Protein AF-A0A813GHP2-F1 (afdb_monomer)

Mean predicted aligned error: 18.44 Å

Organism: Polarella glacialis (NCBI:txid89957)

Structure (mmCIF, N/CA/C/O backbone):
data_AF-A0A813GHP2-F1
#
_entry.id   AF-A0A813GHP2-F1
#
loop_
_atom_site.group_PDB
_atom_site.id
_atom_site.type_symbol
_atom_site.label_atom_id
_atom_site.label_alt_id
_atom_site.label_comp_id
_atom_site.label_asym_id
_atom_site.label_entity_id
_atom_site.label_seq_id
_atom_site.pdbx_PDB_ins_code
_atom_site.Cartn_x
_atom_site.Cartn_y
_atom_site.Cartn_z
_atom_site.occupancy
_atom_site.B_iso_or_equiv
_atom_site.auth_seq_id
_atom_site.auth_comp_id
_atom_site.auth_asym_id
_atom_site.auth_atom_id
_atom_site.pdbx_PDB_model_num
ATOM 1 N N . MET A 1 1 ? 56.888 12.659 -32.900 1.00 42.44 1 MET A N 1
ATOM 2 C CA . MET A 1 1 ? 55.796 12.550 -33.892 1.00 42.44 1 MET A CA 1
ATOM 3 C C . MET A 1 1 ? 54.471 12.658 -33.158 1.00 42.44 1 MET A C 1
ATOM 5 O O . MET A 1 1 ? 54.234 11.846 -32.275 1.00 42.44 1 MET A O 1
ATOM 9 N N . ARG A 1 2 ? 53.637 13.661 -33.457 1.00 50.50 2 ARG A N 1
ATOM 10 C CA . ARG A 1 2 ? 52.223 13.625 -33.052 1.00 50.50 2 ARG A CA 1
ATOM 11 C C . ARG A 1 2 ? 51.509 12.743 -34.071 1.00 50.50 2 ARG A C 1
ATOM 13 O O . ARG A 1 2 ? 51.441 13.121 -35.234 1.00 50.50 2 ARG A O 1
ATOM 20 N N . VAL A 1 3 ? 51.076 11.557 -33.655 1.00 70.31 3 VAL A N 1
ATOM 21 C CA . VAL A 1 3 ? 50.259 10.674 -34.494 1.00 70.31 3 VAL A CA 1
ATOM 22 C C . VAL A 1 3 ? 48.835 11.222 -34.445 1.00 70.31 3 VAL A C 1
ATOM 24 O O . VAL A 1 3 ? 48.269 11.351 -33.361 1.00 70.31 3 VAL A O 1
ATOM 27 N N . SER A 1 4 ? 48.295 11.635 -35.590 1.00 77.12 4 SER A N 1
ATOM 28 C CA . SER A 1 4 ? 46.902 12.069 -35.692 1.00 77.12 4 SER A CA 1
ATOM 29 C C . SER A 1 4 ? 45.986 10.844 -35.623 1.00 77.12 4 SER A C 1
ATOM 31 O O . SER A 1 4 ? 46.264 9.877 -36.336 1.00 77.12 4 SER A O 1
ATOM 33 N N . PRO A 1 5 ? 44.927 10.858 -34.797 1.00 81.19 5 PRO A N 1
ATOM 34 C CA . PRO A 1 5 ? 43.980 9.752 -34.735 1.00 81.19 5 PRO A CA 1
ATOM 35 C C . PRO A 1 5 ? 43.307 9.549 -36.096 1.00 81.19 5 PRO A C 1
ATOM 37 O O . PRO A 1 5 ? 42.897 10.511 -36.743 1.00 81.19 5 PRO A O 1
ATOM 40 N N . ASP A 1 6 ? 43.219 8.293 -36.516 1.00 87.31 6 ASP A N 1
ATOM 41 C CA . ASP A 1 6 ? 42.596 7.862 -37.764 1.00 87.31 6 ASP A CA 1
ATOM 42 C C . ASP A 1 6 ? 41.187 7.287 -37.521 1.00 87.31 6 ASP A C 1
ATOM 44 O O . ASP A 1 6 ? 40.690 7.216 -36.392 1.00 87.31 6 ASP A O 1
ATOM 48 N N . GLU A 1 7 ? 40.521 6.866 -38.595 1.00 88.56 7 GLU A N 1
ATOM 49 C CA . GLU A 1 7 ? 39.174 6.287 -38.554 1.00 88.56 7 GLU A CA 1
ATOM 50 C C . GLU A 1 7 ? 39.085 5.054 -37.636 1.00 88.56 7 GLU A C 1
ATOM 52 O O . GLU A 1 7 ? 38.109 4.882 -36.903 1.00 88.56 7 GLU A O 1
ATOM 57 N N . ILE A 1 8 ? 40.129 4.218 -37.621 1.00 89.25 8 ILE A N 1
ATOM 58 C CA . ILE A 1 8 ? 40.209 3.026 -36.768 1.00 89.25 8 ILE A CA 1
ATOM 59 C C . ILE A 1 8 ? 40.250 3.437 -35.293 1.00 89.25 8 ILE A C 1
ATOM 61 O O . ILE A 1 8 ? 39.529 2.863 -34.473 1.00 89.25 8 ILE A O 1
ATOM 65 N N . THR A 1 9 ? 41.036 4.462 -34.960 1.00 90.56 9 THR A N 1
ATOM 66 C CA . THR A 1 9 ? 41.145 5.001 -33.599 1.00 90.56 9 THR A CA 1
ATOM 67 C C . THR A 1 9 ? 39.801 5.537 -33.100 1.00 90.56 9 THR A C 1
ATOM 69 O O . THR A 1 9 ? 39.385 5.212 -31.984 1.00 90.56 9 THR A O 1
ATOM 72 N N . TYR A 1 10 ? 39.075 6.295 -33.931 1.00 92.69 10 TYR A N 1
ATOM 73 C CA . TYR A 1 10 ? 37.731 6.784 -33.595 1.00 92.69 10 TYR A CA 1
ATOM 74 C C . TYR A 1 10 ? 36.723 5.641 -33.429 1.00 92.69 10 TYR A C 1
ATOM 76 O O . TYR A 1 10 ? 35.998 5.601 -32.433 1.00 92.69 10 TYR A O 1
ATOM 84 N N . ASN A 1 11 ? 36.711 4.672 -34.347 1.00 92.12 11 ASN A N 1
ATOM 85 C CA . ASN A 1 11 ? 35.821 3.512 -34.268 1.00 92.12 11 ASN A CA 1
ATOM 86 C C . ASN A 1 11 ? 36.065 2.690 -32.998 1.00 92.12 11 ASN A C 1
ATOM 88 O O . ASN A 1 11 ? 35.110 2.288 -32.328 1.00 92.12 11 ASN A O 1
ATOM 92 N N . ALA A 1 12 ? 37.329 2.484 -32.621 1.00 92.38 12 ALA A N 1
ATOM 93 C CA . ALA A 1 12 ? 37.693 1.799 -31.387 1.00 92.38 12 ALA A CA 1
ATOM 94 C C . ALA A 1 12 ? 37.242 2.581 -30.141 1.00 92.38 12 ALA A C 1
ATOM 96 O O . ALA A 1 12 ? 36.683 1.992 -29.213 1.00 92.38 12 ALA A O 1
ATOM 97 N N . ALA A 1 13 ? 37.421 3.905 -30.129 1.00 93.44 13 ALA A N 1
ATOM 98 C CA . ALA A 1 13 ? 36.994 4.759 -29.023 1.00 93.44 13 ALA A CA 1
ATOM 99 C C . ALA A 1 13 ? 35.464 4.764 -28.851 1.00 93.44 13 ALA A C 1
ATOM 101 O O . ALA A 1 13 ? 34.968 4.599 -27.735 1.00 93.44 13 ALA A O 1
ATOM 102 N N . ILE A 1 14 ? 34.706 4.874 -29.946 1.00 93.06 14 ILE A N 1
ATOM 103 C CA . ILE A 1 14 ? 33.236 4.836 -29.926 1.00 93.06 14 ILE A CA 1
ATOM 104 C C . ILE A 1 14 ? 32.738 3.444 -29.512 1.00 93.06 14 ILE A C 1
ATOM 106 O O . ILE A 1 14 ? 31.850 3.344 -28.668 1.00 93.06 14 ILE A O 1
ATOM 110 N N . SER A 1 15 ? 33.361 2.367 -30.000 1.00 91.44 15 SER A N 1
ATOM 111 C CA . SER A 1 15 ? 33.041 0.990 -29.579 1.00 91.44 15 SER A CA 1
ATOM 112 C C . SER A 1 15 ? 33.359 0.743 -28.096 1.00 91.44 15 SER A C 1
ATOM 114 O O . SER A 1 15 ? 32.663 0.000 -27.406 1.00 91.44 15 SER A O 1
ATOM 116 N N . SER A 1 16 ? 34.399 1.386 -27.558 1.00 92.81 16 SER A N 1
ATOM 117 C CA . SER A 1 16 ? 34.683 1.366 -26.118 1.00 92.81 16 SER A CA 1
ATOM 118 C C . SER A 1 16 ? 33.598 2.104 -25.323 1.00 92.81 16 SER A C 1
ATOM 120 O O . SER A 1 16 ? 33.114 1.599 -24.308 1.00 92.81 16 SER A O 1
ATOM 122 N N . CYS A 1 17 ? 33.134 3.256 -25.823 1.00 90.00 17 CYS A N 1
ATOM 123 C CA . CYS A 1 17 ? 32.013 3.990 -25.231 1.00 90.00 17 CYS A CA 1
ATOM 124 C C . CYS A 1 17 ? 30.716 3.170 -25.247 1.00 90.00 17 CYS A C 1
ATOM 126 O O . CYS A 1 17 ? 29.985 3.173 -24.259 1.00 90.00 17 CYS A O 1
ATOM 128 N N . GLU A 1 18 ? 30.457 2.430 -26.326 1.00 89.44 18 GLU A N 1
ATOM 129 C CA . GLU A 1 18 ? 29.343 1.488 -26.449 1.00 89.44 18 GLU A CA 1
ATOM 130 C C . GLU A 1 18 ? 29.409 0.385 -25.383 1.00 89.44 18 GLU A C 1
ATOM 132 O O . GLU A 1 18 ? 28.414 0.098 -24.718 1.00 89.44 18 GLU A O 1
ATOM 137 N N . LYS A 1 19 ? 30.576 -0.223 -25.154 1.00 87.50 19 LYS A N 1
ATOM 138 C CA . LYS A 1 19 ? 30.752 -1.216 -24.078 1.00 87.50 19 LYS A CA 1
ATOM 139 C C . LYS A 1 19 ? 30.579 -0.607 -22.685 1.00 87.50 19 LYS A C 1
ATOM 141 O O . LYS A 1 19 ? 30.042 -1.270 -21.805 1.00 87.50 19 LYS A O 1
ATOM 146 N N . GLY A 1 20 ? 30.983 0.649 -22.505 1.00 85.50 20 GLY A N 1
ATOM 147 C CA . GLY A 1 20 ? 30.844 1.390 -21.250 1.00 85.50 20 GLY A CA 1
ATOM 148 C C . GLY A 1 20 ? 29.506 2.112 -21.047 1.00 85.50 20 GLY A C 1
ATOM 149 O O . GLY A 1 20 ? 29.375 2.826 -20.057 1.00 85.50 20 GLY A O 1
ATOM 150 N N . GLY A 1 21 ? 28.547 2.010 -21.976 1.00 84.12 21 GLY A N 1
ATOM 151 C CA . GLY A 1 21 ? 27.262 2.726 -21.905 1.00 84.12 21 GLY A CA 1
ATOM 152 C C . GLY A 1 21 ? 27.365 4.262 -21.966 1.00 84.12 21 GLY A C 1
ATOM 153 O O . GLY A 1 21 ? 26.403 4.958 -21.646 1.00 84.12 21 GLY A O 1
ATOM 154 N N . LYS A 1 22 ? 28.516 4.815 -22.377 1.00 91.94 22 LYS A N 1
ATOM 155 C CA . LYS A 1 22 ? 28.799 6.263 -22.412 1.00 91.94 22 LYS A CA 1
ATOM 156 C C . LYS A 1 22 ? 28.313 6.897 -23.716 1.00 91.94 22 LYS A C 1
ATOM 158 O O . LYS A 1 22 ? 29.112 7.337 -24.545 1.00 91.94 22 LYS A O 1
ATOM 163 N N . TRP A 1 23 ? 26.999 6.933 -23.909 1.00 94.31 23 TRP A N 1
ATOM 164 C CA . TRP A 1 23 ? 26.379 7.402 -25.151 1.00 94.31 23 TRP A CA 1
ATOM 165 C C . TRP A 1 23 ? 26.704 8.868 -25.482 1.00 94.31 23 TRP A C 1
ATOM 167 O O . TRP A 1 23 ? 26.929 9.180 -26.648 1.00 94.31 23 TRP A O 1
ATOM 177 N N . GLN A 1 24 ? 26.823 9.755 -24.486 1.00 96.38 24 GLN A N 1
ATOM 178 C CA . GLN A 1 24 ? 27.172 11.165 -24.719 1.00 96.38 24 GLN A CA 1
ATOM 179 C C . GLN A 1 24 ? 28.553 11.295 -25.369 1.00 96.38 24 GLN A C 1
ATOM 181 O O . GLN A 1 24 ? 28.733 12.044 -26.327 1.00 96.38 24 GLN A O 1
ATOM 186 N N . LEU A 1 25 ? 29.526 10.534 -24.858 1.00 94.69 25 LEU A N 1
ATOM 187 C CA . LEU A 1 25 ? 30.892 10.547 -25.369 1.00 94.69 25 LEU A CA 1
ATOM 188 C C . LEU A 1 25 ? 30.966 9.912 -26.762 1.00 94.69 25 LEU A C 1
ATOM 190 O O . LEU A 1 25 ? 31.646 10.448 -27.632 1.00 94.69 25 LEU A O 1
ATOM 194 N N . ALA A 1 26 ? 30.222 8.826 -26.999 1.00 95.19 26 ALA A N 1
ATOM 195 C CA . ALA A 1 26 ? 30.110 8.208 -28.320 1.00 95.19 26 ALA A CA 1
ATOM 196 C C . ALA A 1 26 ? 29.591 9.202 -29.376 1.00 95.19 26 ALA A C 1
ATOM 198 O O . ALA A 1 26 ? 30.161 9.303 -30.461 1.00 95.19 26 ALA A O 1
ATOM 199 N N . LEU A 1 27 ? 28.551 9.975 -29.044 1.00 95.19 27 LEU A N 1
ATOM 200 C CA . LEU A 1 27 ? 27.995 11.003 -29.929 1.00 95.19 27 LEU A CA 1
ATOM 201 C C . LEU A 1 27 ? 28.952 12.176 -30.141 1.00 95.19 27 LEU A C 1
ATOM 203 O O . LEU A 1 27 ? 29.083 12.655 -31.265 1.00 95.19 27 LEU A O 1
ATOM 207 N N . HIS A 1 28 ? 29.648 12.613 -29.089 1.00 94.88 28 HIS A N 1
ATOM 208 C CA . HIS A 1 28 ? 30.648 13.673 -29.199 1.00 94.88 28 HIS A CA 1
ATOM 209 C C . HIS A 1 28 ? 31.805 13.268 -30.127 1.00 94.88 28 HIS A C 1
ATOM 211 O O . HIS A 1 28 ? 32.187 14.024 -31.024 1.00 94.88 28 HIS A O 1
ATOM 217 N N . LEU A 1 29 ? 32.316 12.043 -29.974 1.00 94.19 29 LEU A N 1
ATOM 218 C CA . LEU A 1 29 ? 33.349 11.488 -30.849 1.00 94.19 29 LEU A CA 1
ATOM 219 C C . LEU A 1 29 ? 32.862 11.370 -32.298 1.00 94.19 29 LEU A C 1
ATOM 221 O O . LEU A 1 29 ? 33.574 11.794 -33.200 1.00 94.19 29 LEU A O 1
ATOM 225 N N . LEU A 1 30 ? 31.636 10.891 -32.525 1.00 93.75 30 LEU A N 1
ATOM 226 C CA . LEU A 1 30 ? 31.037 10.854 -33.864 1.00 93.75 30 LEU A CA 1
ATOM 227 C C . LEU A 1 30 ? 30.934 12.262 -34.480 1.00 93.75 30 LEU A C 1
ATOM 229 O O . LEU A 1 30 ? 31.266 12.452 -35.648 1.00 93.75 30 LEU A O 1
ATOM 233 N N . SER A 1 31 ? 30.505 13.257 -33.697 1.00 92.62 31 SER A N 1
ATOM 234 C CA . SER A 1 31 ? 30.324 14.636 -34.172 1.00 92.62 31 SER A CA 1
ATOM 235 C C . SER A 1 31 ? 31.629 15.381 -34.459 1.00 92.62 31 SER A C 1
ATOM 237 O O . SER A 1 31 ? 31.610 16.314 -35.252 1.00 92.62 31 SER A O 1
ATOM 239 N N . SER A 1 32 ? 32.746 14.962 -33.854 1.00 93.31 32 SER A N 1
ATOM 240 C CA . SER A 1 32 ? 34.067 15.591 -34.021 1.00 93.31 32 SER A CA 1
ATOM 241 C C . SER A 1 32 ? 34.911 14.967 -35.140 1.00 93.31 32 SER A C 1
ATOM 243 O O . SER A 1 32 ? 35.966 15.498 -35.482 1.00 93.31 32 SER A O 1
ATOM 245 N N . MET A 1 33 ? 34.466 13.863 -35.755 1.00 92.56 33 MET A N 1
ATOM 246 C CA . MET A 1 33 ? 35.170 13.257 -36.896 1.00 92.56 33 MET A CA 1
ATOM 247 C C . MET A 1 33 ? 35.316 14.200 -38.105 1.00 92.56 33 MET A C 1
ATOM 249 O O . MET A 1 33 ? 36.414 14.245 -38.667 1.00 92.56 33 MET A O 1
ATOM 253 N N . PRO A 1 34 ? 34.298 14.998 -38.493 1.00 89.25 34 PRO A N 1
ATOM 254 C CA . PRO A 1 34 ? 34.443 15.968 -39.579 1.00 89.25 34 PRO A CA 1
ATOM 255 C C . PRO A 1 34 ? 35.499 17.043 -39.293 1.00 89.25 34 PRO A C 1
ATOM 257 O O . PRO A 1 34 ? 36.251 17.405 -40.198 1.00 89.25 34 PRO A O 1
ATOM 260 N N . ASP A 1 35 ? 35.623 17.495 -38.038 1.00 89.31 35 ASP A N 1
ATOM 261 C CA . ASP A 1 35 ? 36.655 18.459 -37.620 1.00 89.31 35 ASP A CA 1
ATOM 262 C C . ASP A 1 35 ? 38.067 17.868 -37.774 1.00 89.31 35 ASP A C 1
ATOM 264 O O . ASP A 1 35 ? 39.022 18.571 -38.110 1.00 89.31 35 ASP A O 1
ATOM 268 N N . ALA A 1 36 ? 38.188 16.547 -37.605 1.00 87.75 36 ALA A N 1
ATOM 269 C CA . ALA A 1 36 ? 39.399 15.776 -37.871 1.00 87.75 36 ALA A CA 1
ATOM 270 C C . ALA A 1 36 ? 39.583 15.393 -39.358 1.00 87.75 36 ALA A C 1
ATOM 272 O O . ALA A 1 36 ? 40.536 14.689 -39.689 1.00 87.75 36 ALA A O 1
ATOM 273 N N . ARG A 1 37 ? 38.709 15.864 -40.264 1.00 88.88 37 ARG A N 1
ATOM 274 C CA . ARG A 1 37 ? 38.668 15.517 -41.701 1.00 88.88 37 ARG A CA 1
ATOM 275 C C . ARG A 1 37 ? 38.471 14.019 -41.975 1.00 88.88 37 ARG A C 1
ATOM 277 O O . ARG A 1 37 ? 38.918 13.514 -43.004 1.00 88.88 37 ARG A O 1
ATOM 284 N N . LEU A 1 38 ? 37.800 13.316 -41.065 1.00 91.44 38 LEU A N 1
ATOM 285 C CA . LEU A 1 38 ? 37.436 11.907 -41.194 1.00 91.44 38 LEU A CA 1
ATOM 286 C C . LEU A 1 38 ? 35.950 11.775 -41.545 1.00 91.44 38 LEU A C 1
ATOM 288 O O . LEU A 1 38 ? 35.122 12.571 -41.101 1.00 91.44 38 LEU A O 1
ATOM 292 N N . VAL A 1 39 ? 35.607 10.745 -42.320 1.00 89.44 39 VAL A N 1
ATOM 293 C CA . VAL A 1 39 ? 34.221 10.452 -42.707 1.00 89.44 39 VAL A CA 1
ATOM 294 C C . VAL A 1 39 ? 33.703 9.300 -41.842 1.00 89.44 39 VAL A C 1
ATOM 296 O O . VAL A 1 39 ? 34.291 8.220 -41.878 1.00 89.44 39 VAL A O 1
ATOM 299 N N . PRO A 1 40 ? 32.630 9.497 -41.054 1.00 91.31 40 PRO A N 1
ATOM 300 C CA . PRO A 1 40 ? 32.002 8.406 -40.320 1.00 91.31 40 PRO A CA 1
ATOM 301 C C . PRO A 1 40 ? 31.508 7.310 -41.264 1.00 91.31 40 PRO A C 1
ATOM 303 O O . PRO A 1 40 ? 30.832 7.592 -42.253 1.00 91.31 40 PRO A O 1
ATOM 306 N N . ASN A 1 41 ? 31.801 6.056 -40.935 1.00 91.69 41 ASN A N 1
ATOM 307 C CA . ASN A 1 41 ? 31.405 4.907 -41.740 1.00 91.69 41 ASN A CA 1
ATOM 308 C C . ASN A 1 41 ? 30.306 4.082 -41.042 1.00 91.69 41 ASN A C 1
ATOM 310 O O . ASN A 1 41 ? 29.808 4.420 -39.964 1.00 91.69 41 ASN A O 1
ATOM 314 N N . MET A 1 42 ? 29.935 2.952 -41.648 1.00 93.88 42 MET A N 1
ATOM 315 C CA . MET A 1 42 ? 28.935 2.029 -41.097 1.00 93.88 42 MET A CA 1
ATOM 316 C C . MET A 1 42 ? 29.277 1.543 -39.678 1.00 93.88 42 MET A C 1
ATOM 318 O O . MET A 1 42 ? 28.374 1.413 -38.850 1.00 93.88 42 MET A O 1
ATOM 322 N N . ILE A 1 43 ? 30.554 1.288 -39.379 1.00 92.25 43 ILE A N 1
ATOM 323 C CA . ILE A 1 43 ? 31.021 0.842 -38.057 1.00 92.25 43 ILE A CA 1
ATOM 324 C C . ILE A 1 43 ? 30.841 1.972 -37.039 1.00 92.25 43 ILE A C 1
ATOM 326 O O . ILE A 1 43 ? 30.287 1.738 -35.965 1.00 92.25 43 ILE A O 1
ATOM 330 N N . THR A 1 44 ? 31.226 3.200 -37.399 1.00 93.25 44 THR A N 1
ATOM 331 C CA . THR A 1 44 ? 31.091 4.384 -36.542 1.00 93.25 44 THR A CA 1
ATOM 332 C C . THR A 1 44 ? 29.636 4.616 -36.131 1.00 93.25 44 THR A C 1
ATOM 334 O O . THR A 1 44 ? 29.329 4.735 -34.943 1.00 93.25 44 THR A O 1
ATOM 337 N N . TYR A 1 45 ? 28.722 4.624 -37.109 1.00 95.44 45 TYR A N 1
ATOM 338 C CA . TYR A 1 45 ? 27.291 4.796 -36.856 1.00 95.44 45 TYR A CA 1
ATOM 339 C C . TYR A 1 45 ? 26.705 3.630 -36.056 1.00 95.44 45 TYR A C 1
ATOM 341 O O . TYR A 1 45 ? 25.950 3.866 -35.114 1.00 95.44 45 TYR A O 1
ATOM 349 N N . SER A 1 46 ? 27.077 2.383 -36.368 1.00 94.50 46 SER A N 1
ATOM 350 C CA . SER A 1 46 ? 26.585 1.203 -35.640 1.00 94.50 46 SER A CA 1
ATOM 351 C C . SER A 1 46 ? 26.968 1.229 -34.163 1.00 94.50 46 SER A C 1
ATOM 353 O O . SER A 1 46 ? 26.119 0.970 -33.309 1.00 94.50 46 SER A O 1
ATOM 355 N N . ALA A 1 47 ? 28.214 1.593 -33.851 1.00 94.00 47 ALA A N 1
ATOM 356 C CA . ALA A 1 47 ? 28.688 1.702 -32.476 1.00 94.00 47 ALA A CA 1
ATOM 357 C C . ALA A 1 47 ? 28.007 2.864 -31.727 1.00 94.00 47 ALA A C 1
ATOM 359 O O . ALA A 1 47 ? 27.591 2.699 -30.581 1.00 94.00 47 ALA A O 1
ATOM 360 N N . ALA A 1 48 ? 27.812 4.020 -32.374 1.00 95.75 48 ALA A N 1
ATOM 361 C CA . ALA A 1 48 ? 27.118 5.160 -31.769 1.00 95.75 48 ALA A CA 1
ATOM 362 C C . ALA A 1 48 ? 25.626 4.877 -31.499 1.00 95.75 48 ALA A C 1
ATOM 364 O O . ALA A 1 48 ? 25.120 5.200 -30.422 1.00 95.75 48 ALA A O 1
ATOM 365 N N . ILE A 1 49 ? 24.932 4.226 -32.439 1.00 96.38 49 ILE A N 1
ATOM 366 C CA . ILE A 1 49 ? 23.537 3.779 -32.285 1.00 96.38 49 ILE A CA 1
ATOM 367 C C . ILE A 1 49 ? 23.430 2.757 -31.145 1.00 96.38 49 ILE A C 1
ATOM 369 O O . ILE A 1 49 ? 22.583 2.903 -30.267 1.00 96.38 49 ILE A O 1
ATOM 373 N N . SER A 1 50 ? 24.330 1.773 -31.094 1.00 94.56 50 SER A N 1
ATOM 374 C CA . SER A 1 50 ? 24.358 0.757 -30.030 1.00 94.56 50 SER A CA 1
ATOM 375 C C . SER A 1 50 ? 24.687 1.363 -28.654 1.00 94.56 50 SER A C 1
ATOM 377 O O . SER A 1 50 ? 24.143 0.947 -27.629 1.00 94.56 50 SER A O 1
ATOM 379 N N . ALA A 1 51 ? 25.518 2.410 -28.603 1.00 95.19 51 ALA A N 1
ATOM 380 C CA . ALA A 1 51 ? 25.735 3.182 -27.382 1.00 95.19 51 ALA A CA 1
ATOM 381 C C . ALA A 1 51 ? 24.448 3.902 -26.936 1.00 95.19 51 ALA A C 1
ATOM 383 O O . ALA A 1 51 ? 24.101 3.846 -25.755 1.00 95.19 51 ALA A O 1
ATOM 384 N N . CYS A 1 52 ? 23.706 4.521 -27.866 1.00 94.94 52 CYS A N 1
ATOM 385 C CA . CYS A 1 52 ? 22.404 5.139 -27.581 1.00 94.94 52 CYS A CA 1
ATOM 386 C C . CYS A 1 52 ? 21.380 4.112 -27.081 1.00 94.94 52 CYS A C 1
ATOM 388 O O . CYS A 1 52 ? 20.668 4.383 -26.116 1.00 94.94 52 CYS A O 1
ATOM 390 N N . GLU A 1 53 ? 21.341 2.919 -27.679 1.00 94.62 53 GLU A N 1
ATOM 391 C CA . GLU A 1 53 ? 20.493 1.804 -27.248 1.00 94.62 53 GLU A CA 1
ATOM 392 C C . GLU A 1 53 ? 20.784 1.385 -25.800 1.00 94.62 53 GLU A C 1
ATOM 394 O O . GLU A 1 53 ? 19.864 1.188 -25.002 1.00 94.62 53 GLU A O 1
ATOM 399 N N . LYS A 1 54 ? 22.058 1.252 -25.421 1.00 90.94 54 LYS A N 1
ATOM 400 C CA . LYS A 1 54 ? 22.449 0.942 -24.035 1.00 90.94 54 LYS A CA 1
ATOM 401 C C . LYS A 1 54 ? 22.151 2.093 -23.073 1.00 90.94 54 LYS A C 1
ATOM 403 O O . LYS A 1 54 ? 21.820 1.840 -21.921 1.00 90.94 54 LYS A O 1
ATOM 408 N N . GLY A 1 55 ? 22.210 3.332 -23.558 1.00 90.00 55 GLY A N 1
ATOM 409 C CA . GLY A 1 55 ? 21.832 4.539 -22.822 1.00 90.00 55 GLY A CA 1
ATOM 410 C C . GLY A 1 55 ? 20.328 4.839 -22.770 1.00 90.00 55 GLY A C 1
ATOM 411 O O . GLY A 1 55 ? 19.950 5.870 -22.212 1.00 90.00 55 GLY A O 1
ATOM 412 N N . GLY A 1 56 ? 19.474 4.005 -23.380 1.00 90.19 56 GLY A N 1
ATOM 413 C CA . GLY A 1 56 ? 18.022 4.223 -23.454 1.00 90.19 56 GLY A CA 1
ATOM 414 C C . GLY A 1 56 ? 17.588 5.428 -24.305 1.00 90.19 56 GLY A C 1
ATOM 415 O O . GLY A 1 56 ? 16.443 5.863 -24.210 1.00 90.19 56 GLY A O 1
ATOM 416 N N . GLN A 1 57 ? 18.479 5.980 -25.136 1.00 95.12 57 GLN A N 1
ATOM 417 C CA . GLN A 1 57 ? 18.253 7.203 -25.917 1.00 95.12 57 GLN A CA 1
ATOM 418 C C . GLN A 1 57 ? 17.630 6.896 -27.286 1.00 95.12 57 GLN A C 1
ATOM 420 O O . GLN A 1 57 ? 18.280 6.993 -28.332 1.00 95.12 57 GLN A O 1
ATOM 425 N N . TRP A 1 58 ? 16.359 6.501 -27.292 1.00 95.94 58 TRP A N 1
ATOM 426 C CA . TRP A 1 58 ? 15.668 6.050 -28.503 1.00 95.94 58 TRP A CA 1
ATOM 427 C C . TRP A 1 58 ? 15.524 7.145 -29.574 1.00 95.94 58 TRP A C 1
ATOM 429 O O . TRP A 1 58 ? 15.681 6.850 -30.758 1.00 95.94 58 TRP A O 1
ATOM 439 N N . GLN A 1 59 ? 15.313 8.410 -29.186 1.00 97.69 59 GLN A N 1
ATOM 440 C CA . GLN A 1 59 ? 15.218 9.529 -30.135 1.00 97.69 59 GLN A CA 1
ATOM 441 C C . GLN A 1 59 ? 16.536 9.749 -30.884 1.00 97.69 59 GLN A C 1
ATOM 443 O O . GLN A 1 59 ? 16.541 9.954 -32.097 1.00 97.69 59 GLN A O 1
ATOM 448 N N . LEU A 1 60 ? 17.660 9.687 -30.162 1.00 96.75 60 LEU A N 1
ATOM 449 C CA . LEU A 1 60 ? 18.992 9.864 -30.742 1.00 96.75 60 LEU A CA 1
ATOM 450 C C . LEU A 1 60 ? 19.344 8.688 -31.653 1.00 96.75 60 LEU A C 1
ATOM 452 O O . LEU A 1 60 ? 19.854 8.899 -32.750 1.00 96.75 60 LEU A O 1
ATOM 456 N N . SER A 1 61 ? 18.994 7.464 -31.248 1.00 96.69 61 SER A N 1
ATOM 457 C CA . SER A 1 61 ? 19.147 6.269 -32.082 1.00 96.69 61 SER A CA 1
ATOM 458 C C . SER A 1 61 ? 18.388 6.392 -33.410 1.00 96.69 61 SER A C 1
ATOM 460 O O . SER A 1 61 ? 18.958 6.124 -34.466 1.00 96.69 61 SER A O 1
ATOM 462 N N . LEU A 1 62 ? 17.126 6.839 -33.372 1.00 96.75 62 LEU A N 1
ATOM 463 C CA . LEU A 1 62 ? 16.313 7.077 -34.570 1.00 96.75 62 LEU A CA 1
ATOM 464 C C . LEU A 1 62 ? 16.904 8.170 -35.464 1.00 96.75 62 LEU A C 1
ATOM 466 O O . LEU A 1 62 ? 16.986 7.980 -36.676 1.00 96.75 62 LEU A O 1
ATOM 470 N N . ASN A 1 63 ? 17.335 9.289 -34.872 1.00 96.56 63 ASN A N 1
ATOM 471 C CA . ASN A 1 63 ? 17.940 10.396 -35.612 1.00 96.56 63 ASN A CA 1
ATOM 472 C C . ASN A 1 63 ? 19.236 9.972 -36.315 1.00 96.56 63 ASN A C 1
ATOM 474 O O . ASN A 1 63 ? 19.462 10.321 -37.472 1.00 96.56 63 ASN A O 1
ATOM 478 N N . LEU A 1 64 ? 20.083 9.188 -35.644 1.00 96.19 64 LEU A N 1
ATOM 479 C CA . LEU A 1 64 ? 21.295 8.658 -36.259 1.00 96.19 64 LEU A CA 1
ATOM 480 C C . LEU A 1 64 ? 20.973 7.714 -37.417 1.00 96.19 64 LEU A C 1
ATOM 482 O O . LEU A 1 64 ? 21.563 7.863 -38.484 1.00 96.19 64 LEU A O 1
ATOM 486 N N . LEU A 1 65 ? 20.019 6.794 -37.238 1.00 96.44 65 LEU A N 1
ATOM 487 C CA . LEU A 1 65 ? 19.600 5.872 -38.294 1.00 96.44 65 LEU A CA 1
ATOM 488 C C . LEU A 1 65 ? 19.071 6.625 -39.527 1.00 96.44 65 LEU A C 1
ATOM 490 O O . LEU A 1 65 ? 19.415 6.265 -40.651 1.00 96.44 65 LEU A O 1
ATOM 494 N N . SER A 1 66 ? 18.281 7.690 -39.333 1.00 94.44 66 SER A N 1
ATOM 495 C CA . SER A 1 66 ? 17.752 8.500 -40.440 1.00 94.44 66 SER A CA 1
ATOM 496 C C . SER A 1 66 ? 18.814 9.339 -41.151 1.00 94.44 66 SER A C 1
ATOM 498 O O . SER A 1 66 ? 18.646 9.637 -42.327 1.00 94.44 66 SER A O 1
ATOM 500 N N . ARG A 1 67 ? 19.907 9.701 -40.467 1.00 93.38 67 ARG A N 1
ATOM 501 C CA . ARG A 1 67 ? 21.014 10.488 -41.039 1.00 93.38 67 ARG A CA 1
ATOM 502 C C . ARG A 1 67 ? 22.032 9.654 -41.812 1.00 93.38 67 ARG A C 1
ATOM 504 O O . ARG A 1 67 ? 22.801 10.219 -42.582 1.00 93.38 67 ARG A O 1
ATOM 511 N N . MET A 1 68 ? 22.064 8.333 -41.626 1.00 94.44 68 MET A N 1
ATOM 512 C CA . MET A 1 68 ? 23.017 7.468 -42.334 1.00 94.44 68 MET A CA 1
ATOM 513 C C . MET A 1 68 ? 22.922 7.616 -43.869 1.00 94.44 68 MET A C 1
ATOM 515 O O . MET A 1 68 ? 23.963 7.858 -44.480 1.00 94.44 68 MET A O 1
ATOM 519 N N . PRO A 1 69 ? 21.729 7.582 -44.506 1.00 91.62 69 PRO A N 1
ATOM 520 C CA . PRO A 1 69 ? 21.618 7.780 -45.953 1.00 91.62 69 PRO A CA 1
ATOM 521 C C . PRO A 1 69 ? 22.070 9.170 -46.421 1.00 91.62 69 PRO A C 1
ATOM 523 O O . PRO A 1 69 ? 22.704 9.276 -47.466 1.00 91.62 69 PRO A O 1
ATOM 526 N N . GLU A 1 70 ? 21.795 10.223 -45.641 1.00 89.69 70 GLU A N 1
ATOM 527 C CA . GLU A 1 70 ? 22.256 11.594 -45.929 1.00 89.69 70 GLU A CA 1
ATOM 528 C C . GLU A 1 70 ? 23.788 11.694 -45.896 1.00 89.69 70 GLU A C 1
ATOM 530 O O . GLU A 1 70 ? 24.385 12.446 -46.663 1.00 89.69 70 GLU A O 1
ATOM 535 N N . ALA A 1 71 ? 24.429 10.896 -45.040 1.00 88.00 71 ALA A N 1
ATOM 536 C CA . ALA A 1 71 ? 25.879 10.763 -44.954 1.00 88.00 71 ALA A CA 1
ATOM 537 C C . ALA A 1 71 ? 26.471 9.781 -45.989 1.00 88.00 71 ALA A C 1
ATOM 539 O O . ALA A 1 71 ? 27.665 9.492 -45.939 1.00 88.00 71 ALA A O 1
ATOM 540 N N . GLY A 1 72 ? 25.662 9.234 -46.906 1.00 90.75 72 GLY A N 1
ATOM 541 C CA . GLY A 1 72 ? 26.104 8.238 -47.889 1.00 90.75 72 GLY A CA 1
ATOM 542 C C . GLY A 1 72 ? 26.421 6.860 -47.293 1.00 90.75 72 GLY A C 1
ATOM 543 O O . GLY A 1 72 ? 27.058 6.038 -47.950 1.00 90.75 72 GLY A O 1
ATOM 544 N N . VAL A 1 73 ? 25.987 6.587 -46.058 1.00 94.12 73 VAL A N 1
ATOM 545 C CA . VAL A 1 73 ? 26.209 5.322 -45.349 1.00 94.12 73 VAL A CA 1
ATOM 546 C C . VAL A 1 73 ? 24.930 4.488 -45.383 1.00 94.12 73 VAL A C 1
ATOM 548 O O . VAL A 1 73 ? 23.862 4.939 -44.979 1.00 94.12 73 VAL A O 1
ATOM 551 N N . VAL A 1 74 ? 25.025 3.239 -45.835 1.00 93.19 74 VAL A N 1
ATOM 552 C CA . VAL A 1 74 ? 23.867 2.336 -45.910 1.00 93.19 74 VAL A CA 1
ATOM 553 C C . VAL A 1 74 ? 23.600 1.715 -44.529 1.00 93.19 74 VAL A C 1
ATOM 555 O O . VAL A 1 74 ? 24.499 1.076 -43.974 1.00 93.19 74 VAL A O 1
ATOM 558 N N . PRO A 1 75 ? 22.392 1.877 -43.950 1.00 93.94 75 PRO A N 1
ATOM 559 C CA . PRO A 1 75 ? 21.999 1.162 -42.738 1.00 93.94 75 PRO A CA 1
ATOM 560 C C . PRO A 1 75 ? 22.043 -0.356 -42.929 1.00 93.94 75 PRO A C 1
ATOM 562 O O . PRO A 1 75 ? 21.727 -0.865 -44.001 1.00 93.94 75 PRO A O 1
ATOM 565 N N . ASN A 1 76 ? 22.388 -1.093 -41.877 1.00 93.56 76 ASN A N 1
ATOM 566 C CA . ASN A 1 76 ? 22.492 -2.549 -41.919 1.00 93.56 76 ASN A CA 1
ATOM 567 C C . ASN A 1 76 ? 21.628 -3.202 -40.826 1.00 93.56 76 ASN A C 1
ATOM 569 O O . ASN A 1 76 ? 20.926 -2.541 -40.061 1.00 93.56 76 ASN A O 1
ATOM 573 N N . GLN A 1 77 ? 21.691 -4.529 -40.732 1.00 95.00 77 GLN A N 1
ATOM 574 C CA . GLN A 1 77 ? 20.929 -5.291 -39.743 1.00 95.00 77 GLN A CA 1
ATOM 575 C C . GLN A 1 77 ? 21.234 -4.879 -38.291 1.00 95.00 77 GLN A C 1
ATOM 577 O O . GLN A 1 77 ? 20.327 -4.890 -37.456 1.00 95.00 77 GLN A O 1
ATOM 582 N N . ILE A 1 78 ? 22.477 -4.487 -37.989 1.00 93.94 78 ILE A N 1
ATOM 583 C CA . ILE A 1 78 ? 22.905 -4.070 -36.646 1.00 93.94 78 ILE A CA 1
ATOM 584 C C . ILE A 1 78 ? 22.263 -2.728 -36.287 1.00 93.94 78 ILE A C 1
ATOM 586 O O . ILE A 1 78 ? 21.662 -2.615 -35.221 1.00 93.94 78 ILE A O 1
ATOM 590 N N . THR A 1 79 ? 22.317 -1.732 -37.177 1.00 95.38 79 THR A N 1
ATOM 591 C CA . THR A 1 79 ? 21.760 -0.397 -36.900 1.00 95.38 79 THR A CA 1
ATOM 592 C C . THR A 1 79 ? 20.243 -0.421 -36.739 1.00 95.38 79 THR A C 1
ATOM 594 O O . THR A 1 79 ? 19.714 0.226 -35.832 1.00 95.38 79 THR A O 1
ATOM 597 N N . TYR A 1 80 ? 19.540 -1.216 -37.551 1.00 97.19 80 TYR A N 1
ATOM 598 C CA . TYR A 1 80 ? 18.103 -1.437 -37.386 1.00 97.19 80 TYR A CA 1
ATOM 599 C C . TYR A 1 80 ? 17.776 -2.157 -36.074 1.00 97.19 80 TYR A C 1
ATOM 601 O O . TYR A 1 80 ? 16.929 -1.679 -35.323 1.00 97.19 80 TYR A O 1
ATOM 609 N N . SER A 1 81 ? 18.462 -3.263 -35.764 1.00 96.25 81 SER A N 1
ATOM 610 C CA . SER A 1 81 ? 18.190 -4.041 -34.544 1.00 96.25 81 SER A CA 1
ATOM 611 C C . SER A 1 81 ? 18.457 -3.228 -33.276 1.00 96.25 81 SER A C 1
ATOM 613 O O . SER A 1 81 ? 17.617 -3.210 -32.380 1.00 96.25 81 SER A O 1
ATOM 615 N N . ALA A 1 82 ? 19.570 -2.489 -33.228 1.00 95.81 82 ALA A N 1
ATOM 616 C CA . ALA A 1 82 ? 19.891 -1.600 -32.113 1.00 95.81 82 ALA A CA 1
ATOM 617 C C . ALA A 1 82 ? 18.862 -0.465 -31.978 1.00 95.81 82 ALA A C 1
ATOM 619 O O . ALA A 1 82 ? 18.417 -0.161 -30.877 1.00 95.81 82 ALA A O 1
ATOM 620 N N . THR A 1 83 ? 18.389 0.119 -33.083 1.00 97.62 83 THR A N 1
ATOM 621 C CA . THR A 1 83 ? 17.361 1.174 -33.013 1.00 97.62 83 THR A CA 1
ATOM 622 C C . THR A 1 83 ? 16.001 0.637 -32.559 1.00 97.62 83 THR A C 1
ATOM 624 O O . THR A 1 83 ? 15.314 1.289 -31.771 1.00 97.62 83 THR A O 1
ATOM 627 N N . ILE A 1 84 ? 15.620 -0.570 -32.988 1.00 97.75 84 ILE A N 1
ATOM 628 C CA . ILE A 1 84 ? 14.401 -1.252 -32.527 1.00 97.75 84 ILE A CA 1
ATOM 629 C C . ILE A 1 84 ? 14.507 -1.595 -31.032 1.00 97.75 84 ILE A C 1
ATOM 631 O O . ILE A 1 84 ? 13.568 -1.322 -30.287 1.00 97.75 84 ILE A O 1
ATOM 635 N N . SER A 1 85 ? 15.655 -2.100 -30.568 1.00 96.19 85 SER A N 1
ATOM 636 C CA . SER A 1 85 ? 15.938 -2.328 -29.139 1.00 96.19 85 SER A CA 1
ATOM 637 C C . SER A 1 85 ? 15.919 -1.021 -28.326 1.00 96.19 85 SER A C 1
ATOM 639 O O . SER A 1 85 ? 15.385 -0.965 -27.217 1.00 96.19 85 SER A O 1
ATOM 641 N N . ALA A 1 86 ? 16.415 0.087 -28.883 1.00 96.50 86 ALA A N 1
ATOM 642 C CA . ALA A 1 86 ? 16.319 1.392 -28.236 1.00 96.50 86 ALA A CA 1
ATOM 643 C C . ALA A 1 86 ? 14.849 1.826 -28.089 1.00 96.50 86 ALA A C 1
ATOM 645 O O . ALA A 1 86 ? 14.443 2.250 -27.007 1.00 96.50 86 ALA A O 1
ATOM 646 N N . CYS A 1 87 ? 14.031 1.654 -29.136 1.00 97.06 87 CYS A N 1
ATOM 647 C CA . CYS A 1 87 ? 12.587 1.915 -29.091 1.00 97.06 87 CYS A CA 1
ATOM 648 C C . CYS A 1 87 ? 11.874 1.028 -28.059 1.00 97.06 87 CYS A C 1
ATOM 650 O O . CYS A 1 87 ? 11.026 1.520 -27.317 1.00 97.06 87 CYS A O 1
ATOM 652 N N . GLU A 1 88 ? 12.247 -0.250 -27.959 1.00 95.56 88 GLU A N 1
ATOM 653 C CA . GLU A 1 88 ? 11.757 -1.182 -26.938 1.00 95.56 88 GLU A CA 1
ATOM 654 C C . GLU A 1 88 ? 12.030 -0.669 -25.513 1.00 95.56 88 GLU A C 1
ATOM 656 O O . GLU A 1 88 ? 11.137 -0.672 -24.661 1.00 95.56 88 GLU A O 1
ATOM 661 N N . LYS A 1 89 ? 13.254 -0.203 -25.240 1.00 92.75 89 LYS A N 1
ATOM 662 C CA . LYS A 1 89 ? 13.633 0.384 -23.942 1.00 92.75 89 LYS A CA 1
ATOM 663 C C . LYS A 1 89 ? 12.933 1.720 -23.682 1.00 92.75 89 LYS A C 1
ATOM 665 O O . LYS A 1 89 ? 12.609 2.013 -22.538 1.00 92.75 89 LYS A O 1
ATOM 670 N N . GLY A 1 90 ? 12.659 2.489 -24.735 1.00 92.94 90 GLY A N 1
ATOM 671 C CA . GLY A 1 90 ? 11.912 3.748 -24.691 1.00 92.94 90 GLY A CA 1
ATOM 672 C C . GLY A 1 90 ? 10.384 3.609 -24.666 1.00 92.94 90 GLY A C 1
ATOM 673 O O . GLY A 1 90 ? 9.692 4.627 -24.709 1.00 92.94 90 GLY A O 1
ATOM 674 N N . GLY A 1 91 ? 9.844 2.383 -24.655 1.00 93.44 91 GLY A N 1
ATOM 675 C CA . GLY A 1 91 ? 8.398 2.125 -24.677 1.00 93.44 91 GLY A CA 1
ATOM 676 C C . GLY A 1 91 ? 7.694 2.481 -25.997 1.00 93.44 91 GLY A C 1
ATOM 677 O O . GLY A 1 91 ? 6.468 2.541 -26.037 1.00 93.44 91 GLY A O 1
ATOM 678 N N . GLN A 1 92 ? 8.440 2.708 -27.081 1.00 96.88 92 GLN A N 1
ATOM 679 C CA . GLN A 1 92 ? 7.929 3.167 -28.378 1.00 96.88 92 GLN A CA 1
ATOM 680 C C . GLN A 1 92 ? 7.603 1.993 -29.311 1.00 96.88 92 GLN A C 1
ATOM 682 O O . GLN A 1 92 ? 8.261 1.776 -30.334 1.00 96.88 92 GLN A O 1
ATOM 687 N N . TRP A 1 93 ? 6.590 1.201 -28.960 1.00 96.88 93 TRP A N 1
ATOM 688 C CA . TRP A 1 93 ? 6.259 -0.025 -29.693 1.00 96.88 93 TRP A CA 1
ATOM 689 C C . TRP A 1 93 ? 5.819 0.233 -31.143 1.00 96.88 93 TRP A C 1
ATOM 691 O O . TRP A 1 93 ? 6.194 -0.532 -32.030 1.00 96.88 93 TRP A O 1
ATOM 701 N N . GLN A 1 94 ? 5.104 1.329 -31.425 1.00 98.00 94 GLN A N 1
ATOM 702 C CA . GLN A 1 94 ? 4.692 1.676 -32.791 1.00 98.00 94 GLN A CA 1
ATOM 703 C C . GLN A 1 94 ? 5.902 1.934 -33.695 1.00 98.00 94 GLN A C 1
ATOM 705 O O . GLN A 1 94 ? 5.937 1.479 -34.838 1.00 98.00 94 GLN A O 1
ATOM 710 N N . LEU A 1 95 ? 6.911 2.642 -33.174 1.00 97.44 95 LEU A N 1
ATOM 711 C CA . LEU A 1 95 ? 8.139 2.942 -33.911 1.00 97.44 95 LEU A CA 1
ATOM 712 C C . LEU A 1 95 ? 8.967 1.676 -34.137 1.00 97.44 95 LEU A C 1
ATOM 714 O O . LEU A 1 95 ? 9.460 1.467 -35.243 1.00 97.44 95 LEU A O 1
ATOM 718 N N . ALA A 1 96 ? 9.055 0.796 -33.135 1.00 97.62 96 ALA A N 1
ATOM 719 C CA . ALA A 1 96 ? 9.711 -0.503 -33.272 1.00 97.62 96 ALA A CA 1
ATOM 720 C C . ALA A 1 96 ? 9.092 -1.342 -34.409 1.00 97.62 96 ALA A C 1
ATOM 722 O O . ALA A 1 96 ? 9.818 -1.878 -35.248 1.00 97.62 96 ALA A O 1
ATOM 723 N N . LEU A 1 97 ? 7.756 -1.402 -34.486 1.00 97.50 97 LEU A N 1
ATOM 724 C CA . LEU A 1 97 ? 7.046 -2.109 -35.557 1.00 97.50 97 LEU A CA 1
ATOM 725 C C . LEU A 1 97 ? 7.224 -1.447 -36.925 1.00 97.50 97 LEU A C 1
ATOM 727 O O . LEU A 1 97 ? 7.453 -2.146 -37.911 1.00 97.50 97 LEU A O 1
ATOM 731 N N . ASN A 1 98 ? 7.161 -0.113 -36.987 1.00 97.12 98 ASN A N 1
ATOM 732 C CA . ASN A 1 98 ? 7.379 0.627 -38.229 1.00 97.12 98 ASN A CA 1
ATOM 733 C C . ASN A 1 98 ? 8.787 0.379 -38.794 1.00 97.12 98 ASN A C 1
ATOM 735 O O . ASN A 1 98 ? 8.941 0.127 -39.989 1.00 97.12 98 ASN A O 1
ATOM 739 N N . LEU A 1 99 ? 9.810 0.391 -37.937 1.00 97.06 99 LEU A N 1
ATOM 740 C CA . LEU A 1 99 ? 11.181 0.085 -38.340 1.00 97.06 99 LEU A CA 1
ATOM 741 C C . LEU A 1 99 ? 11.311 -1.347 -38.857 1.00 97.06 99 LEU A C 1
ATOM 743 O O . LEU A 1 99 ? 11.886 -1.537 -39.926 1.00 97.06 99 LEU A O 1
ATOM 747 N N . LEU A 1 100 ? 10.737 -2.329 -38.153 1.00 96.69 100 LEU A N 1
ATOM 748 C CA . LEU A 1 100 ? 10.743 -3.726 -38.592 1.00 96.69 100 LEU A CA 1
ATOM 749 C C . LEU A 1 100 ? 10.090 -3.882 -39.977 1.00 96.69 100 LEU A C 1
ATOM 751 O O . LEU A 1 100 ? 10.650 -4.552 -40.841 1.00 96.69 100 LEU A O 1
ATOM 755 N N . SER A 1 101 ? 8.951 -3.219 -40.224 1.00 94.69 101 SER A N 1
ATOM 756 C CA . SER A 1 101 ? 8.273 -3.270 -41.529 1.00 94.69 101 SER A CA 1
ATOM 757 C C . SER A 1 101 ? 9.050 -2.602 -42.665 1.00 94.69 101 SER A C 1
ATOM 759 O O . SER A 1 101 ? 8.864 -2.975 -43.818 1.00 94.69 101 SER A O 1
ATOM 761 N N . ARG A 1 102 ? 9.939 -1.649 -42.355 1.00 93.88 102 ARG A N 1
ATOM 762 C CA . ARG A 1 102 ? 10.756 -0.927 -43.345 1.00 93.88 102 ARG A CA 1
ATOM 763 C C . ARG A 1 102 ? 12.059 -1.639 -43.705 1.00 93.88 102 ARG A C 1
ATOM 765 O O . ARG A 1 102 ? 12.687 -1.281 -44.697 1.00 93.88 102 ARG A O 1
ATOM 772 N N . MET A 1 103 ? 12.488 -2.637 -42.930 1.00 94.62 103 MET A N 1
ATOM 773 C CA . MET A 1 103 ? 13.733 -3.364 -43.210 1.00 94.62 103 MET A CA 1
ATOM 774 C C . MET A 1 103 ? 13.749 -4.025 -44.604 1.00 94.62 103 MET A C 1
ATOM 776 O O . MET A 1 103 ? 14.741 -3.838 -45.312 1.00 94.62 103 MET A O 1
ATOM 780 N N . PRO A 1 104 ? 12.674 -4.695 -45.074 1.00 90.75 104 PRO A N 1
ATOM 781 C CA . PRO A 1 104 ? 12.628 -5.243 -46.431 1.00 90.75 104 PRO A CA 1
ATOM 782 C C . PRO A 1 104 ? 12.742 -4.178 -47.531 1.00 90.75 104 PRO A C 1
ATOM 784 O O . PRO A 1 104 ? 13.448 -4.395 -48.514 1.00 90.75 104 PRO A O 1
ATOM 787 N N . GLU A 1 105 ? 12.111 -3.010 -47.353 1.00 89.81 105 GLU A N 1
ATOM 788 C CA . GLU A 1 105 ? 12.219 -1.874 -48.287 1.00 89.81 105 GLU A CA 1
ATOM 789 C C . GLU A 1 105 ? 13.662 -1.356 -48.368 1.00 89.81 105 GLU A C 1
ATOM 791 O O . GLU A 1 105 ? 14.159 -1.029 -49.445 1.00 89.81 105 GLU A O 1
ATOM 796 N N . ALA A 1 106 ? 14.366 -1.363 -47.233 1.00 88.94 106 ALA A N 1
ATOM 797 C CA . ALA A 1 106 ? 15.785 -1.041 -47.138 1.00 88.94 106 ALA A CA 1
ATOM 798 C C . ALA A 1 106 ? 16.715 -2.191 -47.581 1.00 88.94 106 ALA A C 1
ATOM 800 O O . ALA A 1 106 ? 17.934 -2.059 -47.477 1.00 88.94 106 ALA A O 1
ATOM 801 N N . ARG A 1 107 ? 16.170 -3.315 -48.075 1.00 91.69 107 ARG A N 1
ATOM 802 C CA . ARG A 1 107 ? 16.908 -4.543 -48.437 1.00 91.69 107 ARG A CA 1
ATOM 803 C C . ARG A 1 107 ? 17.740 -5.124 -47.285 1.00 91.69 107 ARG A C 1
ATOM 805 O O . ARG A 1 107 ? 18.759 -5.774 -47.513 1.00 91.69 107 ARG A O 1
ATOM 812 N N . VAL A 1 108 ? 17.295 -4.915 -46.048 1.00 94.00 108 VAL A N 1
ATOM 813 C CA . VAL A 1 108 ? 17.894 -5.480 -44.837 1.00 94.00 108 VAL A CA 1
ATOM 814 C C . VAL A 1 108 ? 17.000 -6.608 -44.334 1.00 94.00 108 VAL A C 1
ATOM 816 O O . VAL A 1 108 ? 15.806 -6.422 -44.123 1.00 94.00 108 VAL A O 1
ATOM 819 N N . VAL A 1 109 ? 17.568 -7.793 -44.122 1.00 92.88 109 VAL A N 1
ATOM 820 C CA . VAL A 1 109 ? 16.817 -8.947 -43.609 1.00 92.88 109 VAL A CA 1
ATOM 821 C C . VAL A 1 109 ? 16.764 -8.872 -42.076 1.00 92.88 109 VAL A C 1
ATOM 823 O O . VAL A 1 109 ? 17.825 -8.781 -41.451 1.00 92.88 109 VAL A O 1
ATOM 826 N N . PRO A 1 110 ? 15.580 -8.890 -41.437 1.00 93.56 110 PRO A N 1
ATOM 827 C CA . PRO A 1 110 ? 15.470 -9.003 -39.983 1.00 93.56 110 PRO A CA 1
ATOM 828 C C . PRO A 1 110 ? 16.078 -10.313 -39.471 1.00 93.56 110 PRO A C 1
ATOM 830 O O . PRO A 1 110 ? 15.974 -11.343 -40.131 1.00 93.56 110 PRO A O 1
ATOM 833 N N . ASN A 1 111 ? 16.688 -10.298 -38.286 1.00 93.31 111 ASN A N 1
ATOM 834 C CA . ASN A 1 111 ? 17.101 -11.524 -37.597 1.00 93.31 111 ASN A CA 1
ATOM 835 C C . ASN A 1 111 ? 16.296 -11.737 -36.311 1.00 93.31 111 ASN A C 1
ATOM 837 O O . ASN A 1 111 ? 15.406 -10.964 -35.954 1.00 93.31 111 ASN A O 1
ATOM 841 N N . GLN A 1 112 ? 16.654 -12.797 -35.595 1.00 94.69 112 GLN A N 1
ATOM 842 C CA . GLN A 1 112 ? 16.092 -13.162 -34.301 1.00 94.69 112 GLN A CA 1
ATOM 843 C C . GLN A 1 112 ? 16.154 -12.017 -33.279 1.00 94.69 112 GLN A C 1
ATOM 845 O O . GLN A 1 112 ? 15.169 -11.770 -32.594 1.00 94.69 112 GLN A O 1
ATOM 850 N N . ILE A 1 113 ? 17.258 -11.259 -33.218 1.00 93.88 113 ILE A N 1
ATOM 851 C CA . ILE A 1 113 ? 17.395 -10.108 -32.308 1.00 93.88 113 ILE A CA 1
ATOM 852 C C . ILE A 1 113 ? 16.373 -9.025 -32.670 1.00 93.88 113 ILE A C 1
ATOM 854 O O . ILE A 1 113 ? 15.678 -8.517 -31.792 1.00 93.88 113 ILE A O 1
ATOM 858 N N . THR A 1 114 ? 16.229 -8.717 -33.963 1.00 95.38 114 THR A N 1
ATOM 859 C CA . THR A 1 114 ? 15.253 -7.738 -34.452 1.00 95.38 114 THR A CA 1
ATOM 860 C C . THR A 1 114 ? 13.822 -8.106 -34.042 1.00 95.38 114 THR A C 1
ATOM 862 O O . THR A 1 114 ? 13.092 -7.267 -33.508 1.00 95.38 114 THR A O 1
ATOM 865 N N . TYR A 1 115 ? 13.424 -9.364 -34.257 1.00 97.31 115 TYR A N 1
ATOM 866 C CA . TYR A 1 115 ? 12.097 -9.856 -33.880 1.00 97.31 115 TYR A CA 1
ATOM 867 C C . TYR A 1 115 ? 11.897 -9.872 -32.364 1.00 97.31 115 TYR A C 1
ATOM 869 O O . TYR A 1 115 ? 10.857 -9.419 -31.888 1.00 97.31 115 TYR A O 1
ATOM 877 N N . ASN A 1 116 ? 12.894 -10.320 -31.599 1.00 96.94 116 ASN A N 1
ATOM 878 C CA . ASN A 1 116 ? 12.830 -10.366 -30.139 1.00 96.94 116 ASN A CA 1
ATOM 879 C C . ASN A 1 116 ? 12.598 -8.976 -29.538 1.00 96.94 116 ASN A C 1
ATOM 881 O O . ASN A 1 116 ? 11.705 -8.816 -28.703 1.00 96.94 116 ASN A O 1
ATOM 885 N N . SER A 1 117 ? 13.323 -7.955 -30.006 1.00 96.62 117 SER A N 1
ATOM 886 C CA . SER A 1 117 ? 13.113 -6.575 -29.556 1.00 96.62 117 SER A CA 1
ATOM 887 C C . SER A 1 117 ? 11.746 -6.024 -29.971 1.00 96.62 117 SER A C 1
ATOM 889 O O . SER A 1 117 ? 11.088 -5.368 -29.168 1.00 96.62 117 SER A O 1
ATOM 891 N N . ALA A 1 118 ? 11.256 -6.325 -31.179 1.00 97.62 118 ALA A N 1
ATOM 892 C CA . ALA A 1 118 ? 9.924 -5.893 -31.613 1.00 97.62 118 ALA A CA 1
ATOM 893 C C . ALA A 1 118 ? 8.788 -6.553 -30.802 1.00 97.62 118 ALA A C 1
ATOM 895 O O . ALA A 1 118 ? 7.842 -5.876 -30.390 1.00 97.62 118 ALA A O 1
ATOM 896 N N . ILE A 1 119 ? 8.894 -7.856 -30.518 1.00 97.75 119 ILE A N 1
ATOM 897 C CA . ILE A 1 119 ? 7.939 -8.605 -29.683 1.00 97.75 119 ILE A CA 1
ATOM 898 C C . ILE A 1 119 ? 7.990 -8.100 -28.235 1.00 97.75 119 ILE A C 1
ATOM 900 O O . ILE A 1 119 ? 6.943 -7.860 -27.631 1.00 97.75 119 ILE A O 1
ATOM 904 N N . SER A 1 120 ? 9.187 -7.866 -27.689 1.00 96.19 120 SER A N 1
ATOM 905 C CA . SER A 1 120 ? 9.366 -7.271 -26.357 1.00 96.19 120 SER A CA 1
ATOM 906 C C . SER A 1 120 ? 8.776 -5.856 -26.280 1.00 96.19 120 SER A C 1
ATOM 908 O O . SER A 1 120 ? 8.121 -5.507 -25.295 1.00 96.19 120 SER A O 1
ATOM 910 N N . ALA A 1 121 ? 8.907 -5.052 -27.341 1.00 96.88 121 ALA A N 1
ATOM 911 C CA . ALA A 1 121 ? 8.325 -3.715 -27.397 1.00 96.88 121 ALA A CA 1
ATOM 912 C C . ALA A 1 121 ? 6.792 -3.787 -27.362 1.00 96.88 121 ALA A C 1
ATOM 914 O O . ALA A 1 121 ? 6.163 -3.077 -26.578 1.00 96.88 121 ALA A O 1
ATOM 915 N N . CYS A 1 122 ? 6.192 -4.702 -28.133 1.00 96.94 122 CYS A N 1
ATOM 916 C CA . CYS A 1 122 ? 4.751 -4.971 -28.086 1.00 96.94 122 CYS A CA 1
ATOM 917 C C . CYS A 1 122 ? 4.303 -5.424 -26.692 1.00 96.94 122 CYS A C 1
ATOM 919 O O . CYS A 1 122 ? 3.305 -4.924 -26.179 1.00 96.94 122 CYS A O 1
ATOM 921 N N . SER A 1 123 ? 5.066 -6.320 -26.057 1.00 94.19 123 SER A N 1
ATOM 922 C CA . SER A 1 123 ? 4.827 -6.779 -24.685 1.00 94.19 123 SER A CA 1
ATOM 923 C C . SER A 1 123 ? 4.774 -5.606 -23.703 1.00 94.19 123 SER A C 1
ATOM 925 O O . SER A 1 123 ? 3.779 -5.420 -23.002 1.00 94.19 123 SER A O 1
ATOM 927 N N . LYS A 1 124 ? 5.802 -4.747 -23.702 1.00 91.00 124 LYS A N 1
ATOM 928 C CA . LYS A 1 124 ? 5.872 -3.550 -22.848 1.00 91.00 124 LYS A CA 1
ATOM 929 C C . LYS A 1 124 ? 4.762 -2.540 -23.147 1.00 91.00 124 LYS A C 1
ATOM 931 O O . LYS A 1 124 ? 4.274 -1.910 -22.216 1.00 91.00 124 LYS A O 1
ATOM 936 N N . GLY A 1 125 ? 4.337 -2.432 -24.406 1.00 91.88 125 GLY A N 1
ATOM 937 C CA . GLY A 1 125 ? 3.215 -1.601 -24.851 1.00 91.88 125 GLY A CA 1
ATOM 938 C C . GLY A 1 125 ? 1.819 -2.203 -24.634 1.00 91.88 125 GLY A C 1
ATOM 939 O O . GLY A 1 125 ? 0.840 -1.613 -25.091 1.00 91.88 125 GLY A O 1
ATOM 940 N N . GLY A 1 126 ? 1.707 -3.379 -24.002 1.00 91.19 126 GLY A N 1
ATOM 941 C CA . GLY A 1 126 ? 0.429 -4.064 -23.758 1.00 91.19 126 GLY A CA 1
ATOM 942 C C . GLY A 1 126 ? -0.240 -4.650 -25.010 1.00 91.19 126 GLY A C 1
ATOM 943 O O . GLY A 1 126 ? -1.391 -5.071 -24.951 1.00 91.19 126 GLY A O 1
ATOM 944 N N . GLN A 1 127 ? 0.463 -4.699 -26.145 1.00 95.94 127 GLN A N 1
ATOM 945 C CA . GLN A 1 127 ? -0.057 -5.138 -27.444 1.00 95.94 127 GLN A CA 1
ATOM 946 C C . GLN A 1 127 ? 0.157 -6.643 -27.655 1.00 95.94 127 GLN A C 1
ATOM 948 O O . GLN A 1 127 ? 0.937 -7.072 -28.511 1.00 95.94 127 GLN A O 1
ATOM 953 N N . TRP A 1 128 ? -0.510 -7.469 -26.850 1.00 95.56 128 TRP A N 1
ATOM 954 C CA . TRP A 1 128 ? -0.296 -8.919 -26.859 1.00 95.56 128 TRP A CA 1
ATOM 955 C C . TRP A 1 128 ? -0.669 -9.574 -28.198 1.00 95.56 128 TRP A C 1
ATOM 957 O O . TRP A 1 128 ? 0.051 -10.459 -28.654 1.00 95.56 128 TRP A O 1
ATOM 967 N N . GLN A 1 129 ? -1.715 -9.104 -28.885 1.00 97.44 129 GLN A N 1
ATOM 968 C CA . GLN A 1 129 ? -2.115 -9.638 -30.194 1.00 97.44 129 GLN A CA 1
ATOM 969 C C . GLN A 1 129 ? -1.016 -9.439 -31.243 1.00 97.44 129 GLN A C 1
ATOM 971 O O . GLN A 1 129 ? -0.717 -10.350 -32.015 1.00 97.44 129 GLN A O 1
ATOM 976 N N . LEU A 1 130 ? -0.387 -8.258 -31.254 1.00 97.31 130 LEU A N 1
ATOM 977 C CA . LEU A 1 130 ? 0.703 -7.944 -32.180 1.00 97.31 130 LEU A CA 1
ATOM 978 C C . LEU A 1 130 ? 1.952 -8.770 -31.864 1.00 97.31 130 LEU A C 1
ATOM 980 O O . LEU A 1 130 ? 2.590 -9.279 -32.783 1.00 97.31 130 LEU A O 1
ATOM 984 N N . ALA A 1 131 ? 2.262 -8.972 -30.579 1.00 97.31 131 ALA A N 1
ATOM 985 C CA . ALA A 1 131 ? 3.359 -9.840 -30.154 1.00 97.31 131 ALA A CA 1
ATOM 986 C C . ALA A 1 131 ? 3.181 -11.285 -30.663 1.00 97.31 131 ALA A C 1
ATOM 988 O O . ALA A 1 131 ? 4.121 -11.869 -31.203 1.00 97.31 131 ALA A O 1
ATOM 989 N N . LEU A 1 132 ? 1.969 -11.844 -30.553 1.00 96.88 132 LEU A N 1
ATOM 990 C CA . LEU A 1 132 ? 1.658 -13.188 -31.056 1.00 96.88 132 LEU A CA 1
ATOM 991 C C . LEU A 1 132 ? 1.663 -13.263 -32.584 1.00 96.88 132 LEU A C 1
ATOM 993 O O . LEU A 1 132 ? 2.167 -14.237 -33.146 1.00 96.88 132 LEU A O 1
ATOM 997 N N . ASN A 1 133 ? 1.153 -12.231 -33.262 1.00 96.56 133 ASN A N 1
ATOM 998 C CA . ASN A 1 133 ? 1.211 -12.152 -34.718 1.00 96.56 133 ASN A CA 1
ATOM 999 C C . ASN A 1 133 ? 2.666 -12.163 -35.212 1.00 96.56 133 ASN A C 1
ATOM 1001 O O . ASN A 1 133 ? 3.002 -12.944 -36.100 1.00 96.56 133 ASN A O 1
ATOM 1005 N N . LEU A 1 134 ? 3.547 -11.371 -34.596 1.00 96.56 134 LEU A N 1
ATOM 1006 C CA . LEU A 1 134 ? 4.969 -11.364 -34.935 1.00 96.56 134 LEU A CA 1
ATOM 1007 C C . LEU A 1 134 ? 5.629 -12.726 -34.715 1.00 96.56 134 LEU A C 1
ATOM 1009 O O . LEU A 1 134 ? 6.311 -13.200 -35.620 1.00 96.56 134 LEU A O 1
ATOM 1013 N N . LEU A 1 135 ? 5.384 -13.375 -33.570 1.00 96.12 135 LEU A N 1
ATOM 1014 C CA . LEU A 1 135 ? 5.887 -14.725 -33.295 1.00 96.12 135 LEU A CA 1
ATOM 1015 C C . LEU A 1 135 ? 5.462 -15.716 -34.392 1.00 96.12 135 LEU A C 1
ATOM 1017 O O . LEU A 1 135 ? 6.288 -16.485 -34.880 1.00 96.12 135 LEU A O 1
ATOM 1021 N N . SER A 1 136 ? 4.195 -15.672 -34.820 1.00 94.12 136 SER A N 1
ATOM 1022 C CA . SER A 1 136 ? 3.675 -16.570 -35.862 1.00 94.12 136 SER A CA 1
ATOM 1023 C C . SER A 1 136 ? 4.268 -16.326 -37.255 1.00 94.12 136 SER A C 1
ATOM 1025 O O . SER A 1 136 ? 4.346 -17.259 -38.048 1.00 94.12 136 SER A O 1
ATOM 1027 N N . ARG A 1 137 ? 4.729 -15.101 -37.538 1.00 92.62 137 ARG A N 1
ATOM 1028 C CA . ARG A 1 137 ? 5.300 -14.702 -38.835 1.00 92.62 137 ARG A CA 1
ATOM 1029 C C . ARG A 1 137 ? 6.808 -14.924 -38.942 1.00 92.62 137 ARG A C 1
ATOM 1031 O O . ARG A 1 137 ? 7.355 -14.833 -40.037 1.00 92.62 137 ARG A O 1
ATOM 1038 N N . MET A 1 138 ? 7.501 -15.210 -37.839 1.00 94.44 138 MET A N 1
ATOM 1039 C CA . MET A 1 138 ? 8.948 -15.462 -37.865 1.00 94.44 138 MET A CA 1
ATOM 1040 C C . MET A 1 138 ? 9.345 -16.606 -38.821 1.00 94.44 138 MET A C 1
ATOM 1042 O O . MET A 1 138 ? 10.250 -16.388 -39.631 1.00 94.44 138 MET A O 1
ATOM 1046 N N . PRO A 1 139 ? 8.650 -17.765 -38.844 1.00 91.12 139 PRO A N 1
ATOM 1047 C CA . PRO A 1 139 ? 8.955 -18.833 -39.798 1.00 91.12 139 PRO A CA 1
ATOM 1048 C C . PRO A 1 139 ? 8.752 -18.428 -41.265 1.00 91.12 139 PRO A C 1
ATOM 1050 O O . PRO A 1 139 ? 9.531 -18.847 -42.118 1.00 91.12 139 PRO A O 1
ATOM 1053 N N . GLU A 1 140 ? 7.759 -17.580 -41.567 1.00 89.94 140 GLU A N 1
ATOM 1054 C CA . GLU A 1 140 ? 7.544 -17.034 -42.921 1.00 89.94 140 GLU A CA 1
ATOM 1055 C C . GLU A 1 140 ? 8.734 -16.176 -43.375 1.00 89.94 140 GLU A C 1
ATOM 1057 O O . GLU A 1 140 ? 9.083 -16.154 -44.553 1.00 89.94 140 GLU A O 1
ATOM 1062 N N . ALA A 1 141 ? 9.396 -15.507 -42.427 1.00 87.75 141 ALA A N 1
ATOM 1063 C CA . ALA A 1 141 ? 10.621 -14.747 -42.649 1.00 87.75 141 ALA A CA 1
ATOM 1064 C C . ALA A 1 141 ? 11.901 -15.603 -42.571 1.00 87.75 141 ALA A C 1
ATOM 1066 O O . ALA A 1 141 ? 13.000 -15.050 -42.574 1.00 87.75 141 ALA A O 1
ATOM 1067 N N . MET A 1 142 ? 11.782 -16.936 -42.493 1.00 91.62 142 MET A N 1
ATOM 1068 C CA . MET A 1 142 ? 12.895 -17.876 -42.299 1.00 91.62 142 MET A CA 1
ATOM 1069 C C . MET A 1 142 ? 13.731 -17.601 -41.034 1.00 91.62 142 MET A C 1
ATOM 1071 O O . MET A 1 142 ? 14.913 -17.941 -40.971 1.00 91.62 142 MET A O 1
ATOM 1075 N N . VAL A 1 143 ? 13.120 -17.006 -40.005 1.00 93.31 143 VAL A N 1
ATOM 1076 C CA . VAL A 1 143 ? 13.732 -16.790 -38.689 1.00 93.31 143 VAL A CA 1
ATOM 1077 C C . VAL A 1 143 ? 13.084 -17.745 -37.694 1.00 93.31 143 VAL A C 1
ATOM 1079 O O . VAL A 1 143 ? 11.867 -17.761 -37.536 1.00 93.31 143 VAL A O 1
ATOM 1082 N N . MET A 1 144 ? 13.884 -18.551 -37.000 1.00 92.81 144 MET A N 1
ATOM 1083 C CA . MET A 1 144 ? 13.354 -19.472 -35.995 1.00 92.81 144 MET A CA 1
ATOM 1084 C C . MET A 1 144 ? 13.173 -18.753 -34.651 1.00 92.81 144 MET A C 1
ATOM 1086 O O . MET A 1 144 ? 14.109 -18.088 -34.202 1.00 92.81 144 MET A O 1
ATOM 1090 N N . PRO A 1 145 ? 12.001 -18.871 -33.998 1.00 93.81 145 PRO A N 1
ATOM 1091 C CA . PRO A 1 145 ? 11.816 -18.401 -32.632 1.00 93.81 145 PRO A CA 1
ATOM 1092 C C . PRO A 1 145 ? 12.773 -19.101 -31.670 1.00 93.81 145 PRO A C 1
ATOM 1094 O O . PRO A 1 145 ? 12.932 -20.322 -31.722 1.00 93.81 145 PRO A O 1
ATOM 1097 N N . ASP A 1 146 ? 13.367 -18.335 -30.763 1.00 94.00 146 ASP A N 1
ATOM 1098 C CA . ASP A 1 146 ? 14.209 -18.853 -29.694 1.00 94.00 146 ASP A CA 1
ATOM 1099 C C . ASP A 1 146 ? 13.547 -18.680 -28.326 1.00 94.00 146 ASP A C 1
ATOM 1101 O O . ASP A 1 146 ? 12.411 -18.220 -28.179 1.00 94.00 146 ASP A O 1
ATOM 1105 N N . GLN A 1 147 ? 14.289 -19.049 -27.290 1.00 94.38 147 GLN A N 1
ATOM 1106 C CA . GLN A 1 147 ? 13.857 -18.905 -25.910 1.00 94.38 147 GLN A CA 1
ATOM 1107 C C . GLN A 1 147 ? 13.495 -17.459 -25.545 1.00 94.38 147 GLN A C 1
ATOM 1109 O O . GLN A 1 147 ? 12.514 -17.231 -24.837 1.00 94.38 147 GLN A O 1
ATOM 1114 N N . ILE A 1 148 ? 14.245 -16.476 -26.048 1.00 94.38 148 ILE A N 1
ATOM 1115 C CA . ILE A 1 148 ? 13.972 -15.057 -25.804 1.00 94.38 148 ILE A CA 1
ATOM 1116 C C . ILE A 1 148 ? 12.666 -14.646 -26.501 1.00 94.38 148 ILE A C 1
ATOM 1118 O O . ILE A 1 148 ? 11.857 -13.941 -25.891 1.00 94.38 148 ILE A O 1
ATOM 1122 N N . THR A 1 149 ? 12.410 -15.133 -27.721 1.00 95.31 149 THR A N 1
ATOM 1123 C CA . THR A 1 149 ? 11.155 -14.892 -28.446 1.00 95.31 149 THR A CA 1
ATOM 1124 C C . THR A 1 149 ? 9.945 -15.369 -27.643 1.00 95.31 149 THR A C 1
ATOM 1126 O O . THR A 1 149 ? 8.998 -14.607 -27.424 1.00 95.31 149 THR A O 1
ATOM 1129 N N . TYR A 1 150 ? 9.979 -16.618 -27.165 1.00 96.12 150 TYR A N 1
ATOM 1130 C CA . TYR A 1 150 ? 8.887 -17.192 -26.375 1.00 96.12 150 TYR A CA 1
ATOM 1131 C C . TYR A 1 150 ? 8.700 -16.460 -25.043 1.00 96.12 150 TYR A C 1
ATOM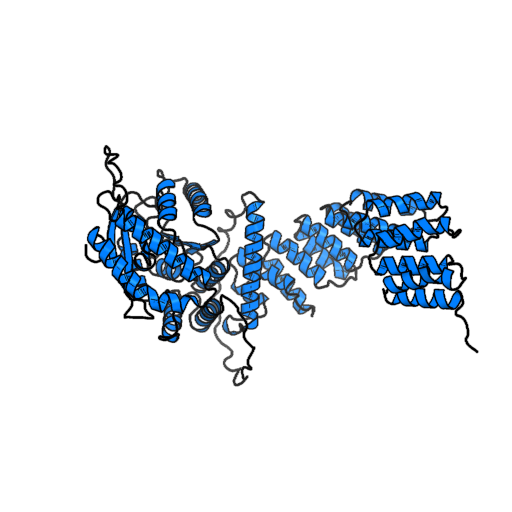 1133 O O . TYR A 1 150 ? 7.567 -16.141 -24.683 1.00 96.12 150 TYR A O 1
ATOM 1141 N N . ASN A 1 151 ? 9.786 -16.104 -24.351 1.00 94.81 151 ASN A N 1
ATOM 1142 C CA . ASN A 1 151 ? 9.718 -15.333 -23.106 1.00 94.81 151 ASN A CA 1
ATOM 1143 C C . ASN A 1 151 ? 9.014 -13.985 -23.300 1.00 94.81 151 ASN A C 1
ATOM 1145 O O . ASN A 1 151 ? 8.159 -13.608 -22.492 1.00 94.81 151 ASN A O 1
ATOM 1149 N N . ALA A 1 152 ? 9.335 -13.270 -24.381 1.00 94.88 152 ALA A N 1
ATOM 1150 C CA . ALA A 1 152 ? 8.711 -11.991 -24.702 1.00 94.88 152 ALA A CA 1
ATOM 1151 C C . ALA A 1 152 ? 7.215 -12.146 -25.039 1.00 94.88 152 ALA A C 1
ATOM 1153 O O . ALA A 1 152 ? 6.394 -11.365 -24.548 1.00 94.88 152 ALA A O 1
ATOM 1154 N N . ALA A 1 153 ? 6.848 -13.176 -25.810 1.00 96.62 153 ALA A N 1
ATOM 1155 C CA . ALA A 1 153 ? 5.461 -13.468 -26.180 1.00 96.62 153 ALA A CA 1
ATOM 1156 C C . ALA A 1 153 ? 4.597 -13.909 -24.981 1.00 96.62 153 ALA A C 1
ATOM 1158 O O . ALA A 1 153 ? 3.482 -13.412 -24.807 1.00 96.62 153 ALA A O 1
ATOM 1159 N N . ILE A 1 154 ? 5.119 -14.775 -24.107 1.00 95.88 154 ILE A N 1
ATOM 1160 C CA . ILE A 1 154 ? 4.448 -15.196 -22.864 1.00 95.88 154 ILE A CA 1
ATOM 1161 C C . ILE A 1 154 ? 4.288 -13.998 -21.920 1.00 95.88 154 ILE A C 1
ATOM 1163 O O . ILE A 1 154 ? 3.205 -13.775 -21.378 1.00 95.88 154 ILE A O 1
ATOM 1167 N N . SER A 1 155 ? 5.321 -13.159 -21.787 1.00 93.31 155 SER A N 1
ATOM 1168 C CA . SER A 1 155 ? 5.235 -11.913 -21.012 1.00 93.31 155 SER A CA 1
ATOM 1169 C C . SER A 1 155 ? 4.177 -10.956 -21.571 1.00 93.31 155 SER A C 1
ATOM 1171 O O . SER A 1 155 ? 3.491 -10.280 -20.804 1.00 93.31 155 SER A O 1
ATOM 1173 N N . ALA A 1 156 ? 4.012 -10.910 -22.899 1.00 95.31 156 ALA A N 1
ATOM 1174 C CA . ALA A 1 156 ? 2.968 -10.110 -23.536 1.00 95.31 156 ALA A CA 1
ATOM 1175 C C . ALA A 1 156 ? 1.574 -10.641 -23.173 1.00 95.31 156 ALA A C 1
ATOM 1177 O O . ALA A 1 156 ? 0.705 -9.860 -22.795 1.00 95.31 156 ALA A O 1
ATOM 1178 N N . CYS A 1 157 ? 1.386 -11.965 -23.200 1.00 94.75 157 CYS A N 1
ATOM 1179 C CA . CYS A 1 157 ? 0.145 -12.609 -22.764 1.00 94.75 157 CYS A CA 1
ATOM 1180 C C . CYS A 1 157 ? -0.165 -12.317 -21.289 1.00 94.75 157 CYS A C 1
ATOM 1182 O O . CYS A 1 157 ? -1.294 -11.948 -20.980 1.00 94.75 157 CYS A O 1
ATOM 1184 N N . SER A 1 158 ? 0.833 -12.392 -20.395 1.00 90.62 158 SER A N 1
ATOM 1185 C CA . SER A 1 158 ? 0.686 -12.006 -18.980 1.00 90.62 158 SER A CA 1
ATOM 1186 C C . SER A 1 158 ? 0.190 -10.565 -18.836 1.00 90.62 158 SER A C 1
ATOM 1188 O O . SER A 1 158 ? -0.780 -10.302 -18.129 1.00 90.62 158 SER A O 1
ATOM 1190 N N . ARG A 1 159 ? 0.817 -9.611 -19.533 1.00 88.00 159 ARG A N 1
ATOM 1191 C CA . ARG A 1 159 ? 0.413 -8.193 -19.501 1.00 88.00 159 ARG A CA 1
ATOM 1192 C C . ARG A 1 159 ? -0.971 -7.951 -20.105 1.00 88.00 159 ARG A C 1
ATOM 1194 O O . ARG A 1 159 ? -1.656 -7.038 -19.668 1.00 88.00 159 ARG A O 1
ATOM 1201 N N . GLY A 1 160 ? -1.378 -8.770 -21.072 1.00 88.00 160 GLY A N 1
ATOM 1202 C CA . GLY A 1 160 ? -2.711 -8.749 -21.674 1.00 88.00 160 GLY A CA 1
ATOM 1203 C C . GLY A 1 160 ? -3.785 -9.536 -20.912 1.00 88.00 160 GLY A C 1
ATOM 1204 O O . GLY A 1 160 ? -4.899 -9.653 -21.423 1.00 88.00 160 GLY A O 1
ATOM 1205 N N . GLY A 1 161 ? -3.461 -10.129 -19.754 1.00 88.06 161 GLY A N 1
ATOM 1206 C CA . GLY A 1 161 ? -4.377 -10.980 -18.981 1.00 88.06 161 GLY A CA 1
ATOM 1207 C C . GLY A 1 161 ? -4.759 -12.303 -19.666 1.00 88.06 161 GLY A C 1
ATOM 1208 O O . GLY A 1 161 ? -5.704 -12.964 -19.247 1.00 88.06 161 GLY A O 1
ATOM 1209 N N . GLN A 1 162 ? -4.049 -12.702 -20.726 1.00 93.50 162 GLN A N 1
ATOM 1210 C CA . GLN A 1 162 ? -4.355 -13.880 -21.546 1.00 93.50 162 GLN A CA 1
ATOM 1211 C C . GLN A 1 162 ? -3.627 -15.128 -21.031 1.00 93.50 162 GLN A C 1
ATOM 1213 O O . GLN A 1 162 ? -2.719 -15.660 -21.678 1.00 93.50 162 GLN A O 1
ATOM 1218 N N . TRP A 1 163 ? -3.998 -15.596 -19.842 1.00 93.12 163 TRP A N 1
ATOM 1219 C CA . TRP A 1 163 ? -3.302 -16.697 -19.171 1.00 93.12 163 TRP A CA 1
ATOM 1220 C C . TRP A 1 163 ? -3.391 -18.032 -19.926 1.00 93.12 163 TRP A C 1
ATOM 1222 O O . TRP A 1 163 ? -2.409 -18.773 -19.964 1.00 93.12 163 TRP A O 1
ATOM 1232 N N . GLN A 1 164 ? -4.505 -18.318 -20.612 1.00 95.56 164 GLN A N 1
ATOM 1233 C CA . GLN A 1 164 ? -4.643 -19.542 -21.412 1.00 95.56 164 GLN A CA 1
ATOM 1234 C C . GLN A 1 164 ? -3.643 -19.572 -22.574 1.00 95.56 164 GLN A C 1
ATOM 1236 O O . GLN A 1 164 ? -3.040 -20.607 -22.857 1.00 95.56 164 GLN A O 1
ATOM 1241 N N . LEU A 1 165 ? -3.445 -18.428 -23.239 1.00 95.25 165 LEU A N 1
ATOM 1242 C CA . LEU A 1 165 ? -2.491 -18.307 -24.343 1.00 95.25 165 LEU A CA 1
ATOM 1243 C C . LEU A 1 165 ? -1.049 -18.417 -23.842 1.00 95.25 165 LEU A C 1
ATOM 1245 O O . LEU A 1 165 ? -0.234 -19.069 -24.490 1.00 95.25 165 LEU A O 1
ATOM 1249 N N . ALA A 1 166 ? -0.745 -17.850 -22.669 1.00 95.00 166 ALA A N 1
ATOM 1250 C CA . ALA A 1 166 ? 0.563 -17.994 -22.032 1.00 95.00 166 ALA A CA 1
ATOM 1251 C C . ALA A 1 166 ? 0.916 -19.472 -21.771 1.00 95.00 166 ALA A C 1
ATOM 1253 O O . ALA A 1 166 ? 2.012 -19.912 -22.119 1.00 95.00 166 ALA A O 1
ATOM 1254 N N . LEU A 1 167 ? -0.027 -20.252 -21.228 1.00 93.81 167 LEU A N 1
ATOM 1255 C CA . LEU A 1 167 ? 0.157 -21.689 -20.996 1.00 93.81 167 LEU A CA 1
ATOM 1256 C C . LEU A 1 167 ? 0.237 -22.489 -22.301 1.00 93.81 167 LEU A C 1
ATOM 1258 O O . LEU A 1 167 ? 1.076 -23.382 -22.419 1.00 93.81 167 LEU A O 1
ATOM 1262 N N . ASN A 1 168 ? -0.580 -22.149 -23.304 1.00 94.50 168 ASN A N 1
ATOM 1263 C CA . ASN A 1 168 ? -0.506 -22.788 -24.617 1.00 94.50 168 ASN A CA 1
ATOM 1264 C C . ASN A 1 168 ? 0.878 -22.590 -25.255 1.00 94.50 168 ASN A C 1
ATOM 1266 O O . ASN A 1 168 ? 1.479 -23.555 -25.721 1.00 94.50 168 ASN A O 1
ATOM 1270 N N . LEU A 1 169 ? 1.421 -21.370 -25.216 1.00 94.56 169 LEU A N 1
ATOM 1271 C CA . LEU A 1 169 ? 2.765 -21.091 -25.720 1.00 94.56 169 LEU A CA 1
ATOM 1272 C C . LEU A 1 169 ? 3.835 -21.891 -24.981 1.00 94.56 169 LEU A C 1
ATOM 1274 O O . LEU A 1 169 ? 4.680 -22.492 -25.639 1.00 94.56 169 LEU A O 1
ATOM 1278 N N . LEU A 1 170 ? 3.775 -21.942 -23.647 1.00 93.44 170 LEU A N 1
ATOM 1279 C CA . LEU A 1 170 ? 4.706 -22.734 -22.845 1.00 93.44 170 LEU A CA 1
ATOM 1280 C C . LEU A 1 170 ? 4.670 -24.218 -23.247 1.00 93.44 170 LEU A C 1
ATOM 1282 O O . LEU A 1 170 ? 5.719 -24.818 -23.473 1.00 93.44 170 LEU A O 1
ATOM 1286 N N . SER A 1 171 ? 3.473 -24.790 -23.416 1.00 91.25 171 SER A N 1
ATOM 1287 C CA . SER A 1 171 ? 3.298 -26.197 -23.808 1.00 91.25 171 SER A CA 1
ATOM 1288 C C . SER A 1 171 ? 3.811 -26.524 -25.216 1.00 91.25 171 SER A C 1
ATOM 1290 O O . SER A 1 171 ? 4.176 -27.665 -25.484 1.00 91.25 171 SER A O 1
ATOM 1292 N N . ARG A 1 172 ? 3.893 -25.525 -26.105 1.00 90.75 172 ARG A N 1
ATOM 1293 C CA . ARG A 1 172 ? 4.355 -25.677 -27.495 1.00 90.75 172 ARG A CA 1
ATOM 1294 C C . ARG A 1 172 ? 5.860 -25.475 -27.675 1.00 90.75 172 ARG A C 1
ATOM 1296 O O . ARG A 1 172 ? 6.395 -25.803 -28.732 1.00 90.75 172 ARG A O 1
ATOM 1303 N N . MET A 1 173 ? 6.570 -24.965 -26.667 1.00 92.56 173 MET A N 1
ATOM 1304 C CA . MET A 1 173 ? 8.024 -24.772 -26.752 1.00 92.56 173 MET A CA 1
ATOM 1305 C C . MET A 1 173 ? 8.797 -26.068 -27.073 1.00 92.56 173 MET A C 1
ATOM 1307 O O . MET A 1 173 ? 9.662 -26.016 -27.952 1.00 92.56 173 MET A O 1
ATOM 1311 N N . PRO A 1 174 ? 8.468 -27.240 -26.485 1.00 87.69 174 PRO A N 1
ATOM 1312 C CA . PRO A 1 174 ? 9.113 -28.503 -26.846 1.00 87.69 174 PRO A CA 1
ATOM 1313 C C . PRO A 1 174 ? 8.900 -28.908 -28.311 1.00 87.69 174 PRO A C 1
ATOM 1315 O O . PRO A 1 174 ? 9.835 -29.395 -28.947 1.00 87.69 174 PRO A O 1
ATOM 1318 N N . GLU A 1 175 ? 7.712 -28.656 -28.877 1.00 87.81 175 GLU A N 1
ATOM 1319 C CA . GLU A 1 175 ? 7.420 -28.902 -30.301 1.00 87.81 175 GLU A CA 1
ATOM 1320 C C . GLU A 1 175 ? 8.310 -28.036 -31.203 1.00 87.81 175 GLU A C 1
ATOM 1322 O O . GLU A 1 175 ? 8.810 -28.494 -32.231 1.00 87.81 175 GLU A O 1
ATOM 1327 N N . ALA A 1 176 ? 8.578 -26.801 -30.772 1.00 86.38 176 ALA A N 1
ATOM 1328 C CA . ALA A 1 176 ? 9.505 -25.882 -31.424 1.00 86.38 176 ALA A CA 1
ATOM 1329 C C . ALA A 1 176 ? 10.988 -26.162 -31.106 1.00 86.38 176 ALA A C 1
ATOM 1331 O O . ALA A 1 176 ? 11.854 -25.414 -31.556 1.00 86.38 176 ALA A O 1
ATOM 1332 N N . ARG A 1 177 ? 11.298 -27.230 -30.354 1.00 89.25 177 ARG A N 1
ATOM 1333 C CA . ARG A 1 177 ? 12.648 -27.582 -29.871 1.00 89.25 177 ARG A CA 1
ATOM 1334 C C . ARG A 1 177 ? 13.313 -26.478 -29.037 1.00 89.25 177 ARG A C 1
ATOM 1336 O O . ARG A 1 177 ? 14.538 -26.374 -29.007 1.00 89.25 177 ARG A O 1
ATOM 1343 N N . VAL A 1 178 ? 12.511 -25.676 -28.338 1.00 91.88 178 VAL A N 1
ATOM 1344 C CA . VAL A 1 178 ? 12.969 -24.637 -27.411 1.00 91.88 178 VAL A CA 1
ATOM 1345 C C . VAL A 1 178 ? 12.728 -25.112 -25.982 1.00 91.88 178 VAL A C 1
ATOM 1347 O O . VAL A 1 178 ? 11.636 -25.558 -25.641 1.00 91.88 178 VAL A O 1
ATOM 1350 N N . VAL A 1 179 ? 13.747 -25.023 -25.129 1.00 90.25 179 VAL A N 1
ATOM 1351 C CA . VAL A 1 179 ? 13.644 -25.435 -23.723 1.00 90.25 179 VAL A CA 1
ATOM 1352 C C . VAL A 1 179 ? 13.227 -24.228 -22.870 1.00 90.25 179 VAL A C 1
ATOM 1354 O O . VAL A 1 179 ? 13.881 -23.183 -22.956 1.00 90.25 179 VAL A O 1
ATOM 1357 N N . PRO A 1 180 ? 12.158 -24.325 -22.058 1.00 90.25 180 PRO A N 1
ATOM 1358 C CA . PRO A 1 180 ? 11.805 -23.286 -21.092 1.00 90.25 180 PRO A CA 1
ATOM 1359 C C . PRO A 1 180 ? 12.946 -23.009 -20.103 1.00 90.25 180 PRO A C 1
ATOM 1361 O O . PRO A 1 180 ? 13.661 -23.922 -19.700 1.00 90.25 180 PRO A O 1
ATOM 1364 N N . ASN A 1 181 ? 13.117 -21.753 -19.683 1.00 89.69 181 ASN A N 1
ATOM 1365 C CA . ASN A 1 181 ? 13.910 -21.424 -18.491 1.00 89.69 181 ASN A CA 1
ATOM 1366 C C . ASN A 1 181 ? 13.031 -20.808 -17.407 1.00 89.69 181 ASN A C 1
ATOM 1368 O O . ASN A 1 181 ? 11.812 -20.692 -17.525 1.00 89.69 181 ASN A O 1
ATOM 1372 N N . GLN A 1 182 ? 13.706 -20.377 -16.350 1.00 86.88 182 GLN A N 1
ATOM 1373 C CA . GLN A 1 182 ? 13.154 -19.614 -15.249 1.00 86.88 182 GLN A CA 1
ATOM 1374 C C . GLN A 1 182 ? 12.327 -18.419 -15.724 1.00 86.88 182 GLN A C 1
ATOM 1376 O O . GLN A 1 182 ? 11.180 -18.292 -15.322 1.00 86.88 182 GLN A O 1
ATOM 1381 N N . ILE A 1 183 ? 12.838 -17.610 -16.659 1.00 87.62 183 ILE A N 1
ATOM 1382 C CA . ILE A 1 183 ? 12.101 -16.451 -17.191 1.00 87.62 183 ILE A CA 1
ATOM 1383 C C . ILE A 1 183 ? 10.796 -16.897 -17.869 1.00 87.62 183 ILE A C 1
ATOM 1385 O O . ILE A 1 183 ? 9.757 -16.273 -17.659 1.00 87.62 183 ILE A O 1
ATOM 1389 N N . THR A 1 184 ? 10.829 -17.987 -18.643 1.00 90.31 184 THR A N 1
ATOM 1390 C CA . THR A 1 184 ? 9.635 -18.555 -19.284 1.00 90.31 184 THR A CA 1
ATOM 1391 C C . THR A 1 184 ? 8.578 -18.952 -18.254 1.00 90.31 184 THR A C 1
ATOM 1393 O O . THR A 1 184 ? 7.414 -18.565 -18.370 1.00 90.31 184 THR A O 1
ATOM 1396 N N . CYS A 1 185 ? 8.991 -19.714 -17.238 1.00 90.06 185 CYS A N 1
ATOM 1397 C CA . CYS A 1 185 ? 8.097 -20.240 -16.212 1.00 90.06 185 CYS A CA 1
ATOM 1398 C C . CYS A 1 185 ? 7.529 -19.106 -15.353 1.00 90.06 185 CYS A C 1
ATOM 1400 O O . CYS A 1 185 ? 6.316 -19.024 -15.200 1.00 90.06 185 CYS A O 1
ATOM 1402 N N . SER A 1 186 ? 8.364 -18.171 -14.890 1.00 87.94 186 SER A N 1
ATOM 1403 C CA . SER A 1 186 ? 7.926 -17.008 -14.106 1.00 87.94 186 SER A CA 1
ATOM 1404 C C . SER A 1 186 ? 6.933 -16.131 -14.874 1.00 87.94 186 SER A C 1
ATOM 1406 O O . SER A 1 186 ? 5.945 -15.672 -14.303 1.00 87.94 186 SER A O 1
ATOM 1408 N N . ALA A 1 187 ? 7.136 -15.930 -16.183 1.00 89.00 187 ALA A N 1
ATOM 1409 C CA . ALA A 1 187 ? 6.193 -15.184 -17.015 1.00 89.00 187 ALA A CA 1
ATOM 1410 C C . ALA A 1 187 ? 4.835 -15.902 -17.149 1.00 89.00 187 ALA A C 1
ATOM 1412 O O . ALA A 1 187 ? 3.791 -15.249 -17.107 1.00 89.00 187 ALA A O 1
ATOM 1413 N N . ALA A 1 188 ? 4.836 -17.234 -17.271 1.00 92.25 188 ALA A N 1
ATOM 1414 C CA . ALA A 1 188 ? 3.617 -18.041 -17.313 1.00 92.25 188 ALA A CA 1
ATOM 1415 C C . ALA A 1 188 ? 2.899 -18.100 -15.947 1.00 92.25 188 ALA A C 1
ATOM 1417 O O . ALA A 1 188 ? 1.673 -17.972 -15.911 1.00 92.25 188 ALA A O 1
ATOM 1418 N N . ILE A 1 189 ? 3.639 -18.194 -14.833 1.00 89.75 189 ILE A N 1
ATOM 1419 C CA . ILE A 1 189 ? 3.094 -18.090 -13.466 1.00 89.75 189 ILE A CA 1
ATOM 1420 C C . ILE A 1 189 ? 2.427 -16.724 -13.283 1.00 89.75 189 ILE A C 1
ATOM 1422 O O . ILE A 1 189 ? 1.260 -16.670 -12.908 1.00 89.75 189 ILE A O 1
ATOM 1426 N N . SER A 1 190 ? 3.109 -15.625 -13.626 1.00 87.69 190 SER A N 1
ATOM 1427 C CA . SER A 1 190 ? 2.527 -14.277 -13.533 1.00 87.69 190 SER A CA 1
ATOM 1428 C C . SER A 1 190 ? 1.298 -14.103 -14.434 1.00 87.69 190 SER A C 1
ATOM 1430 O O . SER A 1 190 ? 0.376 -13.366 -14.098 1.00 87.69 190 SER A O 1
ATOM 1432 N N . ALA A 1 191 ? 1.242 -14.770 -15.593 1.00 89.94 191 ALA A N 1
ATOM 1433 C CA . ALA A 1 191 ? 0.029 -14.762 -16.410 1.00 89.94 191 ALA A CA 1
ATOM 1434 C C . ALA A 1 191 ? -1.148 -15.425 -15.673 1.00 89.94 191 ALA A C 1
ATOM 1436 O O . ALA A 1 191 ? -2.237 -14.859 -15.638 1.00 89.94 191 ALA A O 1
ATOM 1437 N N . CYS A 1 192 ? -0.925 -16.594 -15.066 1.00 89.25 192 CYS A N 1
ATOM 1438 C CA . CYS A 1 192 ? -1.946 -17.320 -14.306 1.00 89.25 192 CYS A CA 1
ATOM 1439 C C . CYS A 1 192 ? -2.384 -16.564 -13.043 1.00 89.25 192 CYS A C 1
ATOM 1441 O O . CYS A 1 192 ? -3.574 -16.550 -12.735 1.00 89.25 192 CYS A O 1
ATOM 1443 N N . GLU A 1 193 ? -1.449 -15.899 -12.361 1.00 85.06 193 GLU A N 1
ATOM 1444 C CA . GLU A 1 193 ? -1.703 -15.030 -11.205 1.00 85.06 193 GLU A CA 1
ATOM 1445 C C . GLU A 1 193 ? -2.667 -13.894 -11.563 1.00 85.06 193 GLU A C 1
ATOM 1447 O O . GLU A 1 193 ? -3.746 -13.814 -10.976 1.00 85.06 193 GLU A O 1
ATOM 1452 N N . LYS A 1 194 ? -2.382 -13.130 -12.624 1.00 81.25 194 LYS A N 1
ATOM 1453 C CA . LYS A 1 194 ? -3.304 -12.098 -13.142 1.00 81.25 194 LYS A CA 1
ATOM 1454 C C . LYS A 1 194 ? -4.637 -12.653 -13.638 1.00 81.25 194 LYS A C 1
ATOM 1456 O O . LYS A 1 194 ? -5.629 -11.932 -13.688 1.00 81.25 194 LYS A O 1
ATOM 1461 N N . GLY A 1 195 ? -4.664 -13.925 -14.033 1.00 81.94 195 GLY A N 1
ATOM 1462 C CA . GLY A 1 195 ? -5.878 -14.657 -14.391 1.00 81.94 195 GLY A CA 1
ATOM 1463 C C . GLY A 1 195 ? -6.681 -15.182 -13.194 1.00 81.94 195 GLY A C 1
ATOM 1464 O O . GLY A 1 195 ? -7.709 -15.831 -13.406 1.00 81.94 195 GLY A O 1
ATOM 1465 N N . GLY A 1 196 ? -6.210 -14.965 -11.959 1.00 81.38 196 GLY A N 1
ATOM 1466 C CA . GLY A 1 196 ? -6.812 -15.481 -10.726 1.00 81.38 196 GLY A CA 1
ATOM 1467 C C . GLY A 1 196 ? -6.712 -17.004 -10.559 1.00 81.38 196 GLY A C 1
ATOM 1468 O O . GLY A 1 196 ? -7.415 -17.578 -9.730 1.00 81.38 196 GLY A O 1
ATOM 1469 N N . GLN A 1 197 ? -5.871 -17.679 -11.351 1.00 85.62 197 GLN A N 1
ATOM 1470 C CA . GLN A 1 197 ? -5.774 -19.141 -11.407 1.00 85.62 197 GLN A CA 1
ATOM 1471 C C . GLN A 1 197 ? -4.686 -19.671 -10.463 1.00 85.62 197 GLN A C 1
ATOM 1473 O O . GLN A 1 197 ? -3.659 -20.192 -10.904 1.00 85.62 197 GLN A O 1
ATOM 1478 N N . TRP A 1 198 ? -4.899 -19.543 -9.154 1.00 83.25 198 TRP A N 1
ATOM 1479 C CA . TRP A 1 198 ? -3.907 -19.920 -8.136 1.00 83.25 198 TRP A CA 1
ATOM 1480 C C . TRP A 1 198 ? -3.581 -21.427 -8.103 1.00 83.25 198 TRP A C 1
ATOM 1482 O O . TRP A 1 198 ? -2.483 -21.828 -7.732 1.00 83.25 198 TRP A O 1
ATOM 1492 N N . GLN A 1 199 ? -4.499 -22.299 -8.532 1.00 87.94 199 GLN A N 1
ATOM 1493 C CA . GLN A 1 199 ? -4.198 -23.731 -8.649 1.00 87.94 199 GLN A CA 1
ATOM 1494 C C . GLN A 1 199 ? -3.183 -23.988 -9.765 1.00 87.94 199 GLN A C 1
ATOM 1496 O O . GLN A 1 199 ? -2.294 -24.831 -9.635 1.00 87.94 199 GLN A O 1
ATOM 1501 N N . LEU A 1 200 ? -3.302 -23.244 -10.870 1.00 88.38 200 LEU A N 1
ATOM 1502 C CA . LEU A 1 200 ? -2.397 -23.383 -12.003 1.00 88.38 200 LEU A CA 1
ATOM 1503 C C . LEU A 1 200 ? -1.008 -22.844 -11.662 1.00 88.38 200 LEU A C 1
ATOM 1505 O O . LEU A 1 200 ? -0.024 -23.471 -12.045 1.00 88.38 200 LEU A O 1
ATOM 1509 N N . THR A 1 201 ? -0.906 -21.757 -10.891 1.00 88.06 201 THR A N 1
ATOM 1510 C CA . THR A 1 201 ? 0.390 -21.223 -10.434 1.00 88.06 201 THR A CA 1
ATOM 1511 C C . THR A 1 201 ? 1.143 -22.229 -9.553 1.00 88.06 201 THR A C 1
ATOM 1513 O O . THR A 1 201 ? 2.328 -22.459 -9.793 1.00 88.06 201 THR A O 1
ATOM 1516 N N . LEU A 1 202 ? 0.459 -22.908 -8.622 1.00 85.81 202 LEU A N 1
ATOM 1517 C CA . LEU A 1 202 ? 1.020 -24.009 -7.820 1.00 85.81 202 LEU A CA 1
ATOM 1518 C C . LEU A 1 202 ? 1.448 -25.210 -8.676 1.00 85.81 202 LEU A C 1
ATOM 1520 O O . LEU A 1 202 ? 2.556 -25.734 -8.524 1.00 85.81 202 LEU A O 1
ATOM 1524 N N . SER A 1 203 ? 0.584 -25.643 -9.602 1.00 88.56 203 SER A N 1
ATOM 1525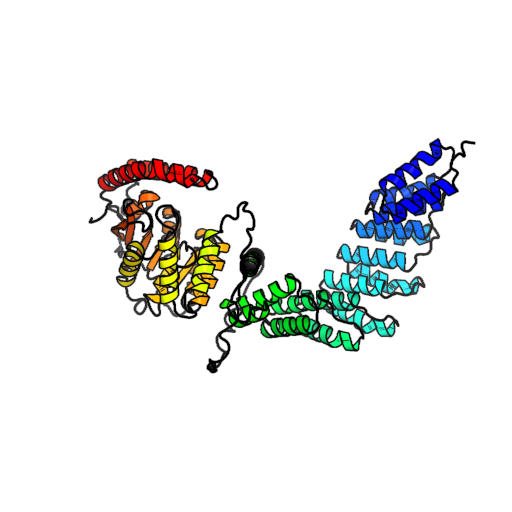 C CA . SER A 1 203 ? 0.894 -26.763 -10.503 1.00 88.56 203 SER A CA 1
ATOM 1526 C C . SER A 1 203 ? 2.107 -26.464 -11.386 1.00 88.56 203 SER A C 1
ATOM 1528 O O . SER A 1 203 ? 2.946 -27.325 -11.628 1.00 88.56 203 SER A O 1
ATOM 1530 N N . LEU A 1 204 ? 2.247 -25.211 -11.822 1.00 88.81 204 LEU A N 1
ATOM 1531 C CA . LEU A 1 204 ? 3.334 -24.798 -12.688 1.00 88.81 204 LEU A CA 1
ATOM 1532 C C . LEU A 1 204 ? 4.654 -24.714 -11.918 1.00 88.81 204 LEU A C 1
ATOM 1534 O O . LEU A 1 204 ? 5.670 -25.175 -12.429 1.00 88.81 204 LEU A O 1
ATOM 1538 N N . LEU A 1 205 ? 4.633 -24.193 -10.685 1.00 88.25 205 LEU A N 1
ATOM 1539 C CA . LEU A 1 205 ? 5.801 -24.151 -9.801 1.00 88.25 205 LEU A CA 1
ATOM 1540 C C . LEU A 1 205 ? 6.314 -25.560 -9.468 1.00 88.25 205 LEU A C 1
ATOM 1542 O O . LEU A 1 205 ? 7.516 -25.808 -9.538 1.00 88.25 205 LEU A O 1
ATOM 1546 N N . SER A 1 206 ? 5.406 -26.492 -9.163 1.00 86.56 206 SER A N 1
ATOM 1547 C CA . SER A 1 206 ? 5.753 -27.894 -8.884 1.00 86.56 206 SER A CA 1
ATOM 1548 C C . SER A 1 206 ? 6.238 -28.659 -10.120 1.00 86.56 206 SER A C 1
ATOM 1550 O O . SER A 1 206 ? 7.056 -29.564 -9.979 1.00 86.56 206 SER A O 1
ATOM 1552 N N . ALA A 1 207 ? 5.823 -28.259 -11.326 1.00 86.81 207 ALA A N 1
ATOM 1553 C CA . ALA A 1 207 ? 6.309 -28.827 -12.584 1.00 86.81 207 ALA A CA 1
ATOM 1554 C C . ALA A 1 207 ? 7.676 -28.269 -13.041 1.00 86.81 207 ALA A C 1
ATOM 1556 O O . ALA A 1 207 ? 8.313 -28.850 -13.923 1.00 86.81 207 ALA A O 1
ATOM 1557 N N . MET A 1 208 ? 8.170 -27.156 -12.474 1.00 88.06 208 MET A N 1
ATOM 1558 C CA . MET A 1 208 ? 9.461 -26.564 -12.877 1.00 88.06 208 MET A CA 1
ATOM 1559 C C . MET A 1 208 ? 10.648 -27.545 -12.770 1.00 88.06 208 MET A C 1
ATOM 1561 O O . MET A 1 208 ? 11.404 -27.644 -13.744 1.00 88.06 208 MET A O 1
ATOM 1565 N N . PRO A 1 209 ? 10.812 -28.328 -11.682 1.00 85.81 209 PRO A N 1
ATOM 1566 C CA . PRO A 1 209 ? 11.876 -29.327 -11.587 1.00 85.81 209 PRO A CA 1
ATOM 1567 C C . PRO A 1 209 ? 11.787 -30.422 -12.659 1.00 85.81 209 PRO A C 1
ATOM 1569 O O . PRO A 1 209 ? 12.820 -30.850 -13.176 1.00 85.81 209 PRO A O 1
ATOM 1572 N N . GLU A 1 210 ? 10.577 -30.838 -13.050 1.00 84.75 210 GLU A N 1
ATOM 1573 C CA . GLU A 1 210 ? 10.363 -31.810 -14.135 1.00 84.75 210 GLU A CA 1
ATOM 1574 C C . GLU A 1 210 ? 10.797 -31.238 -15.493 1.00 84.75 210 GLU A C 1
ATOM 1576 O O . GLU A 1 210 ? 11.391 -31.936 -16.317 1.00 84.75 210 GLU A O 1
ATOM 1581 N N . MET A 1 211 ? 10.602 -29.929 -15.686 1.00 83.38 211 MET A N 1
ATOM 1582 C CA . MET A 1 211 ? 11.117 -29.168 -16.830 1.00 83.38 211 MET A CA 1
ATOM 1583 C C . MET A 1 211 ? 12.626 -28.871 -16.739 1.00 83.38 211 MET A C 1
ATOM 1585 O O . MET A 1 211 ? 13.168 -28.204 -17.620 1.00 83.38 211 MET A O 1
ATOM 1589 N N . LYS A 1 212 ? 13.324 -29.375 -15.709 1.00 84.38 212 LYS A N 1
ATOM 1590 C CA . LYS A 1 212 ? 14.741 -29.096 -15.400 1.00 84.38 212 LYS A CA 1
ATOM 1591 C C . LYS A 1 212 ? 15.030 -27.609 -15.161 1.00 84.38 212 LYS A C 1
ATOM 1593 O O . LYS A 1 212 ? 16.138 -27.138 -15.418 1.00 84.38 212 LYS A O 1
ATOM 1598 N N . VAL A 1 213 ? 14.042 -26.874 -14.654 1.00 86.81 213 VAL A N 1
ATOM 1599 C CA . VAL A 1 213 ? 14.152 -25.465 -14.273 1.00 86.81 213 VAL A CA 1
ATOM 1600 C C . VAL A 1 213 ? 14.053 -25.359 -12.755 1.00 86.81 213 VAL A C 1
ATOM 1602 O O . VAL A 1 213 ? 13.113 -25.856 -12.146 1.00 86.81 213 VAL A O 1
ATOM 1605 N N . THR A 1 214 ? 15.010 -24.691 -12.120 1.00 83.94 214 THR A N 1
ATOM 1606 C CA . THR A 1 214 ? 14.957 -24.429 -10.677 1.00 83.94 214 THR A CA 1
ATOM 1607 C C . THR A 1 214 ? 14.092 -23.195 -10.393 1.00 83.94 214 THR A C 1
ATOM 1609 O O . THR A 1 214 ? 14.386 -22.129 -10.947 1.00 83.94 214 THR A O 1
ATOM 1612 N N . PRO A 1 215 ? 13.055 -23.288 -9.541 1.00 83.56 215 PRO A N 1
ATOM 1613 C CA . PRO A 1 215 ? 12.329 -22.110 -9.067 1.00 83.56 215 PRO A CA 1
ATOM 1614 C C . PRO A 1 215 ? 13.256 -21.107 -8.364 1.00 83.56 215 PRO A C 1
ATOM 1616 O O . PRO A 1 215 ? 14.101 -21.503 -7.564 1.00 83.56 215 PRO A O 1
ATOM 1619 N N . ASP A 1 216 ? 13.100 -19.813 -8.651 1.00 79.00 216 ASP A N 1
ATOM 1620 C CA . ASP A 1 216 ? 13.715 -18.712 -7.891 1.00 79.00 216 ASP A CA 1
ATOM 1621 C C . ASP A 1 216 ? 12.710 -18.033 -6.959 1.00 79.00 216 ASP A C 1
ATOM 1623 O O . ASP A 1 216 ? 11.504 -18.278 -6.997 1.00 79.00 216 ASP A O 1
ATOM 1627 N N . ALA A 1 217 ? 13.220 -17.096 -6.159 1.00 74.62 217 ALA A N 1
ATOM 1628 C CA . ALA A 1 217 ? 12.423 -16.200 -5.336 1.00 74.62 217 ALA A CA 1
ATOM 1629 C C . ALA A 1 217 ? 11.297 -15.494 -6.118 1.00 74.62 217 ALA A C 1
ATOM 1631 O O . ALA A 1 217 ? 10.218 -15.292 -5.565 1.00 74.62 217 ALA A O 1
ATOM 1632 N N . ILE A 1 218 ? 11.512 -15.150 -7.396 1.00 74.56 218 ILE A N 1
ATOM 1633 C CA . ILE A 1 218 ? 10.501 -14.496 -8.244 1.00 74.56 218 ILE A CA 1
ATOM 1634 C C . ILE A 1 218 ? 9.345 -15.459 -8.545 1.00 74.56 218 ILE A C 1
ATOM 1636 O O . ILE A 1 218 ? 8.184 -15.069 -8.426 1.00 74.56 218 ILE A O 1
ATOM 1640 N N . SER A 1 219 ? 9.652 -16.715 -8.880 1.00 79.00 219 SER A N 1
ATOM 1641 C CA . SER A 1 219 ? 8.662 -17.773 -9.111 1.00 79.00 219 SER A CA 1
ATOM 1642 C C . SER A 1 219 ? 7.801 -17.992 -7.865 1.00 79.00 219 SER A C 1
ATOM 1644 O O . SER A 1 219 ? 6.577 -17.943 -7.953 1.00 79.00 219 SER A O 1
ATOM 1646 N N . TYR A 1 220 ? 8.429 -18.143 -6.690 1.00 79.62 220 TYR A N 1
ATOM 1647 C CA . TYR A 1 220 ? 7.720 -18.286 -5.412 1.00 79.62 220 TYR A CA 1
ATOM 1648 C C . TYR A 1 220 ? 6.848 -17.066 -5.085 1.00 79.62 220 TYR A C 1
ATOM 1650 O O . TYR A 1 220 ? 5.690 -17.230 -4.701 1.00 79.62 220 TYR A O 1
ATOM 1658 N N . CYS A 1 221 ? 7.356 -15.845 -5.292 1.00 76.69 221 CYS A N 1
ATOM 1659 C CA . CYS A 1 221 ? 6.585 -14.623 -5.053 1.00 76.69 221 CYS A CA 1
ATOM 1660 C C . CYS A 1 221 ? 5.349 -14.523 -5.938 1.00 76.69 221 CYS A C 1
ATOM 1662 O O . CYS A 1 221 ? 4.294 -14.165 -5.434 1.00 76.69 221 CYS A O 1
ATOM 1664 N N . ALA A 1 222 ? 5.452 -14.857 -7.226 1.00 76.81 222 ALA A N 1
ATOM 1665 C CA . ALA A 1 222 ? 4.313 -14.792 -8.141 1.00 76.81 222 ALA A CA 1
ATOM 1666 C C . ALA A 1 222 ? 3.224 -15.828 -7.800 1.00 76.81 222 ALA A C 1
ATOM 1668 O O . ALA A 1 222 ? 2.038 -15.583 -8.018 1.00 76.81 222 ALA A O 1
ATOM 1669 N N . VAL A 1 223 ? 3.595 -16.978 -7.226 1.00 83.25 223 VAL A N 1
ATOM 1670 C CA . VAL A 1 223 ? 2.613 -17.937 -6.700 1.00 83.25 223 VAL A CA 1
ATOM 1671 C C . VAL A 1 223 ? 1.971 -17.405 -5.417 1.00 83.25 223 VAL A C 1
ATOM 1673 O O . VAL A 1 223 ? 0.745 -17.389 -5.334 1.00 83.25 223 VAL A O 1
ATOM 1676 N N . MET A 1 224 ? 2.755 -16.901 -4.457 1.00 77.69 224 MET A N 1
ATOM 1677 C CA . MET A 1 224 ? 2.228 -16.282 -3.227 1.00 77.69 224 MET A CA 1
ATOM 1678 C C . MET A 1 224 ? 1.283 -15.113 -3.536 1.00 77.69 224 MET A C 1
ATOM 1680 O O . MET A 1 224 ? 0.164 -15.107 -3.039 1.00 77.69 224 MET A O 1
ATOM 1684 N N . GLU A 1 225 ? 1.708 -14.211 -4.426 1.00 76.19 225 GLU A N 1
ATOM 1685 C CA . GLU A 1 225 ? 0.931 -13.581 -5.505 1.00 76.19 225 GLU A CA 1
ATOM 1686 C C . GLU A 1 225 ? -0.578 -13.871 -5.569 1.00 76.19 225 GLU A C 1
ATOM 1688 O O . GLU A 1 225 ? -1.476 -13.245 -4.994 1.00 76.19 225 GLU A O 1
ATOM 1693 N N . SER A 1 226 ? -0.800 -14.961 -6.299 1.00 79.94 226 SER A N 1
ATOM 1694 C CA . SER A 1 226 ? -2.081 -15.567 -6.592 1.00 79.94 226 SER A CA 1
ATOM 1695 C C . SER A 1 226 ? -2.758 -16.211 -5.382 1.00 79.94 226 SER A C 1
ATOM 1697 O O . SER A 1 226 ? -3.986 -16.219 -5.326 1.00 79.94 226 SER A O 1
ATOM 1699 N N . LEU A 1 227 ? -2.003 -16.739 -4.411 1.00 76.06 227 LEU A N 1
ATOM 1700 C CA . LEU A 1 227 ? -2.559 -17.384 -3.216 1.00 76.06 227 LEU A CA 1
ATOM 1701 C C . LEU A 1 227 ? -3.164 -16.363 -2.252 1.00 76.06 227 LEU A C 1
ATOM 1703 O O . LEU A 1 227 ? -4.239 -16.612 -1.707 1.00 76.06 227 LEU A O 1
ATOM 1707 N N . ASP A 1 228 ? -2.524 -15.203 -2.096 1.00 67.75 228 ASP A N 1
ATOM 1708 C CA . ASP A 1 228 ? -3.054 -14.070 -1.336 1.00 67.75 228 ASP A CA 1
ATOM 1709 C C . ASP A 1 228 ? -4.353 -13.553 -1.970 1.00 67.75 228 ASP A C 1
ATOM 1711 O O . ASP A 1 228 ? -5.382 -13.436 -1.299 1.00 67.75 228 ASP A O 1
ATOM 1715 N N . SER A 1 229 ? -4.340 -13.354 -3.291 1.00 69.00 229 SER A N 1
ATOM 1716 C CA . SER A 1 229 ? -5.529 -12.967 -4.063 1.00 69.00 229 SER A CA 1
ATOM 1717 C C . SER A 1 229 ? -6.647 -14.023 -3.998 1.00 69.00 229 SER A C 1
ATOM 1719 O O . SER A 1 229 ? -7.830 -13.688 -3.975 1.00 69.00 229 SER A O 1
ATOM 1721 N N . GLY A 1 230 ? -6.290 -15.310 -3.925 1.00 64.94 230 GLY A N 1
ATOM 1722 C CA . GLY A 1 230 ? -7.217 -16.438 -3.778 1.00 64.94 230 GLY A CA 1
ATOM 1723 C C . GLY A 1 230 ? -7.685 -16.712 -2.341 1.00 64.94 230 GLY A C 1
ATOM 1724 O O . GLY A 1 230 ? -8.580 -17.541 -2.132 1.00 64.94 230 GLY A O 1
ATOM 1725 N N . GLY A 1 231 ? -7.102 -16.038 -1.344 1.00 65.12 231 GLY A N 1
ATOM 1726 C CA . GLY A 1 231 ? -7.362 -16.255 0.080 1.00 65.12 231 GLY A CA 1
ATOM 1727 C C . GLY A 1 231 ? -6.937 -17.637 0.596 1.00 65.12 231 GLY A C 1
ATOM 1728 O O . GLY A 1 231 ? -7.558 -18.141 1.533 1.00 65.12 231 GLY A O 1
ATOM 1729 N N . GLN A 1 232 ? -5.933 -18.260 -0.029 1.00 74.38 232 GLN A N 1
ATOM 1730 C CA . GLN A 1 232 ? -5.394 -19.583 0.317 1.00 74.38 232 GLN A CA 1
ATOM 1731 C C . GLN A 1 232 ? -4.158 -19.444 1.220 1.00 74.38 232 GLN A C 1
ATOM 1733 O O . GLN A 1 232 ? -3.022 -19.675 0.807 1.00 74.38 232 GLN A O 1
ATOM 1738 N N . TRP A 1 233 ? -4.378 -19.031 2.469 1.00 62.22 233 TRP A N 1
ATOM 1739 C CA . TRP A 1 233 ? -3.307 -18.697 3.418 1.00 62.22 233 TRP A CA 1
ATOM 1740 C C . TRP A 1 233 ? -2.448 -19.904 3.841 1.00 62.22 233 TRP A C 1
ATOM 1742 O O . TRP A 1 233 ? -1.231 -19.774 3.952 1.00 62.22 233 TRP A O 1
ATOM 1752 N N . LEU A 1 234 ? -3.049 -21.089 4.007 1.00 64.56 234 LEU A N 1
ATOM 1753 C CA . LEU A 1 234 ? -2.331 -22.327 4.357 1.00 64.56 234 LEU A CA 1
ATOM 1754 C C . LEU A 1 234 ? -1.305 -22.719 3.286 1.00 64.56 234 LEU A C 1
ATOM 1756 O O . LEU A 1 234 ? -0.154 -23.022 3.597 1.00 64.56 234 LEU A O 1
ATOM 1760 N N . GLU A 1 235 ? -1.716 -22.662 2.019 1.00 75.69 235 GLU A N 1
ATOM 1761 C CA . GLU A 1 235 ? -0.846 -22.924 0.871 1.00 75.69 235 GLU A CA 1
ATOM 1762 C C . GLU A 1 235 ? 0.293 -21.895 0.824 1.00 75.69 235 GLU A C 1
ATOM 1764 O O . GLU A 1 235 ? 1.451 -22.279 0.679 1.00 75.69 235 GLU A O 1
ATOM 1769 N N . ALA A 1 236 ? -0.002 -20.606 1.046 1.00 69.31 236 ALA A N 1
ATOM 1770 C CA . ALA A 1 236 ? 1.002 -19.537 1.037 1.00 69.31 236 ALA A CA 1
ATOM 1771 C C . ALA A 1 236 ? 2.084 -19.727 2.118 1.00 69.31 236 ALA A C 1
ATOM 1773 O O . ALA A 1 236 ? 3.271 -19.530 1.847 1.00 69.31 236 ALA A O 1
ATOM 1774 N N . LEU A 1 237 ? 1.693 -20.166 3.318 1.00 64.44 237 LEU A N 1
ATOM 1775 C CA . LEU A 1 237 ? 2.618 -20.511 4.400 1.00 64.44 237 LEU A CA 1
ATOM 1776 C C . LEU A 1 237 ? 3.480 -21.727 4.067 1.00 64.44 237 LEU A C 1
ATOM 1778 O O . LEU A 1 237 ? 4.698 -21.695 4.257 1.00 64.44 237 LEU A O 1
ATOM 1782 N N . SER A 1 238 ? 2.859 -22.785 3.540 1.00 74.19 238 SER A N 1
ATOM 1783 C CA . SER A 1 238 ? 3.580 -23.991 3.132 1.00 74.19 238 SER A CA 1
ATOM 1784 C C . SER A 1 238 ? 4.621 -23.676 2.052 1.00 74.19 238 SER A C 1
ATOM 1786 O O . SER A 1 238 ? 5.748 -24.170 2.103 1.00 74.19 238 SER A O 1
ATOM 1788 N N . LEU A 1 239 ? 4.286 -22.768 1.131 1.00 77.06 239 LEU A N 1
ATOM 1789 C CA . LEU A 1 239 ? 5.169 -22.331 0.059 1.00 77.06 239 LEU A CA 1
ATOM 1790 C C . LEU A 1 239 ? 6.358 -21.522 0.588 1.00 77.06 239 LEU A C 1
ATOM 1792 O O . LEU A 1 239 ? 7.471 -21.654 0.082 1.00 77.06 239 LEU A O 1
ATOM 1796 N N . LEU A 1 240 ? 6.143 -20.698 1.619 1.00 70.50 240 LEU A N 1
ATOM 1797 C CA . LEU A 1 240 ? 7.212 -19.933 2.263 1.00 70.50 240 LEU A CA 1
ATOM 1798 C C . LEU A 1 240 ? 8.194 -20.859 2.981 1.00 70.50 240 LEU A C 1
ATOM 1800 O O . LEU A 1 240 ? 9.404 -20.677 2.865 1.00 70.50 240 LEU A O 1
ATOM 1804 N N . GLN A 1 241 ? 7.688 -21.892 3.656 1.00 69.69 241 GLN A N 1
ATOM 1805 C CA . GLN A 1 241 ? 8.531 -22.919 4.268 1.00 69.69 241 GLN A CA 1
ATOM 1806 C C . GLN A 1 241 ? 9.333 -23.697 3.218 1.00 69.69 241 GLN A C 1
ATOM 1808 O O . GLN A 1 241 ? 10.526 -23.918 3.412 1.00 69.69 241 GLN A O 1
ATOM 1813 N N . GLN A 1 242 ? 8.720 -24.057 2.085 1.00 75.75 242 GLN A N 1
ATOM 1814 C CA . GLN A 1 242 ? 9.418 -24.709 0.971 1.00 75.75 242 GLN A CA 1
ATOM 1815 C C . GLN A 1 242 ? 10.516 -23.817 0.374 1.00 75.75 242 GLN A C 1
ATOM 1817 O O . GLN A 1 242 ? 11.620 -24.296 0.121 1.00 75.75 242 GLN A O 1
ATOM 1822 N N . MET A 1 243 ? 10.251 -22.518 0.205 1.00 76.44 243 MET A N 1
ATOM 1823 C CA . MET A 1 243 ? 11.237 -21.548 -0.280 1.00 76.44 243 MET A CA 1
ATOM 1824 C C . MET A 1 243 ? 12.448 -21.444 0.663 1.00 76.44 243 MET A C 1
ATOM 1826 O O . MET A 1 243 ? 13.591 -21.485 0.206 1.00 76.44 243 MET A O 1
ATOM 1830 N N . LEU A 1 244 ? 12.203 -21.361 1.975 1.00 69.44 244 LEU A N 1
ATOM 1831 C CA . LEU A 1 244 ? 13.258 -21.315 2.991 1.00 69.44 244 LEU A CA 1
ATOM 1832 C C . LEU A 1 244 ? 14.046 -22.633 3.058 1.00 69.44 244 LEU A C 1
ATOM 1834 O O . LEU A 1 244 ? 15.273 -22.613 3.130 1.00 69.44 244 LEU A O 1
ATOM 1838 N N . ALA A 1 245 ? 13.363 -23.779 2.971 1.00 69.62 245 ALA A N 1
ATOM 1839 C CA . ALA A 1 245 ? 13.995 -25.100 2.938 1.00 69.62 245 ALA A CA 1
ATOM 1840 C C . ALA A 1 245 ? 14.855 -25.315 1.680 1.00 69.62 245 ALA A C 1
ATOM 1842 O O . ALA A 1 245 ? 15.848 -26.038 1.728 1.00 69.62 245 ALA A O 1
ATOM 1843 N N . ALA A 1 246 ? 14.516 -24.653 0.569 1.00 69.94 246 ALA A N 1
ATOM 1844 C CA . ALA A 1 246 ? 15.315 -24.633 -0.654 1.00 69.94 246 ALA A CA 1
ATOM 1845 C C . ALA A 1 246 ? 16.563 -23.725 -0.566 1.00 69.94 246 ALA A C 1
ATOM 1847 O O . ALA A 1 246 ? 17.293 -23.600 -1.548 1.00 69.94 246 ALA A O 1
ATOM 1848 N N . GLY A 1 247 ? 16.821 -23.090 0.586 1.00 64.69 247 GLY A N 1
ATOM 1849 C CA . GLY A 1 247 ? 17.976 -22.213 0.803 1.00 64.69 247 GLY A CA 1
ATOM 1850 C C . GLY A 1 247 ? 17.866 -20.853 0.110 1.00 64.69 247 GLY A C 1
ATOM 1851 O O . GLY A 1 247 ? 18.872 -20.160 -0.033 1.00 64.69 247 GLY A O 1
ATOM 1852 N N . LEU A 1 248 ? 16.668 -20.469 -0.342 1.00 69.94 248 LEU A N 1
ATOM 1853 C CA . LEU A 1 248 ? 16.415 -19.162 -0.941 1.00 69.94 248 LEU A CA 1
ATOM 1854 C C . LEU A 1 248 ? 16.088 -18.149 0.160 1.00 69.94 248 LEU A C 1
ATOM 1856 O O . LEU A 1 248 ? 15.217 -18.388 0.998 1.00 69.94 248 LEU A O 1
ATOM 1860 N N . GLU A 1 249 ? 16.748 -16.989 0.143 1.00 57.22 249 GLU A N 1
ATOM 1861 C CA . GLU A 1 249 ? 16.378 -15.890 1.035 1.00 57.22 249 GLU A CA 1
ATOM 1862 C C . GLU A 1 249 ? 14.957 -15.423 0.712 1.00 57.22 249 GLU A C 1
ATOM 1864 O O . GLU A 1 249 ? 14.655 -15.005 -0.410 1.00 57.22 249 GLU A O 1
ATOM 1869 N N . ALA A 1 250 ? 14.070 -15.497 1.706 1.00 58.34 250 ALA A N 1
ATOM 1870 C CA . ALA A 1 250 ? 12.718 -14.976 1.592 1.00 58.34 250 ALA A CA 1
ATOM 1871 C C . ALA A 1 250 ? 12.773 -13.456 1.412 1.00 58.34 250 ALA A C 1
ATOM 1873 O O . ALA A 1 250 ? 12.927 -12.710 2.380 1.00 58.34 250 ALA A O 1
ATOM 1874 N N . ILE A 1 251 ? 12.642 -13.001 0.164 1.00 58.59 251 ILE A N 1
ATOM 1875 C CA . ILE A 1 251 ? 12.575 -11.574 -0.139 1.00 58.59 251 ILE A CA 1
ATOM 1876 C C . ILE A 1 251 ? 11.388 -10.942 0.611 1.00 58.59 251 ILE A C 1
ATOM 1878 O O . ILE A 1 251 ? 10.349 -11.593 0.752 1.00 58.59 251 ILE A O 1
ATOM 1882 N N . PRO A 1 252 ? 11.495 -9.684 1.086 1.00 54.31 252 PRO A N 1
ATOM 1883 C CA . PRO A 1 252 ? 10.468 -9.047 1.922 1.00 54.31 252 PRO A CA 1
ATOM 1884 C C . PRO A 1 252 ? 9.049 -9.122 1.339 1.00 54.31 252 PRO A C 1
ATOM 1886 O O . PRO A 1 252 ? 8.080 -9.262 2.080 1.00 54.31 252 PRO A O 1
ATOM 1889 N N . GLN A 1 253 ? 8.936 -9.113 0.006 1.00 56.62 253 GLN A N 1
ATOM 1890 C CA . GLN A 1 253 ? 7.691 -9.322 -0.733 1.00 56.62 253 GLN A CA 1
ATOM 1891 C C . GLN A 1 253 ? 7.027 -10.675 -0.405 1.00 56.62 253 GLN A C 1
ATOM 1893 O O . GLN A 1 253 ? 5.847 -10.693 -0.084 1.00 56.62 253 GLN A O 1
ATOM 1898 N N . ALA A 1 254 ? 7.761 -11.793 -0.430 1.00 56.56 254 ALA A N 1
ATOM 1899 C CA . ALA A 1 254 ? 7.227 -13.128 -0.133 1.00 56.56 254 ALA A CA 1
ATOM 1900 C C . ALA A 1 254 ? 6.677 -13.212 1.300 1.00 56.56 254 ALA A C 1
ATOM 1902 O O . ALA A 1 254 ? 5.560 -13.679 1.527 1.00 56.56 254 ALA A O 1
ATOM 1903 N N . ARG A 1 255 ? 7.438 -12.678 2.267 1.00 57.31 255 ARG A N 1
ATOM 1904 C CA . ARG A 1 255 ? 7.014 -12.607 3.674 1.00 57.31 255 ARG A CA 1
ATOM 1905 C C . ARG A 1 255 ? 5.771 -11.734 3.839 1.00 57.31 255 ARG A C 1
ATOM 1907 O O . ARG A 1 255 ? 4.822 -12.165 4.487 1.00 57.31 255 ARG A O 1
ATOM 1914 N N . ARG A 1 256 ? 5.733 -10.556 3.198 1.00 60.66 256 ARG A N 1
ATOM 1915 C CA . ARG A 1 256 ? 4.563 -9.657 3.189 1.00 60.66 256 ARG A CA 1
ATOM 1916 C C . ARG A 1 256 ? 3.292 -10.396 2.797 1.00 60.66 256 ARG A C 1
ATOM 1918 O O . ARG A 1 256 ? 2.264 -10.239 3.443 1.00 60.66 256 ARG A O 1
ATOM 1925 N N . MET A 1 257 ? 3.367 -11.182 1.732 1.00 62.41 257 MET A N 1
ATOM 1926 C CA . MET A 1 257 ? 2.201 -11.821 1.136 1.00 62.41 257 MET A CA 1
ATOM 1927 C C . MET A 1 257 ? 1.674 -12.991 1.956 1.00 62.41 257 MET A C 1
ATOM 1929 O O . MET A 1 257 ? 0.464 -13.109 2.126 1.00 62.41 257 MET A O 1
ATOM 1933 N N . ALA A 1 258 ? 2.565 -13.794 2.540 1.00 58.62 258 ALA A N 1
ATOM 1934 C CA . ALA A 1 258 ? 2.167 -14.827 3.490 1.00 58.62 258 ALA A CA 1
ATOM 1935 C C . ALA A 1 258 ? 1.487 -14.216 4.733 1.00 58.62 258 ALA A C 1
ATOM 1937 O O . ALA A 1 258 ? 0.435 -14.687 5.158 1.00 58.62 258 ALA A O 1
ATOM 1938 N N . ILE A 1 259 ? 2.030 -13.117 5.270 1.00 58.16 259 ILE A N 1
ATOM 1939 C CA . ILE A 1 259 ? 1.458 -12.418 6.434 1.00 58.16 259 ILE A CA 1
ATOM 1940 C C . ILE A 1 259 ? 0.111 -11.765 6.089 1.00 58.16 259 ILE A C 1
ATOM 1942 O O . ILE A 1 259 ? -0.828 -11.869 6.877 1.00 58.16 259 ILE A O 1
ATOM 1946 N N . SER A 1 260 ? -0.013 -11.127 4.918 1.00 55.53 260 SER A N 1
ATOM 1947 C CA . SER A 1 260 ? -1.273 -10.527 4.449 1.00 55.53 260 SER A CA 1
ATOM 1948 C C . SER A 1 260 ? -2.377 -11.581 4.330 1.00 55.53 260 SER A C 1
ATOM 1950 O O . SER A 1 260 ? -3.468 -11.397 4.877 1.00 55.53 260 SER A O 1
ATOM 1952 N N . ALA A 1 261 ? -2.065 -12.733 3.728 1.00 54.16 261 ALA A N 1
ATOM 1953 C CA . ALA A 1 261 ? -3.003 -13.840 3.592 1.00 54.16 261 ALA A CA 1
ATOM 1954 C C . ALA A 1 261 ? -3.467 -14.379 4.961 1.00 54.16 261 ALA A C 1
ATOM 1956 O O . ALA A 1 261 ? -4.662 -14.602 5.164 1.00 54.16 261 ALA A O 1
ATOM 1957 N N . CYS A 1 262 ? -2.551 -14.528 5.925 1.00 53.81 262 CYS A N 1
ATOM 1958 C CA . CYS A 1 262 ? -2.871 -14.970 7.286 1.00 53.81 262 CYS A CA 1
ATOM 1959 C C . CYS A 1 262 ? -3.662 -13.929 8.096 1.00 53.81 262 CYS A C 1
ATOM 1961 O O . CYS A 1 262 ? -4.563 -14.292 8.854 1.00 53.81 262 CYS A O 1
ATOM 1963 N N . SER A 1 263 ? -3.372 -12.637 7.910 1.00 51.34 263 SER A N 1
ATOM 1964 C CA . SER A 1 263 ? -4.090 -11.528 8.552 1.00 51.34 263 SER A CA 1
ATOM 1965 C C . SER A 1 263 ? -5.559 -11.487 8.119 1.00 51.34 263 SER A C 1
ATOM 1967 O O . SER A 1 263 ? -6.449 -11.435 8.968 1.00 51.34 263 SER A O 1
ATOM 1969 N N . ARG A 1 264 ? -5.835 -11.638 6.813 1.00 48.91 264 ARG A N 1
ATOM 1970 C CA . ARG A 1 264 ? -7.210 -11.728 6.279 1.00 48.91 264 ARG A CA 1
ATOM 1971 C C . ARG A 1 264 ? -7.976 -12.958 6.780 1.00 48.91 264 ARG A C 1
ATOM 1973 O O . ARG A 1 264 ? -9.205 -12.953 6.762 1.00 48.91 264 ARG A O 1
ATOM 1980 N N . ALA A 1 265 ? -7.266 -14.002 7.209 1.00 45.53 265 ALA A N 1
ATOM 1981 C CA . ALA A 1 265 ? -7.838 -15.242 7.729 1.00 45.53 265 ALA A CA 1
ATOM 1982 C C . ALA A 1 265 ? -7.991 -15.272 9.264 1.00 45.53 265 ALA A C 1
ATOM 1984 O O . ALA A 1 265 ? -8.623 -16.188 9.782 1.00 45.53 265 ALA A O 1
ATOM 1985 N N . GLY A 1 266 ? -7.447 -14.288 9.995 1.00 42.88 266 GLY A N 1
ATOM 1986 C CA . GLY A 1 266 ? -7.455 -14.268 11.466 1.00 42.88 266 GLY A CA 1
ATOM 1987 C C . GLY A 1 266 ? -6.461 -15.240 12.127 1.00 42.88 266 GLY A C 1
ATOM 1988 O O . GLY A 1 266 ? -6.503 -15.423 13.343 1.00 42.88 266 GLY A O 1
ATOM 1989 N N . CYS A 1 267 ? -5.553 -15.831 11.347 1.00 49.28 267 CYS A N 1
ATOM 1990 C CA . CYS A 1 267 ? -4.610 -16.887 11.734 1.00 49.28 267 CYS A CA 1
ATOM 1991 C C . CYS A 1 267 ? -3.204 -16.304 11.987 1.00 49.28 267 CYS A C 1
ATOM 1993 O O . CYS A 1 267 ? -2.257 -16.503 11.225 1.00 49.28 267 CYS A O 1
ATOM 1995 N N . TRP A 1 268 ? -3.081 -15.469 13.025 1.00 46.88 268 TRP A N 1
ATOM 1996 C CA . TRP A 1 268 ? -1.875 -14.665 13.287 1.00 46.88 268 TRP A CA 1
ATOM 1997 C C . TRP A 1 268 ? -0.717 -15.458 13.916 1.00 46.88 268 TRP A C 1
ATOM 1999 O O . TRP A 1 268 ? 0.442 -15.073 13.765 1.00 46.88 268 TRP A O 1
ATOM 2009 N N . GLN A 1 269 ? -1.009 -16.574 14.589 1.00 43.19 269 GLN A N 1
ATOM 2010 C CA . GLN A 1 269 ? 0.008 -17.448 15.186 1.00 43.19 269 GLN A CA 1
ATOM 2011 C C . GLN A 1 269 ? 0.856 -18.108 14.098 1.00 43.19 269 GLN A C 1
ATOM 2013 O O . GLN A 1 269 ? 2.083 -18.133 14.194 1.00 43.19 269 GLN A O 1
ATOM 2018 N N . GLU A 1 270 ? 0.226 -18.552 13.009 1.00 50.72 270 GLU A N 1
ATOM 2019 C CA . GLU A 1 270 ? 0.963 -19.081 11.869 1.00 50.72 270 GLU A CA 1
ATOM 2020 C C . GLU A 1 270 ? 1.699 -17.975 11.092 1.00 50.72 270 GLU A C 1
ATOM 2022 O O . GLU A 1 270 ? 2.804 -18.217 10.609 1.00 50.72 270 GLU A O 1
ATOM 2027 N N . ALA A 1 271 ? 1.163 -16.747 11.040 1.00 48.78 271 ALA A N 1
ATOM 2028 C CA . ALA A 1 271 ? 1.841 -15.590 10.438 1.00 48.78 271 ALA A CA 1
ATOM 2029 C C . ALA A 1 271 ? 3.166 -15.231 11.140 1.00 48.78 271 ALA A C 1
ATOM 2031 O O . ALA A 1 271 ? 4.137 -14.889 10.467 1.00 48.78 271 ALA A O 1
ATOM 2032 N N . LEU A 1 272 ? 3.216 -15.343 12.473 1.00 46.31 272 LEU A N 1
ATOM 2033 C CA . LEU A 1 272 ? 4.439 -15.175 13.271 1.00 46.31 272 LEU A CA 1
ATOM 2034 C C . LEU A 1 272 ? 5.439 -16.305 13.007 1.00 46.31 272 LEU A C 1
ATOM 2036 O O . LEU A 1 272 ? 6.606 -16.047 12.729 1.00 46.31 272 LEU A O 1
ATOM 2040 N N . SER A 1 273 ? 4.976 -17.558 12.967 1.00 50.50 273 SER A N 1
ATOM 2041 C CA . SER A 1 273 ? 5.859 -18.686 12.636 1.00 50.50 273 SER A CA 1
ATOM 2042 C C . SER A 1 273 ? 6.502 -18.546 11.243 1.00 50.50 273 SER A C 1
ATOM 2044 O O . SER A 1 273 ? 7.641 -18.958 11.022 1.00 50.50 273 SER A O 1
ATOM 2046 N N . ALA A 1 274 ? 5.795 -17.900 10.309 1.00 49.47 274 ALA A N 1
ATOM 2047 C CA . ALA A 1 274 ? 6.216 -17.665 8.930 1.00 49.47 274 ALA A CA 1
ATOM 2048 C C . ALA A 1 274 ? 7.332 -16.616 8.792 1.00 49.47 274 ALA A C 1
ATOM 2050 O O . ALA A 1 274 ? 8.115 -16.672 7.842 1.00 49.47 274 ALA A O 1
ATOM 2051 N N . THR A 1 275 ? 7.437 -15.663 9.725 1.00 48.06 275 THR A N 1
ATOM 2052 C CA . THR A 1 275 ? 8.531 -14.676 9.743 1.00 48.06 275 THR A CA 1
ATOM 2053 C C . THR A 1 275 ? 9.840 -15.252 10.282 1.00 48.06 275 THR A C 1
ATOM 2055 O O . THR A 1 275 ? 10.863 -14.569 10.224 1.00 48.06 275 THR A O 1
ATOM 2058 N N . GLY A 1 276 ? 9.833 -16.512 10.735 1.00 46.03 276 GLY A N 1
ATOM 2059 C CA . GLY A 1 276 ? 10.951 -17.150 11.432 1.00 46.03 276 GLY A CA 1
ATOM 2060 C C . GLY A 1 276 ? 10.959 -16.871 12.936 1.00 46.03 276 GLY A C 1
ATOM 2061 O O . GLY A 1 276 ? 11.941 -17.192 13.594 1.00 46.03 276 GLY A O 1
ATOM 2062 N N . VAL A 1 277 ? 9.882 -16.284 13.465 1.00 38.78 277 VAL A N 1
ATOM 2063 C CA . VAL A 1 277 ? 9.697 -15.978 14.884 1.00 38.78 277 VAL A CA 1
ATOM 2064 C C . VAL A 1 277 ? 8.792 -17.061 15.472 1.00 38.78 277 VAL A C 1
ATOM 2066 O O . VAL A 1 277 ? 7.588 -17.084 15.221 1.00 38.78 277 VAL A O 1
ATOM 2069 N N . ALA A 1 278 ? 9.371 -18.014 16.204 1.00 34.59 278 ALA A N 1
ATOM 2070 C CA . ALA A 1 278 ? 8.623 -19.168 16.707 1.00 34.59 278 ALA A CA 1
ATOM 2071 C C . ALA A 1 278 ? 7.666 -18.791 17.856 1.00 34.59 278 ALA A C 1
ATOM 2073 O O . ALA A 1 278 ? 6.648 -19.455 18.055 1.00 34.59 278 ALA A O 1
ATOM 2074 N N . GLU A 1 279 ? 7.958 -17.699 18.570 1.00 34.84 279 GLU A N 1
ATOM 2075 C CA . GLU A 1 279 ? 7.163 -17.151 19.671 1.00 34.84 279 GLU A CA 1
ATOM 2076 C C . GLU A 1 279 ? 7.246 -15.611 19.705 1.00 34.84 279 GLU A C 1
ATOM 2078 O O . GLU A 1 279 ? 8.271 -15.030 19.358 1.00 34.84 279 GLU A O 1
ATOM 2083 N N . ILE A 1 280 ? 6.199 -14.927 20.195 1.00 32.16 280 ILE A N 1
ATOM 2084 C CA . ILE A 1 280 ? 6.172 -13.452 20.384 1.00 32.16 280 ILE A CA 1
ATOM 2085 C C . ILE A 1 280 ? 7.375 -12.948 21.214 1.00 32.16 280 ILE A C 1
ATOM 2087 O O . ILE A 1 280 ? 7.801 -11.805 21.067 1.00 32.16 280 ILE A O 1
ATOM 2091 N N . SER A 1 281 ? 7.947 -13.811 22.056 1.00 30.11 281 SER A N 1
ATOM 2092 C CA . SER A 1 281 ? 9.122 -13.561 22.896 1.00 30.11 281 SER A CA 1
ATOM 2093 C C . SER A 1 281 ? 10.437 -13.370 22.119 1.00 30.11 281 SER A C 1
ATOM 2095 O O . SER A 1 281 ? 11.383 -12.825 22.684 1.00 30.11 281 SER A O 1
ATOM 2097 N N . GLU A 1 282 ? 10.512 -13.778 20.846 1.00 33.59 282 GLU A N 1
ATOM 2098 C CA . GLU A 1 282 ? 11.711 -13.673 19.992 1.00 33.59 282 GLU A CA 1
ATOM 2099 C C . GLU A 1 282 ? 11.678 -12.469 19.029 1.00 33.59 282 GLU A C 1
ATOM 2101 O O . GLU A 1 282 ? 12.607 -12.269 18.246 1.00 33.59 282 GLU A O 1
ATOM 2106 N N . VAL A 1 283 ? 10.624 -11.647 19.080 1.00 36.84 283 VAL A N 1
ATOM 2107 C CA . VAL A 1 283 ? 10.444 -10.484 18.199 1.00 36.84 283 VAL A CA 1
ATOM 2108 C C . VAL A 1 283 ? 11.510 -9.419 18.490 1.00 36.84 283 VAL A C 1
ATOM 2110 O O . VAL A 1 283 ? 11.517 -8.799 19.556 1.00 36.84 283 VAL A O 1
ATOM 2113 N N . THR A 1 284 ? 12.403 -9.153 17.532 1.00 37.50 284 THR A N 1
ATOM 2114 C CA . THR A 1 284 ? 13.400 -8.080 17.666 1.00 37.50 284 THR A CA 1
ATOM 2115 C C . THR A 1 284 ? 12.831 -6.720 17.243 1.00 37.50 284 THR A C 1
ATOM 2117 O O . THR A 1 284 ? 11.818 -6.620 16.549 1.00 37.50 284 THR A O 1
ATOM 2120 N N . ALA A 1 285 ? 13.492 -5.625 17.635 1.00 33.66 285 ALA A N 1
ATOM 2121 C CA . ALA A 1 285 ? 13.058 -4.270 17.277 1.00 33.66 285 ALA A CA 1
ATOM 2122 C C . ALA A 1 285 ? 13.012 -4.024 15.752 1.00 33.66 285 ALA A C 1
ATOM 2124 O O . ALA A 1 285 ? 12.140 -3.295 15.290 1.00 33.66 285 ALA A O 1
ATOM 2125 N N . SER A 1 286 ? 13.883 -4.670 14.960 1.00 35.09 286 SER A N 1
ATOM 2126 C CA . SER A 1 286 ? 13.827 -4.570 13.491 1.00 35.09 286 SER A CA 1
ATOM 2127 C C . SER A 1 286 ? 12.661 -5.346 12.875 1.00 35.09 286 SER A C 1
ATOM 2129 O O . SER A 1 286 ? 12.181 -4.985 11.798 1.00 35.09 286 SER A O 1
ATOM 2131 N N . ASP A 1 287 ? 12.184 -6.393 13.553 1.00 37.06 287 ASP A N 1
ATOM 2132 C CA . ASP A 1 287 ? 11.035 -7.184 13.106 1.00 37.06 287 ASP A CA 1
ATOM 2133 C C . ASP A 1 287 ? 9.721 -6.424 13.327 1.00 37.06 287 ASP A C 1
ATOM 2135 O O . ASP A 1 287 ? 8.836 -6.487 12.478 1.00 37.06 287 ASP A O 1
ATOM 2139 N N . LEU A 1 288 ? 9.619 -5.634 14.406 1.00 41.66 288 LEU A N 1
ATOM 2140 C CA . LEU A 1 288 ? 8.476 -4.748 14.686 1.00 41.66 288 LEU A CA 1
ATOM 2141 C C . LEU A 1 288 ? 8.376 -3.575 13.707 1.00 41.66 288 LEU A C 1
ATOM 2143 O O . LEU A 1 288 ? 7.275 -3.266 13.252 1.00 41.66 288 LEU A O 1
ATOM 2147 N N . ASP A 1 289 ? 9.504 -2.961 13.340 1.00 37.19 289 ASP A N 1
ATOM 2148 C CA . ASP A 1 289 ? 9.533 -1.906 12.318 1.00 37.19 289 ASP A CA 1
ATOM 2149 C C . ASP A 1 289 ? 9.110 -2.462 10.950 1.00 37.19 289 ASP A C 1
ATOM 2151 O O . ASP A 1 289 ? 8.309 -1.853 10.239 1.00 37.19 289 ASP A O 1
ATOM 2155 N N . SER A 1 290 ? 9.565 -3.673 10.614 1.00 37.00 290 SER A N 1
ATOM 2156 C CA . SER A 1 290 ? 9.144 -4.375 9.400 1.00 37.00 290 SER A CA 1
ATOM 2157 C C . SER A 1 290 ? 7.652 -4.716 9.443 1.00 37.00 290 SER A C 1
ATOM 2159 O O . SER A 1 290 ? 6.941 -4.450 8.480 1.00 37.00 290 SER A O 1
ATOM 2161 N N . PHE A 1 291 ? 7.148 -5.244 10.562 1.00 44.25 291 PHE A N 1
ATOM 2162 C CA . PHE A 1 291 ? 5.744 -5.621 10.755 1.00 44.25 291 PHE A CA 1
ATOM 2163 C C . PHE A 1 291 ? 4.792 -4.411 10.702 1.00 44.25 291 PHE A C 1
ATOM 2165 O O . PHE A 1 291 ? 3.749 -4.478 10.052 1.00 44.25 291 PHE A O 1
ATOM 2172 N N . GLY A 1 292 ? 5.176 -3.282 11.308 1.00 40.22 292 GLY A N 1
ATOM 2173 C CA . GLY A 1 292 ? 4.427 -2.023 11.264 1.00 40.22 292 GLY A CA 1
ATOM 2174 C C . GLY A 1 292 ? 4.381 -1.397 9.866 1.00 40.22 292 GLY A C 1
ATOM 2175 O O . GLY A 1 292 ? 3.311 -0.995 9.412 1.00 40.22 292 GLY A O 1
ATOM 2176 N N . ILE A 1 293 ? 5.507 -1.386 9.141 1.00 38.50 293 ILE A N 1
ATOM 2177 C CA . ILE A 1 293 ? 5.573 -0.921 7.742 1.00 38.50 293 ILE A CA 1
ATOM 2178 C C . ILE A 1 293 ? 4.773 -1.857 6.812 1.00 38.50 293 ILE A C 1
ATOM 2180 O O . ILE A 1 293 ? 4.068 -1.392 5.917 1.00 38.50 293 ILE A O 1
ATOM 2184 N N . LEU A 1 294 ? 4.814 -3.172 7.050 1.00 40.09 294 LEU A N 1
ATOM 2185 C CA . LEU A 1 294 ? 4.088 -4.187 6.274 1.00 40.09 294 LEU A CA 1
ATOM 2186 C C . LEU A 1 294 ? 2.564 -4.101 6.459 1.00 40.09 294 LEU A C 1
ATOM 2188 O O . LEU A 1 294 ? 1.826 -4.259 5.484 1.00 40.09 294 LEU A O 1
ATOM 2192 N N . LEU A 1 295 ? 2.086 -3.810 7.675 1.00 42.00 295 LEU A N 1
ATOM 2193 C CA . LEU A 1 295 ? 0.670 -3.531 7.948 1.00 42.00 295 LEU A CA 1
ATOM 2194 C C . LEU A 1 295 ? 0.217 -2.212 7.298 1.00 42.00 295 LEU A C 1
ATOM 2196 O O . LEU A 1 295 ? -0.873 -2.156 6.729 1.00 42.00 295 LEU A O 1
ATOM 2200 N N . MET A 1 296 ? 1.078 -1.188 7.295 1.00 38.34 296 MET A N 1
ATOM 2201 C CA . MET A 1 296 ? 0.821 0.112 6.662 1.00 38.34 296 MET A CA 1
ATOM 2202 C C . MET A 1 296 ? 0.636 -0.000 5.135 1.00 38.34 296 MET A C 1
ATOM 2204 O O . MET A 1 296 ? -0.284 0.599 4.577 1.00 38.34 296 MET A O 1
ATOM 2208 N N . GLU A 1 297 ? 1.460 -0.806 4.454 1.00 35.19 297 GLU A N 1
ATOM 2209 C CA . GLU A 1 297 ? 1.341 -1.064 3.008 1.00 35.19 297 GLU A CA 1
ATOM 2210 C C . GLU A 1 297 ? 0.109 -1.919 2.652 1.00 35.19 297 GLU A C 1
ATOM 2212 O O . GLU A 1 297 ? -0.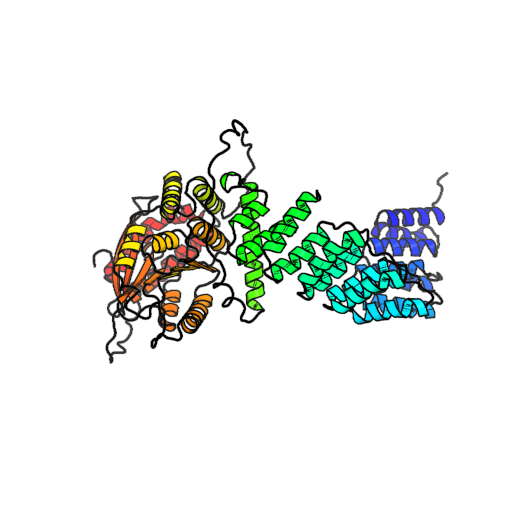500 -1.714 1.597 1.00 35.19 297 GLU A O 1
ATOM 2217 N N . CYS A 1 298 ? -0.285 -2.858 3.525 1.00 37.25 298 CYS A N 1
ATOM 2218 C CA . CYS A 1 298 ? -1.502 -3.659 3.344 1.00 37.25 298 CYS A CA 1
ATOM 2219 C C . CYS A 1 298 ? -2.764 -2.791 3.438 1.00 37.25 298 CYS A C 1
ATOM 2221 O O . CYS A 1 298 ? -3.629 -2.889 2.569 1.00 37.25 298 CYS A O 1
ATOM 2223 N N . GLU A 1 299 ? -2.850 -1.893 4.427 1.00 39.25 299 GLU A N 1
ATOM 2224 C CA . GLU A 1 299 ? -4.013 -1.007 4.571 1.00 39.25 299 GLU A CA 1
ATOM 2225 C C . GLU A 1 299 ? -4.080 0.064 3.474 1.00 39.25 299 GLU A C 1
ATOM 2227 O O . GLU A 1 299 ? -5.172 0.371 2.998 1.00 39.25 299 GLU A O 1
ATOM 2232 N N . GLN A 1 300 ? -2.945 0.589 2.992 1.00 33.47 300 GLN A N 1
ATOM 2233 C CA . GLN A 1 300 ? -2.939 1.505 1.841 1.00 33.47 300 GLN A CA 1
ATOM 2234 C C . GLN A 1 300 ? -3.431 0.832 0.547 1.00 33.47 300 GLN A C 1
ATOM 2236 O O . GLN A 1 300 ? -4.134 1.469 -0.242 1.00 33.47 300 GLN A O 1
ATOM 2241 N N . ARG A 1 301 ? -3.117 -0.456 0.336 1.00 32.09 301 ARG A N 1
ATOM 2242 C CA . ARG A 1 301 ? -3.651 -1.242 -0.791 1.00 32.09 301 ARG A CA 1
ATOM 2243 C C . ARG A 1 301 ? -5.130 -1.584 -0.618 1.00 32.09 301 ARG A C 1
ATOM 2245 O O . ARG A 1 301 ? -5.870 -1.467 -1.592 1.00 32.09 301 ARG A O 1
ATOM 2252 N N . ASP A 1 302 ? -5.582 -1.928 0.589 1.00 33.16 302 ASP A N 1
ATOM 2253 C CA . ASP A 1 302 ? -7.009 -2.140 0.864 1.00 33.16 302 ASP A CA 1
ATOM 2254 C C . ASP A 1 302 ? -7.813 -0.846 0.664 1.00 33.16 302 ASP A C 1
ATOM 2256 O O . ASP A 1 302 ? -8.860 -0.884 0.024 1.00 33.16 302 ASP A O 1
ATOM 2260 N N . LEU A 1 303 ? -7.295 0.312 1.093 1.00 28.94 303 LEU A N 1
ATOM 2261 C CA . LEU A 1 303 ? -7.895 1.631 0.852 1.00 28.94 303 LEU A CA 1
ATOM 2262 C C . LEU A 1 303 ? -8.015 1.963 -0.647 1.00 28.94 303 LEU A C 1
ATOM 2264 O O . LEU A 1 303 ? -9.064 2.444 -1.064 1.00 28.94 303 LEU A O 1
ATOM 2268 N N . HIS A 1 304 ? -6.996 1.659 -1.463 1.00 26.73 304 HIS A N 1
ATOM 2269 C CA . HIS A 1 304 ? -7.064 1.815 -2.928 1.00 26.73 304 HIS A CA 1
ATOM 2270 C C . HIS A 1 304 ? -7.983 0.780 -3.608 1.00 26.73 304 HIS A C 1
ATOM 2272 O O . HIS A 1 304 ? -8.623 1.087 -4.611 1.00 26.73 304 HIS A O 1
ATOM 2278 N N . SER A 1 305 ? -8.084 -0.446 -3.081 1.00 27.62 305 SER A N 1
ATOM 2279 C CA . SER A 1 305 ? -8.959 -1.496 -3.636 1.00 27.62 305 SER A CA 1
ATOM 2280 C C . SER A 1 305 ? -10.440 -1.303 -3.271 1.00 27.62 305 SER A C 1
ATOM 2282 O O . SER A 1 305 ? -11.331 -1.618 -4.062 1.00 27.62 305 SER A O 1
ATOM 2284 N N . LEU A 1 306 ? -10.716 -0.698 -2.111 1.00 30.11 306 LEU A N 1
ATOM 2285 C CA . LEU A 1 306 ? -12.055 -0.320 -1.651 1.00 30.11 306 LEU A CA 1
ATOM 2286 C C . LEU A 1 306 ? -12.667 0.831 -2.465 1.00 30.11 306 LEU A C 1
ATOM 2288 O O . LEU A 1 306 ? -13.877 1.049 -2.379 1.00 30.11 306 LEU A O 1
ATOM 2292 N N . GLU A 1 307 ? -11.871 1.538 -3.272 1.00 29.61 307 GLU A N 1
ATOM 2293 C CA . GLU A 1 307 ? -12.367 2.481 -4.281 1.00 29.61 307 GLU A CA 1
ATOM 2294 C C . GLU A 1 307 ? -12.793 1.790 -5.593 1.00 29.61 307 GLU A C 1
ATOM 2296 O O . GLU A 1 307 ? -13.445 2.429 -6.418 1.00 29.61 307 GLU A O 1
ATOM 2301 N N . LEU A 1 308 ? -12.502 0.490 -5.791 1.00 26.53 308 LEU A N 1
ATOM 2302 C CA . LEU A 1 308 ? -12.616 -0.164 -7.105 1.00 26.53 308 LEU A CA 1
ATOM 2303 C C . LEU A 1 308 ? -13.334 -1.527 -7.180 1.00 26.53 308 LEU A C 1
ATOM 2305 O O . LEU A 1 308 ? -13.532 -2.001 -8.298 1.00 26.53 308 LEU A O 1
ATOM 2309 N N . SER A 1 309 ? -13.790 -2.165 -6.093 1.00 22.52 309 SER A N 1
ATOM 2310 C CA . SER A 1 309 ? -14.494 -3.460 -6.233 1.00 22.52 309 SER A CA 1
ATOM 2311 C C . SER A 1 309 ? -15.709 -3.674 -5.330 1.00 22.52 309 SER A C 1
ATOM 2313 O O . SER A 1 309 ? -15.655 -3.529 -4.110 1.00 22.52 309 SER A O 1
ATOM 2315 N N . SER A 1 310 ? -16.803 -4.083 -5.974 1.00 25.45 310 SER A N 1
ATOM 2316 C CA . SER A 1 310 ? -18.054 -4.583 -5.411 1.00 25.45 310 SER A CA 1
ATOM 2317 C C . SER A 1 310 ? -17.946 -6.026 -4.886 1.00 25.45 310 SER A C 1
ATOM 2319 O O . SER A 1 310 ? -17.430 -6.895 -5.579 1.00 25.45 310 SER A O 1
ATOM 2321 N N . GLU A 1 311 ? -18.587 -6.256 -3.733 1.00 30.89 311 GLU A N 1
ATOM 2322 C CA . GLU A 1 311 ? -19.451 -7.409 -3.401 1.00 30.89 311 GLU A CA 1
ATOM 2323 C C . GLU A 1 311 ? -18.900 -8.829 -3.054 1.00 30.89 311 GLU A C 1
ATOM 2325 O O . GLU A 1 311 ? -18.140 -9.468 -3.771 1.00 30.89 311 GLU A O 1
ATOM 2330 N N . LEU A 1 312 ? -19.491 -9.374 -1.968 1.00 28.06 312 LEU A N 1
ATOM 2331 C CA . LEU A 1 312 ? -20.014 -10.753 -1.794 1.00 28.06 312 LEU A CA 1
ATOM 2332 C C . LEU A 1 312 ? -19.197 -11.930 -1.195 1.00 28.06 312 LEU A C 1
ATOM 2334 O O . LEU A 1 312 ? -19.789 -12.993 -1.006 1.00 28.06 312 LEU A O 1
ATOM 2338 N N . SER A 1 313 ? -17.938 -11.819 -0.756 1.00 26.78 313 SER A N 1
ATOM 2339 C CA . SER A 1 313 ? -17.185 -13.027 -0.317 1.00 26.78 313 SER A CA 1
ATOM 2340 C C . SER A 1 313 ? -17.145 -13.349 1.195 1.00 26.78 313 SER A C 1
ATOM 2342 O O . SER A 1 313 ? -16.751 -14.456 1.570 1.00 26.78 313 SER A O 1
ATOM 2344 N N . MET A 1 314 ? -17.578 -12.452 2.090 1.00 24.91 314 MET A N 1
ATOM 2345 C CA . MET A 1 314 ? -17.261 -12.574 3.530 1.00 24.91 314 MET A CA 1
ATOM 2346 C C . MET A 1 314 ? -18.210 -13.482 4.343 1.00 24.91 314 MET A C 1
ATOM 2348 O O . MET A 1 314 ? -17.808 -14.062 5.348 1.00 24.91 314 MET A O 1
ATOM 2352 N N . SER A 1 315 ? -19.467 -13.660 3.916 1.00 23.23 315 SER A N 1
ATOM 2353 C CA . SER A 1 315 ? -20.506 -14.291 4.756 1.00 23.23 315 SER A CA 1
ATOM 2354 C C . SER A 1 315 ? -20.505 -15.829 4.772 1.00 23.23 315 SER A C 1
ATOM 2356 O O . SER A 1 315 ? -21.217 -16.417 5.582 1.00 23.23 315 SER A O 1
ATOM 2358 N N . ARG A 1 316 ? -19.743 -16.512 3.904 1.00 26.27 316 ARG A N 1
ATOM 2359 C CA . ARG A 1 316 ? -19.774 -17.991 3.806 1.00 26.27 316 ARG A CA 1
ATOM 2360 C C . ARG A 1 316 ? -18.645 -18.722 4.544 1.00 26.27 316 ARG A C 1
ATOM 2362 O O . ARG A 1 316 ? -18.682 -19.944 4.597 1.00 26.27 316 ARG A O 1
ATOM 2369 N N . ARG A 1 317 ? -17.665 -18.023 5.132 1.00 29.84 317 ARG A N 1
ATOM 2370 C CA . ARG A 1 317 ? -16.437 -18.660 5.663 1.00 29.84 317 ARG A CA 1
ATOM 2371 C C . ARG A 1 317 ? -16.396 -18.893 7.182 1.00 29.84 317 ARG A C 1
ATOM 2373 O O . ARG A 1 317 ? -15.486 -19.559 7.648 1.00 29.84 317 ARG A O 1
ATOM 2380 N N . LEU A 1 318 ? -17.382 -18.425 7.952 1.00 24.72 318 LEU A N 1
ATOM 2381 C CA . LEU A 1 318 ? -17.355 -18.497 9.427 1.00 24.72 318 LEU A CA 1
ATOM 2382 C C . LEU A 1 318 ? -18.009 -19.748 10.054 1.00 24.72 318 LEU A C 1
ATOM 2384 O O . LEU A 1 318 ? -18.069 -19.834 11.273 1.00 24.72 318 LEU A O 1
ATOM 2388 N N . SER A 1 319 ? -18.492 -20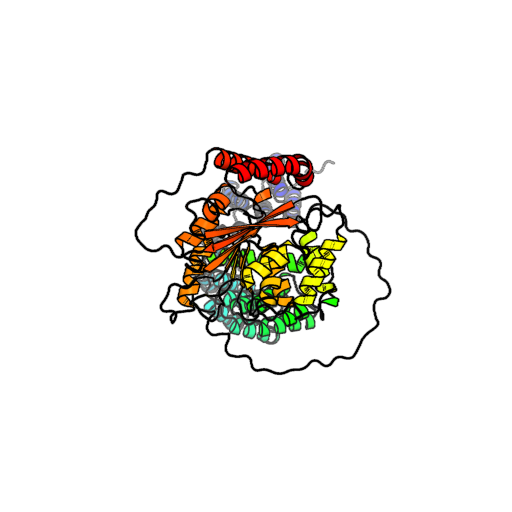.725 9.274 1.00 23.28 319 SER A N 1
ATOM 2389 C CA . SER A 1 319 ? -19.200 -21.903 9.833 1.00 23.28 319 SER A CA 1
ATOM 2390 C C . SER A 1 319 ? -18.422 -23.226 9.818 1.00 23.28 319 SER A C 1
ATOM 2392 O O . SER A 1 319 ? -18.983 -24.257 10.177 1.00 23.28 319 SER A O 1
ATOM 2394 N N . ALA A 1 320 ? -17.136 -23.229 9.452 1.00 26.03 320 ALA A N 1
ATOM 2395 C CA . ALA A 1 320 ? -16.359 -24.464 9.328 1.00 26.03 320 ALA A CA 1
ATOM 2396 C C . ALA A 1 320 ? -14.976 -24.363 9.991 1.00 26.03 320 ALA A C 1
ATOM 2398 O O . ALA A 1 320 ? -13.967 -24.209 9.313 1.00 26.03 320 ALA A O 1
ATOM 2399 N N . ALA A 1 321 ? -14.924 -24.482 11.319 1.00 26.22 321 ALA A N 1
ATOM 2400 C CA . ALA A 1 321 ? -13.707 -24.868 12.035 1.00 26.22 321 ALA A CA 1
ATOM 2401 C C . ALA A 1 321 ? -14.097 -25.618 13.321 1.00 26.22 321 ALA A C 1
ATOM 2403 O O . ALA A 1 321 ? -14.739 -25.062 14.210 1.00 26.22 321 ALA A O 1
ATOM 2404 N N . ALA A 1 322 ? -13.780 -26.913 13.370 1.00 22.67 322 ALA A N 1
ATOM 2405 C CA . ALA A 1 322 ? -14.051 -27.810 14.494 1.00 22.67 322 ALA A CA 1
ATOM 2406 C C . ALA A 1 322 ? -12.998 -27.652 15.619 1.00 22.67 322 ALA A C 1
ATOM 2408 O O . ALA A 1 322 ? -11.892 -27.185 15.342 1.00 22.67 322 ALA A O 1
ATOM 2409 N N . PRO A 1 323 ? -13.297 -28.046 16.875 1.00 25.66 323 PRO A N 1
ATOM 2410 C CA . PRO A 1 323 ? -12.433 -27.779 18.020 1.00 25.66 323 PRO A CA 1
ATOM 2411 C C . PRO A 1 323 ? -11.472 -28.934 18.335 1.00 25.66 323 PRO A C 1
ATOM 2413 O O . PRO A 1 323 ? -11.856 -30.103 18.309 1.00 25.66 323 PRO A O 1
ATOM 2416 N N . GLY A 1 324 ? -10.261 -28.581 18.773 1.00 23.27 324 GLY A N 1
ATOM 2417 C CA . GLY A 1 324 ? -9.453 -29.422 19.655 1.00 23.27 324 GLY A CA 1
ATOM 2418 C C . GLY A 1 324 ? -7.980 -29.486 19.281 1.00 23.27 324 GLY A C 1
ATOM 2419 O O . GLY A 1 324 ? -7.640 -30.195 18.352 1.00 23.27 324 GLY A O 1
ATOM 2420 N N . PHE A 1 325 ? -7.115 -28.826 20.056 1.00 22.33 325 PHE A N 1
ATOM 2421 C CA . PHE A 1 325 ? -5.769 -29.311 20.386 1.00 22.33 325 PHE A CA 1
ATOM 2422 C C . PHE A 1 325 ? -5.220 -28.503 21.581 1.00 22.33 325 PHE A C 1
ATOM 2424 O O . PHE A 1 325 ? -5.210 -27.276 21.564 1.00 22.33 325 PHE A O 1
ATOM 2431 N N . LEU A 1 326 ? -4.823 -29.202 22.649 1.00 22.67 326 LEU A N 1
ATOM 2432 C CA . LEU A 1 326 ? -4.200 -28.648 23.863 1.00 22.67 326 LEU A CA 1
ATOM 2433 C C . LEU A 1 326 ? -2.669 -28.534 23.676 1.00 22.67 326 LEU A C 1
ATOM 2435 O O . LEU A 1 326 ? -2.095 -29.420 23.036 1.00 22.67 326 LEU A O 1
ATOM 2439 N N . PRO A 1 327 ? -1.975 -27.539 24.270 1.00 26.14 327 PRO A N 1
ATOM 2440 C CA . PRO A 1 327 ? -0.531 -27.381 24.111 1.00 26.14 327 PRO A CA 1
ATOM 2441 C C . PRO A 1 327 ? 0.267 -28.158 25.170 1.00 26.14 327 PRO A C 1
ATOM 2443 O O . PRO A 1 327 ? -0.043 -28.129 26.362 1.00 26.14 327 PRO A O 1
ATOM 2446 N N . ARG A 1 328 ? 1.345 -28.830 24.741 1.00 24.27 328 ARG A N 1
ATOM 2447 C CA . ARG A 1 328 ? 2.355 -29.424 25.632 1.00 24.27 328 ARG A CA 1
ATOM 2448 C C . ARG A 1 328 ? 3.396 -28.369 26.014 1.00 24.27 328 ARG A C 1
ATOM 2450 O O . ARG A 1 328 ? 4.281 -28.054 25.229 1.00 24.27 328 ARG A O 1
ATOM 2457 N N . GLN A 1 329 ? 3.295 -27.871 27.243 1.00 28.34 329 GLN A N 1
ATOM 2458 C CA . GLN A 1 329 ? 4.349 -27.137 27.943 1.00 28.34 329 GLN A CA 1
ATOM 2459 C C . GLN A 1 329 ? 5.412 -28.117 28.446 1.00 28.34 329 GLN A C 1
ATOM 2461 O O . GLN A 1 329 ? 5.103 -28.939 29.301 1.00 28.34 329 GLN A O 1
ATOM 2466 N N . SER A 1 330 ? 6.643 -28.014 27.943 1.00 26.28 330 SER A N 1
ATOM 2467 C CA . SER A 1 330 ? 7.892 -28.235 28.693 1.00 26.28 330 SER A CA 1
ATOM 2468 C C . SER A 1 330 ? 9.033 -28.442 27.704 1.00 26.28 330 SER A C 1
ATOM 2470 O O . SER A 1 330 ? 9.114 -29.514 27.110 1.00 26.28 330 SER A O 1
ATOM 2472 N N . LEU A 1 331 ? 9.900 -27.440 27.553 1.00 25.77 331 LEU A N 1
ATOM 2473 C CA . LEU A 1 331 ? 11.356 -27.552 27.388 1.00 25.77 331 LEU A CA 1
ATOM 2474 C C . LEU A 1 331 ? 11.906 -26.170 26.989 1.00 25.77 331 LEU A C 1
ATOM 2476 O O . LEU A 1 331 ? 11.360 -25.533 26.102 1.00 25.77 331 LEU A O 1
ATOM 2480 N N . LEU A 1 332 ? 13.020 -25.778 27.625 1.00 24.09 332 LEU A N 1
ATOM 2481 C CA . LEU A 1 332 ? 13.930 -24.669 27.270 1.00 24.09 332 LEU A CA 1
ATOM 2482 C C . LEU A 1 332 ? 13.714 -23.287 27.938 1.00 24.09 332 LEU A C 1
ATOM 2484 O O . LEU A 1 332 ? 13.535 -22.266 27.292 1.00 24.09 332 LEU A O 1
ATOM 2488 N N . LYS A 1 333 ? 13.930 -23.227 29.258 1.00 22.98 333 LYS A N 1
ATOM 2489 C CA . LYS A 1 333 ? 14.914 -22.281 29.843 1.00 22.98 333 LYS A CA 1
ATOM 2490 C C . LYS A 1 333 ? 16.218 -23.091 29.974 1.00 22.98 333 LYS A C 1
ATOM 2492 O O . LYS A 1 333 ? 16.071 -24.209 30.473 1.00 22.98 333 LYS A O 1
ATOM 2497 N N . PRO A 1 334 ? 17.446 -22.654 29.599 1.00 29.61 334 PRO A N 1
ATOM 2498 C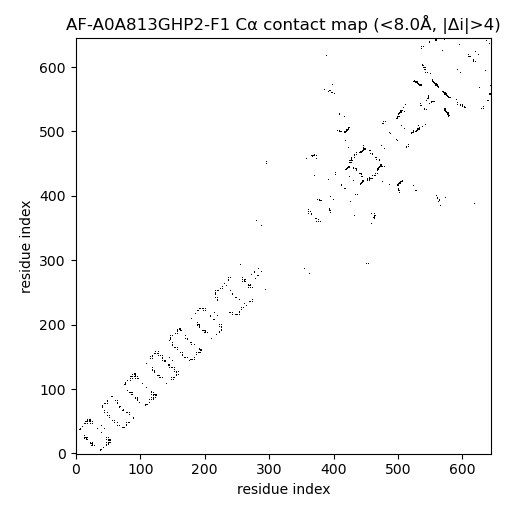 CA . PRO A 1 334 ? 17.957 -21.276 29.549 1.00 29.61 334 PRO A CA 1
ATOM 2499 C C . PRO A 1 334 ? 18.959 -20.988 28.391 1.00 29.61 334 PRO A C 1
ATOM 2501 O O . PRO A 1 334 ? 20.042 -21.564 28.338 1.00 29.61 334 PRO A O 1
ATOM 2504 N N . LEU A 1 335 ? 18.688 -20.018 27.523 1.00 25.16 335 LEU A N 1
ATOM 2505 C CA . LEU A 1 335 ? 19.702 -19.388 26.662 1.00 25.16 335 LEU A CA 1
ATOM 2506 C C . LEU A 1 335 ? 19.440 -17.874 26.680 1.00 25.16 335 LEU A C 1
ATOM 2508 O O . LEU A 1 335 ? 18.318 -17.471 26.951 1.00 25.16 335 LEU A O 1
ATOM 2512 N N . PHE A 1 336 ? 20.468 -17.057 26.445 1.00 26.44 336 PHE A N 1
ATOM 2513 C CA . PHE A 1 336 ? 20.471 -15.580 26.510 1.00 26.44 336 PHE A CA 1
ATOM 2514 C C . PHE A 1 336 ? 20.816 -14.953 27.870 1.00 26.44 336 PHE A C 1
ATOM 2516 O O . PHE A 1 336 ? 20.148 -14.059 28.381 1.00 26.44 336 PHE A O 1
ATOM 2523 N N . ALA A 1 337 ? 21.970 -15.352 28.408 1.00 25.44 337 ALA A N 1
ATOM 2524 C CA . ALA A 1 337 ? 22.825 -14.405 29.113 1.00 25.44 337 ALA A CA 1
ATOM 2525 C C . ALA A 1 337 ? 23.731 -13.708 28.081 1.00 25.44 337 ALA A C 1
ATOM 2527 O O . ALA A 1 337 ? 24.561 -14.360 27.456 1.00 25.44 337 ALA A O 1
ATOM 2528 N N . GLY A 1 338 ? 23.577 -12.390 27.932 1.00 33.16 338 GLY A N 1
ATOM 2529 C CA . GLY A 1 338 ? 24.605 -11.508 27.374 1.00 33.16 338 GLY A CA 1
ATOM 2530 C C . GLY A 1 338 ? 24.591 -11.286 25.861 1.00 33.16 338 GLY A C 1
ATOM 2531 O O . GLY A 1 338 ? 25.301 -11.968 25.135 1.00 33.16 338 GLY A O 1
ATOM 2532 N N . VAL A 1 339 ? 23.918 -10.219 25.416 1.00 24.75 339 VAL A N 1
ATOM 2533 C CA . VAL A 1 339 ? 24.353 -9.403 24.268 1.00 24.75 339 VAL A CA 1
ATOM 2534 C C . VAL A 1 339 ? 24.024 -7.940 24.581 1.00 24.75 339 VAL A C 1
ATOM 2536 O O . VAL A 1 339 ? 22.899 -7.610 24.946 1.00 24.75 339 VAL A O 1
ATOM 2539 N N . ALA A 1 340 ? 25.030 -7.071 24.500 1.00 22.42 340 ALA A N 1
ATOM 2540 C CA . ALA A 1 340 ? 24.908 -5.640 24.755 1.00 22.42 340 ALA A CA 1
ATOM 2541 C C . ALA A 1 340 ? 24.270 -4.910 23.560 1.00 22.42 340 ALA A C 1
ATOM 2543 O O . ALA A 1 340 ? 24.608 -5.171 22.407 1.00 22.42 340 ALA A O 1
ATOM 2544 N N . CYS A 1 341 ? 23.378 -3.963 23.854 1.00 22.48 341 CYS A N 1
ATOM 2545 C CA . CYS A 1 341 ? 22.704 -3.113 22.878 1.00 22.48 341 CYS A CA 1
ATOM 2546 C C . CYS A 1 341 ? 23.618 -1.935 22.498 1.00 22.48 341 CYS A C 1
ATOM 2548 O O . CYS A 1 341 ? 23.998 -1.151 23.369 1.00 22.48 341 CYS A O 1
ATOM 2550 N N . SER A 1 342 ? 23.970 -1.786 21.219 1.00 23.14 342 SER A N 1
ATOM 2551 C CA . SER A 1 342 ? 24.636 -0.583 20.708 1.00 23.14 342 SER A CA 1
ATOM 2552 C C . SER A 1 342 ? 23.629 0.376 20.066 1.00 23.14 342 SER A C 1
ATOM 2554 O O . SER A 1 342 ? 22.648 -0.022 19.441 1.00 23.14 342 SER A O 1
ATOM 2556 N N . HIS A 1 343 ? 23.874 1.667 20.295 1.00 24.78 343 HIS A N 1
ATOM 2557 C CA . HIS A 1 343 ? 23.049 2.807 19.911 1.00 24.78 343 HIS A CA 1
ATOM 2558 C C . HIS A 1 343 ? 22.815 2.918 18.396 1.00 24.78 343 HIS A C 1
ATOM 2560 O O . HIS A 1 343 ? 23.769 3.044 17.629 1.00 24.78 343 HIS A O 1
ATOM 2566 N N . ILE A 1 344 ? 21.545 3.006 17.989 1.00 23.58 344 ILE A N 1
ATOM 2567 C CA . ILE A 1 344 ? 21.137 3.482 16.661 1.00 23.58 344 ILE A CA 1
ATOM 2568 C C . ILE A 1 344 ? 20.603 4.912 16.809 1.00 23.58 344 ILE A C 1
ATOM 2570 O O . ILE A 1 344 ? 19.769 5.205 17.664 1.00 23.58 344 ILE A O 1
ATOM 2574 N N . SER A 1 345 ? 21.167 5.815 16.008 1.00 22.36 345 SER A N 1
ATOM 2575 C CA . SER A 1 345 ? 20.959 7.261 16.067 1.00 22.36 345 SER A CA 1
ATOM 2576 C C . SER A 1 345 ? 19.601 7.685 15.498 1.00 22.36 345 SER A C 1
ATOM 2578 O O . SER A 1 345 ? 19.171 7.248 14.434 1.00 22.36 345 SER A O 1
ATOM 2580 N N . THR A 1 346 ? 18.959 8.576 16.245 1.00 32.22 346 THR A N 1
ATOM 2581 C CA . THR A 1 346 ? 17.636 9.178 16.087 1.00 32.22 346 THR A CA 1
ATOM 2582 C C . THR A 1 346 ? 17.569 10.238 14.985 1.00 32.22 346 THR A C 1
ATOM 2584 O O . THR A 1 346 ? 18.294 11.231 15.062 1.00 32.22 346 THR A O 1
ATOM 2587 N N . ARG A 1 347 ? 16.603 10.122 14.061 1.00 24.61 347 ARG A N 1
ATOM 2588 C CA . ARG A 1 347 ? 15.939 11.270 13.407 1.00 24.61 347 ARG A CA 1
ATOM 2589 C C . ARG A 1 347 ? 14.525 10.896 12.915 1.00 24.61 347 ARG A C 1
ATOM 2591 O O . ARG A 1 347 ? 14.357 10.332 11.845 1.00 24.61 347 ARG A O 1
ATOM 2598 N N . SER A 1 348 ? 13.541 11.269 13.744 1.00 32.75 348 SER A N 1
ATOM 2599 C CA . SER A 1 348 ? 12.111 11.524 13.470 1.00 32.75 348 SER A CA 1
ATOM 2600 C C . SER A 1 348 ? 11.218 10.394 12.914 1.00 32.75 348 SER A C 1
ATOM 2602 O O . SER A 1 348 ? 10.780 10.455 11.768 1.00 32.75 348 SER A O 1
ATOM 2604 N N . LEU A 1 349 ? 10.817 9.447 13.770 1.00 41.19 349 LEU A N 1
ATOM 2605 C CA . LEU A 1 349 ? 9.611 8.624 13.574 1.00 41.19 349 LEU A CA 1
ATOM 2606 C C . LEU A 1 349 ? 8.482 9.177 14.461 1.00 41.19 349 LEU A C 1
ATOM 2608 O O . LEU A 1 349 ? 8.593 9.143 15.685 1.00 41.19 349 LEU A O 1
ATOM 2612 N N . SER A 1 350 ? 7.401 9.675 13.849 1.00 53.28 350 SER A N 1
ATOM 2613 C CA . SER A 1 350 ? 6.249 10.305 14.530 1.00 53.28 350 SER A CA 1
ATOM 2614 C C . SER A 1 350 ? 5.475 9.376 15.484 1.00 53.28 350 SER A C 1
ATOM 2616 O O . SER A 1 350 ? 4.617 9.860 16.213 1.00 53.28 350 SER A O 1
ATOM 2618 N N . TYR A 1 351 ? 5.778 8.071 15.495 1.00 58.66 351 TYR A N 1
ATOM 2619 C CA . TYR A 1 351 ? 5.026 7.034 16.219 1.00 58.66 351 TYR A CA 1
ATOM 2620 C C . TYR A 1 351 ? 5.888 6.156 17.138 1.00 58.66 351 TYR A C 1
ATOM 2622 O O . TYR A 1 351 ? 5.515 5.042 17.507 1.00 58.66 351 TYR A O 1
ATOM 2630 N N . HIS A 1 352 ? 7.090 6.620 17.493 1.00 61.38 352 HIS A N 1
ATOM 2631 C CA . HIS A 1 352 ? 8.025 5.838 18.311 1.00 61.38 352 HIS A CA 1
ATOM 2632 C C . HIS A 1 352 ? 7.416 5.391 19.655 1.00 61.38 352 HIS A C 1
ATOM 2634 O O . HIS A 1 352 ? 7.781 4.348 20.189 1.00 61.38 352 HIS A O 1
ATOM 2640 N N . ARG A 1 353 ? 6.464 6.161 20.197 1.00 68.38 353 ARG A N 1
ATOM 2641 C CA . ARG A 1 353 ? 5.817 5.876 21.485 1.00 68.38 353 ARG A CA 1
ATOM 2642 C C . ARG A 1 353 ? 4.741 4.808 21.369 1.00 68.38 353 ARG A C 1
ATOM 2644 O O . ARG A 1 353 ? 4.692 3.920 22.208 1.00 68.38 353 ARG A O 1
ATOM 2651 N N . GLU A 1 354 ? 3.913 4.881 20.338 1.00 75.38 354 GLU A N 1
ATOM 2652 C CA . GLU A 1 354 ? 2.862 3.915 20.030 1.00 75.38 354 GLU A CA 1
ATOM 2653 C C . GLU A 1 354 ? 3.472 2.534 19.770 1.00 75.38 354 GLU A C 1
ATOM 2655 O O . GLU A 1 354 ? 2.988 1.527 20.285 1.00 75.38 354 GLU A O 1
ATOM 2660 N N . LEU A 1 355 ? 4.594 2.497 19.045 1.00 65.56 355 LEU A N 1
ATOM 2661 C CA . LEU A 1 355 ? 5.364 1.275 18.822 1.00 65.56 355 LEU A CA 1
ATOM 2662 C C . LEU A 1 355 ? 6.041 0.773 20.108 1.00 65.56 355 LEU A C 1
ATOM 2664 O O . LEU A 1 355 ? 6.053 -0.431 20.360 1.00 65.56 355 LEU A O 1
ATOM 2668 N N . ALA A 1 356 ? 6.552 1.671 20.958 1.00 69.62 356 ALA A N 1
ATOM 2669 C CA . ALA A 1 356 ? 7.094 1.295 22.266 1.00 69.62 356 ALA A CA 1
ATOM 2670 C C . ALA A 1 356 ? 6.016 0.732 23.208 1.00 69.62 356 ALA A C 1
ATOM 2672 O O . ALA A 1 356 ? 6.281 -0.226 23.930 1.00 69.62 356 ALA A O 1
ATOM 2673 N N . LEU A 1 357 ? 4.801 1.284 23.173 1.00 75.44 357 LEU A N 1
ATOM 2674 C CA . LEU A 1 357 ? 3.644 0.782 23.910 1.00 75.44 357 LEU A CA 1
ATOM 2675 C C . LEU A 1 357 ? 3.238 -0.605 23.414 1.00 75.44 357 LEU A C 1
ATOM 2677 O O . LEU A 1 357 ? 3.093 -1.513 24.227 1.00 75.44 357 LEU A O 1
ATOM 2681 N N . LEU A 1 358 ? 3.097 -0.778 22.095 1.00 72.69 358 LEU A N 1
ATOM 2682 C CA . LEU A 1 358 ? 2.811 -2.078 21.488 1.00 72.69 358 LEU A CA 1
ATOM 2683 C C . LEU A 1 358 ? 3.828 -3.118 21.962 1.00 72.69 358 LEU A C 1
ATOM 2685 O O . LEU A 1 358 ? 3.446 -4.162 22.484 1.00 72.69 358 LEU A O 1
ATOM 2689 N N . ARG A 1 359 ? 5.119 -2.797 21.848 1.00 67.12 359 ARG A N 1
ATOM 2690 C CA . ARG A 1 359 ? 6.205 -3.665 22.300 1.00 67.12 359 ARG A CA 1
ATOM 2691 C C . ARG A 1 359 ? 6.089 -4.001 23.787 1.00 67.12 359 ARG A C 1
ATOM 2693 O O . ARG A 1 359 ? 6.124 -5.171 24.145 1.00 67.12 359 ARG A O 1
ATOM 2700 N N . TYR A 1 360 ? 5.906 -2.995 24.638 1.00 74.62 360 TYR A N 1
ATOM 2701 C CA . TYR A 1 360 ? 5.792 -3.194 26.081 1.00 74.62 360 TYR A CA 1
ATOM 2702 C C . TYR A 1 360 ? 4.624 -4.114 26.445 1.00 74.62 360 TYR A C 1
ATOM 2704 O O . TYR A 1 360 ? 4.774 -5.005 27.277 1.00 74.62 360 TYR A O 1
ATOM 2712 N N . VAL A 1 361 ? 3.463 -3.928 25.813 1.00 74.12 361 VAL A N 1
ATOM 2713 C CA . VAL A 1 361 ? 2.286 -4.770 26.051 1.00 74.12 361 VAL A CA 1
ATOM 2714 C C . VAL A 1 361 ? 2.551 -6.211 25.618 1.00 74.12 361 VAL A C 1
ATOM 2716 O O . VAL A 1 361 ? 2.270 -7.122 26.389 1.00 74.12 361 VAL A O 1
ATOM 2719 N N . LEU A 1 362 ? 3.141 -6.429 24.441 1.00 67.06 362 LEU A N 1
ATOM 2720 C CA . LEU A 1 362 ? 3.471 -7.775 23.959 1.00 67.06 362 LEU A CA 1
ATOM 2721 C C . LEU A 1 362 ? 4.510 -8.491 24.841 1.00 67.06 362 LEU A C 1
ATOM 2723 O O . LEU A 1 362 ? 4.450 -9.710 24.976 1.00 67.06 362 LEU A O 1
ATOM 2727 N N . GLU A 1 363 ? 5.439 -7.749 25.454 1.00 73.81 363 GLU A N 1
ATOM 2728 C CA . GLU A 1 363 ? 6.476 -8.297 26.341 1.00 73.81 363 GLU A CA 1
ATOM 2729 C C . GLU A 1 363 ? 5.974 -8.578 27.771 1.00 73.81 363 GLU A C 1
ATOM 2731 O O . GLU A 1 363 ? 6.522 -9.445 28.453 1.00 73.81 363 GLU A O 1
ATOM 2736 N N . THR A 1 364 ? 4.963 -7.845 28.255 1.00 79.25 364 THR A N 1
ATOM 2737 C CA . THR A 1 364 ? 4.563 -7.870 29.678 1.00 79.25 364 THR A CA 1
ATOM 2738 C C . THR A 1 364 ? 3.179 -8.455 29.951 1.00 79.25 364 THR A C 1
ATOM 2740 O O . THR A 1 364 ? 2.945 -8.949 31.056 1.00 79.25 364 THR A O 1
ATOM 2743 N N . ALA A 1 365 ? 2.263 -8.429 28.980 1.00 77.25 365 ALA A N 1
ATOM 2744 C CA . ALA A 1 365 ? 0.916 -8.971 29.127 1.00 77.25 365 ALA A CA 1
ATOM 2745 C C . ALA A 1 365 ? 0.832 -10.442 28.693 1.00 77.25 365 ALA A C 1
ATOM 2747 O O . ALA A 1 365 ? 1.653 -10.948 27.930 1.00 77.25 365 ALA A O 1
ATOM 2748 N N . GLN A 1 366 ? -0.196 -11.146 29.169 1.00 73.62 366 GLN A N 1
ATOM 2749 C CA . GLN A 1 366 ? -0.459 -12.528 28.781 1.00 73.62 366 GLN A CA 1
ATOM 2750 C C . GLN A 1 366 ? -1.381 -12.579 27.550 1.00 73.62 366 GLN A C 1
ATOM 2752 O O . GLN A 1 366 ? -2.462 -11.976 27.572 1.00 73.62 366 GLN A O 1
ATOM 2757 N N . PRO A 1 367 ? -1.022 -13.342 26.497 1.00 68.31 367 PRO A N 1
ATOM 2758 C CA . PRO A 1 367 ? -1.899 -13.551 25.349 1.00 68.31 367 PRO A CA 1
ATOM 2759 C C . PRO A 1 367 ? -3.253 -14.135 25.771 1.00 68.31 367 PRO A C 1
ATOM 2761 O O . PRO A 1 367 ? -3.329 -14.984 26.662 1.00 68.31 367 PRO A O 1
ATOM 2764 N N . GLY A 1 368 ? -4.332 -13.686 25.134 1.00 71.56 368 GLY A N 1
ATOM 2765 C CA . GLY A 1 368 ? -5.706 -14.121 25.404 1.00 71.56 368 GLY A CA 1
ATOM 2766 C C . GLY A 1 368 ? -6.309 -13.603 26.715 1.00 71.56 368 GLY A C 1
ATOM 2767 O O . GLY A 1 368 ? -7.417 -14.006 27.060 1.00 71.56 368 GLY A O 1
ATOM 2768 N N . HIS A 1 369 ? -5.609 -12.730 27.451 1.00 78.56 369 HIS A N 1
ATOM 2769 C CA . HIS A 1 369 ? -6.060 -12.207 28.743 1.00 78.56 369 HIS A CA 1
ATOM 2770 C C . HIS A 1 369 ? -6.185 -10.672 28.707 1.00 78.56 369 HIS A C 1
ATOM 2772 O O . HIS A 1 369 ? -5.231 -9.968 29.059 1.00 78.56 369 HIS A O 1
ATOM 2778 N N . PRO A 1 370 ? -7.367 -10.121 28.354 1.00 84.88 370 PRO A N 1
ATOM 2779 C CA . PRO A 1 370 ? -7.578 -8.676 28.204 1.00 84.88 370 PRO A CA 1
ATOM 2780 C C . PRO A 1 370 ? -7.217 -7.842 29.436 1.00 84.88 370 PRO A C 1
ATOM 2782 O O . PRO A 1 370 ? -6.756 -6.712 29.302 1.00 84.88 370 PRO A O 1
ATOM 2785 N N . ALA A 1 371 ? -7.400 -8.400 30.638 1.00 86.81 371 ALA A N 1
ATOM 2786 C CA . ALA A 1 371 ? -7.060 -7.728 31.890 1.00 86.81 371 ALA A CA 1
ATOM 2787 C C . ALA A 1 371 ? -5.559 -7.410 31.976 1.00 86.81 371 ALA A C 1
ATOM 2789 O O . ALA A 1 371 ? -5.189 -6.278 32.268 1.00 86.81 371 ALA A O 1
ATOM 2790 N N . THR A 1 372 ? -4.701 -8.371 31.624 1.00 86.75 372 THR A N 1
ATOM 2791 C CA . THR A 1 372 ? -3.241 -8.180 31.650 1.00 86.75 372 THR A CA 1
ATOM 2792 C C . THR A 1 372 ? -2.771 -7.184 30.592 1.00 86.75 372 THR A C 1
ATOM 2794 O O . THR A 1 372 ? -1.835 -6.426 30.823 1.00 86.75 372 THR A O 1
ATOM 2797 N N . VAL A 1 373 ? -3.465 -7.126 29.449 1.00 85.44 373 VAL A N 1
ATOM 2798 C CA . VAL A 1 373 ? -3.225 -6.120 28.406 1.00 85.44 373 VAL A CA 1
ATOM 2799 C C . VAL A 1 373 ? -3.542 -4.727 28.948 1.00 85.44 373 VAL A C 1
ATOM 2801 O O . VAL A 1 373 ? -2.698 -3.839 28.873 1.00 85.44 373 VAL A O 1
ATOM 2804 N N . ALA A 1 374 ? -4.713 -4.540 29.563 1.00 85.94 374 ALA A N 1
ATOM 2805 C CA . ALA A 1 374 ? -5.091 -3.273 30.186 1.00 85.94 374 ALA A CA 1
ATOM 2806 C C . ALA A 1 374 ? -4.125 -2.857 31.316 1.00 85.94 374 ALA A C 1
ATOM 2808 O O . ALA A 1 374 ? -3.744 -1.690 31.402 1.00 85.94 374 ALA A O 1
ATOM 2809 N N . GLU A 1 375 ? -3.673 -3.804 32.140 1.00 86.06 375 GLU A N 1
ATOM 2810 C CA . GLU A 1 375 ? -2.660 -3.564 33.175 1.00 86.06 375 GLU A CA 1
ATOM 2811 C C . GLU A 1 375 ? -1.309 -3.138 32.584 1.00 86.06 375 GLU A C 1
ATOM 2813 O O . GLU A 1 375 ? -0.663 -2.241 33.130 1.00 86.06 375 GLU A O 1
ATOM 2818 N N . ALA A 1 376 ? -0.897 -3.726 31.457 1.00 85.62 376 ALA A N 1
ATOM 2819 C CA . ALA A 1 376 ? 0.323 -3.344 30.753 1.00 85.62 376 ALA A CA 1
ATOM 2820 C C . ALA A 1 376 ? 0.228 -1.932 30.156 1.00 85.62 376 ALA A C 1
ATOM 2822 O O . ALA A 1 376 ? 1.176 -1.157 30.285 1.00 85.62 376 ALA A O 1
ATOM 2823 N N . PHE A 1 377 ? -0.923 -1.546 29.590 1.00 85.31 377 PHE A N 1
ATOM 2824 C CA . PHE A 1 377 ? -1.188 -0.150 29.210 1.00 85.31 377 PHE A CA 1
ATOM 2825 C C . PHE A 1 377 ? -1.006 0.797 30.408 1.00 85.31 377 PHE A C 1
ATOM 2827 O O . PHE A 1 377 ? -0.342 1.831 30.298 1.00 85.31 377 PHE A O 1
ATOM 2834 N N . ASP A 1 378 ? -1.548 0.424 31.570 1.00 80.06 378 ASP A N 1
ATOM 2835 C CA . ASP A 1 378 ? -1.491 1.246 32.783 1.00 80.06 378 ASP A CA 1
ATOM 2836 C C . ASP A 1 378 ? -0.065 1.355 33.330 1.00 80.06 378 ASP A C 1
ATOM 2838 O O . ASP A 1 378 ? 0.372 2.429 33.750 1.00 80.06 378 ASP A O 1
ATOM 2842 N N . ALA A 1 379 ? 0.677 0.248 33.316 1.00 81.69 379 ALA A N 1
ATOM 2843 C CA . ALA A 1 379 ? 2.068 0.200 33.744 1.00 81.69 379 ALA A CA 1
ATOM 2844 C C . ALA A 1 379 ? 2.975 1.010 32.810 1.00 81.69 379 ALA A C 1
ATOM 2846 O O . ALA A 1 379 ? 3.795 1.792 33.297 1.00 81.69 379 ALA A O 1
ATOM 2847 N N . PHE A 1 380 ? 2.779 0.902 31.492 1.00 80.44 380 PHE A N 1
ATOM 2848 C CA . PHE A 1 380 ? 3.490 1.720 30.513 1.00 80.44 380 PHE A CA 1
ATOM 2849 C C . PHE A 1 380 ? 3.251 3.211 30.760 1.00 80.44 380 PHE A C 1
ATOM 2851 O O . PHE A 1 380 ? 4.204 3.983 30.847 1.00 80.44 380 PHE A O 1
ATOM 2858 N N . GLY A 1 381 ? 1.988 3.605 30.959 1.00 72.62 381 GLY A N 1
ATOM 2859 C CA . GLY A 1 381 ? 1.614 4.986 31.261 1.00 72.62 381 GLY A CA 1
ATOM 2860 C C . GLY A 1 381 ? 2.281 5.530 32.528 1.00 72.62 381 GLY A C 1
ATOM 2861 O O . GLY A 1 381 ? 2.841 6.624 32.501 1.00 72.62 381 GLY A O 1
ATOM 2862 N N . ARG A 1 382 ? 2.295 4.757 33.625 1.00 72.00 382 ARG A N 1
ATOM 2863 C CA . ARG A 1 382 ? 2.952 5.155 34.888 1.00 72.00 382 ARG A CA 1
ATOM 2864 C C . ARG A 1 382 ? 4.467 5.330 34.748 1.00 72.00 382 ARG A C 1
ATOM 2866 O O . ARG A 1 382 ? 5.033 6.236 35.356 1.00 72.00 382 ARG A O 1
ATOM 2873 N N . ASN A 1 383 ? 5.120 4.492 33.943 1.00 67.81 383 ASN A N 1
ATOM 2874 C CA . ASN A 1 383 ? 6.575 4.516 33.762 1.00 67.81 383 ASN A CA 1
ATOM 2875 C C . ASN A 1 383 ? 7.079 5.729 32.960 1.00 67.81 383 ASN A C 1
ATOM 2877 O O . ASN A 1 383 ? 8.278 5.999 32.958 1.00 67.81 383 ASN A O 1
ATOM 2881 N N . LEU A 1 384 ? 6.187 6.481 32.307 1.00 62.12 384 LEU A N 1
ATOM 2882 C CA . LEU A 1 384 ? 6.546 7.680 31.545 1.00 62.12 384 LEU A CA 1
ATOM 2883 C C . LEU A 1 384 ? 6.777 8.933 32.423 1.00 62.12 384 LEU A C 1
ATOM 2885 O O . LEU A 1 384 ? 7.336 9.911 31.929 1.00 62.12 384 LEU A O 1
ATOM 2889 N N . GLY A 1 385 ? 6.422 8.906 33.717 1.00 53.84 385 GLY A N 1
ATOM 2890 C CA . GLY A 1 385 ? 6.689 9.988 34.682 1.00 53.84 385 GLY A CA 1
ATOM 2891 C C . GLY A 1 385 ? 6.003 11.335 34.376 1.00 53.84 385 GLY A C 1
ATOM 2892 O O . GLY A 1 385 ? 5.182 11.444 33.470 1.00 53.84 385 GLY A O 1
ATOM 2893 N N . SER A 1 386 ? 6.364 12.395 35.119 1.00 46.88 386 SER A N 1
ATOM 2894 C CA . SER A 1 386 ? 5.821 13.766 34.963 1.00 46.88 386 SER A CA 1
ATOM 2895 C C . SER A 1 386 ? 6.313 14.507 33.708 1.00 46.88 386 SER A C 1
ATOM 2897 O O . SER A 1 386 ? 5.779 15.553 33.339 1.00 46.88 386 SER A O 1
ATOM 2899 N N . SER A 1 387 ? 7.332 13.975 33.028 1.00 45.69 387 SER A N 1
ATOM 2900 C CA . SER A 1 387 ? 7.801 14.438 31.716 1.00 45.69 387 SER A CA 1
ATOM 2901 C C . SER A 1 387 ? 7.057 13.772 30.547 1.00 45.69 387 SER A C 1
ATOM 2903 O O . SER A 1 387 ? 7.152 14.242 29.410 1.00 45.69 387 SER A O 1
ATOM 2905 N N . GLY A 1 388 ? 6.292 12.707 30.809 1.00 48.75 388 GLY A N 1
ATOM 2906 C CA . GLY A 1 388 ? 5.560 11.914 29.828 1.00 48.75 388 GLY A CA 1
ATOM 2907 C C . GLY A 1 388 ? 4.202 12.502 29.459 1.00 48.75 388 GLY A C 1
ATOM 2908 O O . GLY A 1 388 ? 3.169 11.917 29.762 1.00 48.75 388 GLY A O 1
ATOM 2909 N N . SER A 1 389 ? 4.180 13.643 28.772 1.00 47.84 389 SER A N 1
ATOM 2910 C CA . SER A 1 389 ? 2.956 14.403 28.466 1.00 47.84 389 SER A CA 1
ATOM 2911 C C . SER A 1 389 ? 1.961 13.753 27.477 1.00 47.84 389 SER A C 1
ATOM 2913 O O . SER A 1 389 ? 1.186 14.478 26.863 1.00 47.84 389 SER A O 1
ATOM 2915 N N . TRP A 1 390 ? 1.978 12.428 27.262 1.00 52.09 390 TRP A N 1
ATOM 2916 C CA . TRP A 1 390 ? 1.226 11.790 26.162 1.00 52.09 390 TRP A CA 1
ATOM 2917 C C . TRP A 1 390 ? 0.687 10.368 26.411 1.00 52.09 390 TRP A C 1
ATOM 2919 O O . TRP A 1 390 ? 0.317 9.691 25.456 1.00 52.09 390 TRP A O 1
ATOM 2929 N N . ALA A 1 391 ? 0.563 9.897 27.653 1.00 46.59 391 ALA A N 1
ATOM 2930 C CA . ALA A 1 391 ? -0.227 8.688 27.914 1.00 46.59 391 ALA A CA 1
ATOM 2931 C C . ALA A 1 391 ? -1.702 9.068 28.110 1.00 46.59 391 ALA A C 1
ATOM 2933 O O . ALA A 1 391 ? -2.160 9.228 29.238 1.00 46.59 391 ALA A O 1
ATOM 2934 N N . LYS A 1 392 ? -2.454 9.220 27.009 1.00 51.12 392 LYS A N 1
ATOM 2935 C CA . LYS A 1 392 ? -3.885 9.579 27.057 1.00 51.12 392 LYS A CA 1
ATOM 2936 C C . LYS A 1 392 ? -4.753 8.623 27.879 1.00 51.12 392 LYS A C 1
ATOM 2938 O O . LYS A 1 392 ? -5.834 9.020 28.284 1.00 51.12 392 LYS A O 1
ATOM 2943 N N . PHE A 1 393 ? -4.294 7.410 28.180 1.00 53.53 393 PHE A N 1
ATOM 2944 C CA . PHE A 1 393 ? -5.068 6.453 28.964 1.00 53.53 393 PHE A CA 1
ATOM 2945 C C . PHE A 1 393 ? -4.165 5.498 29.745 1.00 53.53 393 PHE A C 1
ATOM 2947 O O . PHE A 1 393 ? -4.015 4.332 29.387 1.00 53.53 393 PHE A O 1
ATOM 2954 N N . ALA A 1 394 ? -3.596 5.979 30.847 1.00 48.38 394 ALA A N 1
ATOM 2955 C CA . ALA A 1 394 ? -3.439 5.090 31.988 1.00 48.38 394 ALA A CA 1
ATOM 2956 C C . ALA A 1 394 ? -4.819 4.959 32.654 1.00 48.38 394 ALA A C 1
ATOM 2958 O O . ALA A 1 394 ? -5.538 5.942 32.830 1.00 48.38 394 ALA A O 1
ATOM 2959 N N . GLY A 1 395 ? -5.223 3.736 32.962 1.00 57.91 395 GLY A N 1
ATOM 2960 C CA . GLY A 1 395 ? -6.401 3.401 33.744 1.00 57.91 395 GLY A CA 1
ATOM 2961 C C . GLY A 1 395 ? -6.483 4.286 34.983 1.00 57.91 395 GLY A C 1
ATOM 2962 O O . GLY A 1 395 ? -5.492 4.534 35.670 1.00 57.91 395 GLY A O 1
ATOM 2963 N N . GLY A 1 396 ? -7.674 4.826 35.214 1.00 67.94 396 GLY A N 1
ATOM 2964 C CA . GLY A 1 396 ? -7.893 5.905 36.166 1.00 67.94 396 GLY A CA 1
ATOM 2965 C C . GLY A 1 396 ? -9.336 6.398 36.126 1.00 67.94 396 GLY A C 1
ATOM 2966 O O . GLY A 1 396 ? -10.231 5.695 35.649 1.00 67.94 396 GLY A O 1
ATOM 2967 N N . SER A 1 397 ? -9.557 7.619 36.610 1.00 71.50 397 SER A N 1
ATOM 2968 C CA . SER A 1 397 ? -10.881 8.242 36.752 1.00 71.50 397 SER A CA 1
ATOM 2969 C C . SER A 1 397 ? -11.690 8.253 35.445 1.00 71.50 397 SER A C 1
ATOM 2971 O O . SER A 1 397 ? -12.868 7.908 35.475 1.00 71.50 397 SER A O 1
ATOM 2973 N N . LYS A 1 398 ? -11.054 8.520 34.294 1.00 78.25 398 LYS A N 1
ATOM 2974 C CA . LYS A 1 398 ? -11.694 8.483 32.962 1.00 78.25 398 LYS A CA 1
ATOM 2975 C C . LYS A 1 398 ? -12.237 7.113 32.570 1.00 78.25 398 LYS A C 1
ATOM 2977 O O . LYS A 1 398 ? -13.401 6.986 32.204 1.00 78.25 398 LYS A O 1
ATOM 2982 N N . ALA A 1 399 ? -11.411 6.071 32.674 1.00 78.81 399 ALA A N 1
ATOM 2983 C CA . ALA A 1 399 ? -11.836 4.710 32.351 1.00 78.81 399 ALA A CA 1
ATOM 2984 C C . ALA A 1 399 ? -12.968 4.253 33.286 1.00 78.81 399 ALA A C 1
ATOM 2986 O O . ALA A 1 399 ? -13.923 3.626 32.838 1.00 78.81 399 ALA A O 1
ATOM 2987 N N . MET A 1 400 ? -12.899 4.614 34.572 1.00 80.75 400 MET A N 1
ATOM 2988 C CA . MET A 1 400 ? -13.960 4.317 35.536 1.00 80.75 400 MET A CA 1
ATOM 2989 C C . MET A 1 400 ? -15.263 5.054 35.213 1.00 80.75 400 MET A C 1
ATOM 2991 O O . MET A 1 400 ? -16.321 4.429 35.244 1.00 80.75 400 MET A O 1
ATOM 2995 N N . ALA A 1 401 ? -15.194 6.342 34.863 1.00 81.75 401 ALA A N 1
ATOM 2996 C CA . ALA A 1 401 ? -16.353 7.135 34.459 1.00 81.75 401 ALA A CA 1
ATOM 2997 C C . ALA A 1 401 ? -16.998 6.581 33.180 1.00 81.75 401 ALA A C 1
ATOM 2999 O O . ALA A 1 401 ? -18.211 6.374 33.148 1.00 81.75 401 ALA A O 1
ATOM 3000 N N . LEU A 1 402 ? -16.187 6.248 32.168 1.00 86.56 402 LEU A N 1
ATOM 3001 C CA . LEU A 1 402 ? -16.647 5.613 30.934 1.00 86.56 402 LEU A CA 1
ATOM 3002 C C . LEU A 1 402 ? -17.363 4.290 31.229 1.00 86.56 402 LEU A C 1
ATOM 3004 O O . LEU A 1 402 ? -18.503 4.097 30.819 1.00 86.56 402 LEU A O 1
ATOM 3008 N N . LEU A 1 403 ? -16.731 3.383 31.976 1.00 86.88 403 LEU A N 1
ATOM 3009 C CA . LEU A 1 403 ? -17.323 2.081 32.289 1.00 86.88 403 LEU A CA 1
ATOM 3010 C C . LEU A 1 403 ? -18.588 2.199 33.148 1.00 86.88 403 LEU A C 1
ATOM 3012 O O . LEU A 1 403 ? -19.525 1.427 32.949 1.00 86.88 403 LEU A O 1
ATOM 3016 N N . ALA A 1 404 ? -18.639 3.150 34.082 1.00 85.94 404 ALA A N 1
ATOM 3017 C CA . ALA A 1 404 ? -19.833 3.417 34.879 1.00 85.9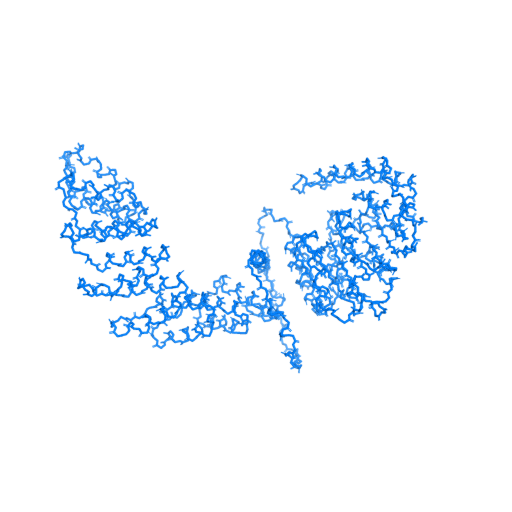4 404 ALA A CA 1
ATOM 3018 C C . ALA A 1 404 ? -20.993 3.909 34.001 1.00 85.94 404 ALA A C 1
ATOM 3020 O O . ALA A 1 404 ? -22.091 3.360 34.091 1.00 85.94 404 ALA A O 1
ATOM 3021 N N . ALA A 1 405 ? -20.736 4.868 33.105 1.00 85.06 405 ALA A N 1
ATOM 3022 C CA . ALA A 1 405 ? -21.728 5.371 32.158 1.00 85.06 405 ALA A CA 1
ATOM 3023 C C . ALA A 1 405 ? -22.258 4.257 31.241 1.00 85.06 405 ALA A C 1
ATOM 3025 O O . ALA A 1 405 ? -23.466 4.102 31.080 1.00 85.06 405 ALA A O 1
ATOM 3026 N N . MET A 1 406 ? -21.365 3.422 30.702 1.00 85.69 406 MET A N 1
ATOM 3027 C CA . MET A 1 406 ? -21.748 2.339 29.790 1.00 85.69 406 MET A CA 1
ATOM 3028 C C . MET A 1 406 ? -22.512 1.203 30.485 1.00 85.69 406 MET A C 1
ATOM 3030 O O . MET A 1 406 ? -23.346 0.558 29.857 1.00 85.69 406 MET A O 1
ATOM 3034 N N . ARG A 1 407 ? -22.272 0.968 31.784 1.00 83.31 407 ARG A N 1
ATOM 3035 C CA . ARG A 1 407 ? -23.037 0.004 32.601 1.00 83.31 407 ARG A CA 1
ATOM 3036 C C . ARG A 1 407 ? -24.409 0.518 33.025 1.00 83.31 407 ARG A C 1
ATOM 3038 O O . ARG A 1 407 ? -25.293 -0.294 33.273 1.00 83.31 407 ARG A O 1
ATOM 3045 N N . ALA A 1 408 ? -24.568 1.833 33.151 1.00 73.56 408 ALA A N 1
ATOM 3046 C CA . ALA A 1 408 ? -25.836 2.461 33.510 1.00 73.56 408 ALA A CA 1
ATOM 3047 C C . ALA A 1 408 ? -26.831 2.520 32.334 1.00 73.56 408 ALA A C 1
ATOM 3049 O O . ALA A 1 408 ? -28.016 2.769 32.551 1.00 73.56 408 ALA A O 1
ATOM 3050 N N . GLY A 1 409 ? -26.360 2.287 31.104 1.00 67.38 409 GLY A N 1
ATOM 3051 C CA . GLY A 1 409 ? -27.204 2.208 29.915 1.00 67.38 409 GLY A CA 1
ATOM 3052 C C . GLY A 1 409 ? -28.140 0.990 29.906 1.00 67.38 409 GLY A C 1
ATOM 3053 O O . GLY A 1 409 ? -27.912 0.012 30.624 1.00 67.38 409 GLY A O 1
ATOM 3054 N N . PRO A 1 410 ? -29.207 1.017 29.088 1.00 62.88 410 PRO A N 1
ATOM 3055 C CA . PRO A 1 410 ? -30.149 -0.086 28.974 1.00 62.88 410 PRO A CA 1
ATOM 3056 C C . PRO A 1 410 ? -29.429 -1.371 28.526 1.00 62.88 410 PRO A C 1
ATOM 3058 O O . PRO A 1 410 ? -28.550 -1.317 27.660 1.00 62.88 410 PRO A O 1
ATOM 3061 N N . PRO A 1 411 ? -29.785 -2.541 29.089 1.00 57.88 411 PRO A N 1
ATOM 3062 C CA . PRO A 1 411 ? -29.131 -3.796 28.748 1.00 57.88 411 PRO A CA 1
ATOM 3063 C C . PRO A 1 411 ? -29.316 -4.109 27.257 1.00 57.88 411 PRO A C 1
ATOM 3065 O O . PRO A 1 411 ? -30.442 -4.197 26.768 1.00 57.88 411 PRO A O 1
ATOM 3068 N N . ALA A 1 412 ? -28.204 -4.357 26.556 1.00 52.62 412 ALA A N 1
ATOM 3069 C CA . ALA A 1 412 ? -28.159 -4.647 25.115 1.00 52.62 412 ALA A CA 1
ATOM 3070 C C . ALA A 1 412 ? -28.999 -5.873 24.683 1.00 52.62 412 ALA A C 1
ATOM 3072 O O . ALA A 1 412 ? -29.203 -6.104 23.498 1.00 52.62 412 ALA A O 1
ATOM 3073 N N . HIS A 1 413 ? -29.500 -6.667 25.635 1.00 48.88 413 HIS A N 1
ATOM 3074 C CA . HIS A 1 413 ? -30.327 -7.851 25.392 1.00 48.88 413 HIS A CA 1
ATOM 3075 C C . HIS A 1 413 ? -31.845 -7.591 25.395 1.00 48.88 413 HIS A C 1
ATOM 3077 O O . HIS A 1 413 ? -32.604 -8.537 25.199 1.00 48.88 413 HIS A O 1
ATOM 3083 N N . GLN A 1 414 ? -32.304 -6.352 25.620 1.00 47.44 414 GLN A N 1
ATOM 3084 C CA . GLN A 1 414 ? -33.739 -6.014 25.668 1.00 47.44 414 GLN A CA 1
ATOM 3085 C C . GLN A 1 414 ? -34.216 -5.056 24.561 1.00 47.44 414 GLN A C 1
ATOM 3087 O O . GLN A 1 414 ? -35.405 -4.746 24.512 1.00 47.44 414 GLN A O 1
ATOM 3092 N N . SER A 1 415 ? -33.342 -4.606 23.658 1.00 51.16 415 SER A N 1
ATOM 3093 C CA . SER A 1 415 ? -33.681 -3.659 22.585 1.00 51.16 415 SER A CA 1
ATOM 3094 C C . SER A 1 415 ? -33.023 -4.046 21.259 1.00 51.16 415 SER A C 1
ATOM 3096 O O . SER A 1 415 ? -32.094 -4.849 21.235 1.00 51.16 415 SER A O 1
ATOM 3098 N N . ASP A 1 416 ? -33.484 -3.459 20.150 1.00 56.72 416 ASP A N 1
ATOM 3099 C CA . ASP A 1 416 ? -32.947 -3.647 18.792 1.00 56.72 416 ASP A CA 1
ATOM 3100 C C . ASP A 1 416 ? -31.529 -3.046 18.588 1.00 56.72 416 ASP A C 1
ATOM 3102 O O . ASP A 1 416 ? -31.203 -2.488 17.533 1.00 56.72 416 ASP A O 1
ATOM 3106 N N . THR A 1 417 ? -30.681 -3.106 19.619 1.00 61.56 417 THR A N 1
ATOM 3107 C CA . THR A 1 417 ? -29.355 -2.490 19.651 1.00 61.56 417 THR A CA 1
ATOM 3108 C C . THR A 1 417 ? -28.241 -3.462 19.285 1.00 61.56 417 THR A C 1
ATOM 3110 O O . THR A 1 417 ? -28.302 -4.659 19.553 1.00 61.56 417 THR A O 1
ATOM 3113 N N . VAL A 1 418 ? -27.196 -2.937 18.639 1.00 70.19 418 VAL A N 1
ATOM 3114 C CA . VAL A 1 418 ? -26.111 -3.737 18.039 1.00 70.19 418 VAL A CA 1
ATOM 3115 C C . VAL A 1 418 ? -24.798 -3.666 18.840 1.00 70.19 418 VAL A C 1
ATOM 3117 O O . VAL A 1 418 ? -23.794 -4.261 18.450 1.00 70.19 418 VAL A O 1
ATOM 3120 N N . GLY A 1 419 ? -24.810 -2.988 19.992 1.00 86.75 419 GLY A N 1
ATOM 3121 C CA . GLY A 1 419 ? -23.675 -2.866 20.909 1.00 86.75 419 GLY A CA 1
ATOM 3122 C C . GLY A 1 419 ? -23.244 -1.418 21.138 1.00 86.75 419 GLY A C 1
ATOM 3123 O O . GLY A 1 419 ? -24.090 -0.525 21.202 1.00 86.75 419 GLY A O 1
ATOM 3124 N N . VAL A 1 420 ? -21.930 -1.194 21.236 1.00 90.31 420 VAL A N 1
ATOM 3125 C CA . VAL A 1 420 ? -21.302 0.115 21.496 1.00 90.31 420 VAL A CA 1
ATOM 3126 C C . VAL A 1 420 ? -20.528 0.593 20.268 1.00 90.31 420 VAL A C 1
ATOM 3128 O O . VAL A 1 420 ? -19.812 -0.194 19.648 1.00 90.31 420 VAL A O 1
ATOM 3131 N N . LEU A 1 421 ? -20.643 1.880 19.936 1.00 92.25 421 LEU A N 1
ATOM 3132 C CA . LEU A 1 421 ? -19.811 2.544 18.930 1.00 92.25 421 LEU A CA 1
ATOM 3133 C C . LEU A 1 421 ? -18.790 3.458 19.609 1.00 92.25 421 LEU A C 1
ATOM 3135 O O . LEU A 1 421 ? -19.148 4.277 20.442 1.00 92.25 421 LEU A O 1
ATOM 3139 N N . GLU A 1 422 ? -17.534 3.361 19.213 1.00 93.25 422 GLU A N 1
ATOM 3140 C CA . GLU A 1 422 ? -16.460 4.268 19.597 1.00 93.25 422 GLU A CA 1
ATOM 3141 C C . GLU A 1 422 ? -15.983 5.057 18.369 1.00 93.25 422 GLU A C 1
ATOM 3143 O O . GLU A 1 422 ? -15.732 4.486 17.305 1.00 93.25 422 GLU A O 1
ATOM 3148 N N . ILE A 1 423 ? -15.869 6.377 18.509 1.00 90.62 423 ILE A N 1
ATOM 3149 C CA . ILE A 1 423 ? -15.352 7.286 17.484 1.00 90.62 423 ILE A CA 1
ATOM 3150 C C . ILE A 1 423 ? -14.028 7.867 17.981 1.00 90.62 423 ILE A C 1
ATOM 3152 O O . ILE A 1 423 ? -14.004 8.731 18.860 1.00 90.62 423 ILE A O 1
ATOM 3156 N N . GLY A 1 424 ? -12.939 7.404 17.372 1.00 83.06 424 GLY A N 1
ATOM 3157 C CA . GLY A 1 424 ? -11.568 7.635 17.809 1.00 83.06 424 GLY A CA 1
ATOM 3158 C C . GLY A 1 424 ? -11.111 6.534 18.756 1.00 83.06 424 GLY A C 1
ATOM 3159 O O . GLY A 1 424 ? -11.750 6.298 19.776 1.00 83.06 424 GLY A O 1
ATOM 31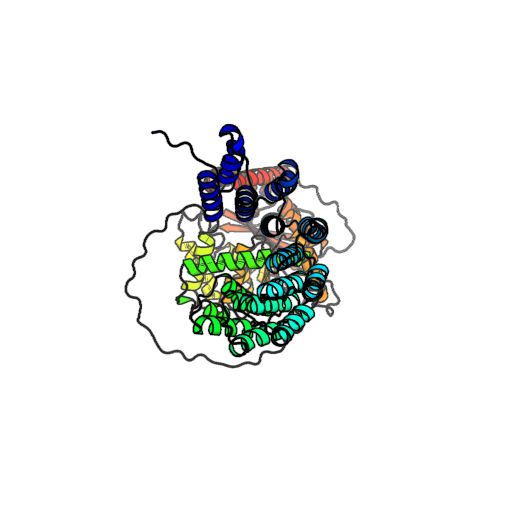60 N N . THR A 1 425 ? -10.001 5.868 18.432 1.00 80.38 425 THR A N 1
ATOM 3161 C CA . THR A 1 425 ? -9.374 4.927 19.363 1.00 80.38 425 THR A CA 1
ATOM 3162 C C . THR A 1 425 ? -7.867 5.062 19.336 1.00 80.38 425 THR A C 1
ATOM 3164 O O . THR A 1 425 ? -7.222 4.976 18.291 1.00 80.38 425 THR A O 1
ATOM 3167 N N . TYR A 1 426 ? -7.275 5.261 20.509 1.00 81.62 426 TYR A N 1
ATOM 3168 C CA . TYR A 1 426 ? -5.828 5.307 20.642 1.00 81.62 426 TYR A CA 1
ATOM 3169 C C . TYR A 1 426 ? -5.290 3.919 20.989 1.00 81.62 426 TYR A C 1
ATOM 3171 O O . TYR A 1 426 ? -5.399 3.451 22.127 1.00 81.62 426 TYR A O 1
ATOM 3179 N N . CYS A 1 427 ? -4.740 3.238 19.980 1.00 80.94 427 CYS A N 1
ATOM 3180 C CA . CYS A 1 427 ? -4.193 1.881 20.088 1.00 80.94 427 CYS A CA 1
ATOM 3181 C C . CYS A 1 427 ? -5.195 0.838 20.637 1.00 80.94 427 CYS A C 1
ATOM 3183 O O . CYS A 1 427 ? -4.780 -0.209 21.126 1.00 80.94 427 CYS A O 1
ATOM 3185 N N . GLY A 1 428 ? -6.508 1.097 20.579 1.00 85.56 428 GLY A N 1
ATOM 3186 C CA . GLY A 1 428 ? -7.548 0.145 20.988 1.00 85.56 428 GLY A CA 1
ATOM 3187 C C . GLY A 1 428 ? -7.786 0.021 22.498 1.00 85.56 428 GLY A C 1
ATOM 3188 O O . GLY A 1 428 ? -8.562 -0.840 22.906 1.00 85.56 428 GLY A O 1
ATOM 3189 N N . ASN A 1 429 ? -7.146 0.835 23.346 1.00 87.81 429 ASN A N 1
ATOM 3190 C CA . ASN A 1 429 ? -7.191 0.668 24.809 1.00 87.81 429 ASN A CA 1
ATOM 3191 C C . ASN A 1 429 ? -8.612 0.767 25.395 1.00 87.81 429 ASN A C 1
ATOM 3193 O O . ASN A 1 429 ? -9.028 -0.062 26.204 1.00 87.81 429 ASN A O 1
ATOM 3197 N N . SER A 1 430 ? -9.371 1.782 24.995 1.00 87.38 430 SER A N 1
ATOM 3198 C CA . SER A 1 430 ? -10.746 2.010 25.448 1.00 87.38 430 SER A CA 1
ATOM 3199 C C . SER A 1 430 ? -11.690 0.909 24.955 1.00 87.38 430 SER A C 1
ATOM 3201 O O . SER A 1 430 ? -12.411 0.331 25.771 1.00 87.38 430 SER A O 1
ATOM 3203 N N . ALA A 1 431 ? -11.608 0.516 23.679 1.00 89.38 431 ALA A N 1
ATOM 3204 C CA . ALA A 1 431 ? -12.351 -0.624 23.137 1.00 89.38 431 ALA A CA 1
ATOM 3205 C C . ALA A 1 431 ? -12.060 -1.938 23.886 1.00 89.38 431 ALA A C 1
ATOM 3207 O O . ALA A 1 431 ? -12.990 -2.668 24.235 1.00 89.38 431 ALA A O 1
ATOM 3208 N N . LEU A 1 432 ? -10.785 -2.216 24.187 1.00 89.25 432 LEU A N 1
ATOM 3209 C CA . LEU A 1 432 ? -10.353 -3.371 24.984 1.00 89.25 432 LEU A CA 1
ATOM 3210 C C . LEU A 1 432 ? -11.015 -3.378 26.367 1.00 89.25 432 LEU A C 1
ATOM 3212 O O . LEU A 1 432 ? -11.556 -4.400 26.791 1.00 89.25 432 LEU A O 1
ATOM 3216 N N . ARG A 1 433 ? -11.017 -2.233 27.061 1.00 88.25 433 ARG A N 1
ATOM 3217 C CA . ARG A 1 433 ? -11.643 -2.102 28.387 1.00 88.25 433 ARG A CA 1
ATOM 3218 C C . ARG A 1 433 ? -13.154 -2.242 28.330 1.00 88.25 433 ARG A C 1
ATOM 3220 O O . ARG A 1 433 ? -13.720 -2.902 29.197 1.00 88.25 433 ARG A O 1
ATOM 3227 N N . LEU A 1 434 ? -13.799 -1.659 27.322 1.00 87.81 434 LEU A N 1
ATOM 3228 C CA . LEU A 1 434 ? -15.240 -1.780 27.111 1.00 87.81 434 LEU A CA 1
ATOM 3229 C C . LEU A 1 434 ? -15.638 -3.243 26.904 1.00 87.81 434 LEU A C 1
ATOM 3231 O O . LEU A 1 434 ? -16.501 -3.740 27.622 1.00 87.81 434 LEU A O 1
ATOM 3235 N N . ALA A 1 435 ? -14.960 -3.955 26.001 1.00 87.75 435 ALA A N 1
ATOM 3236 C CA . ALA A 1 435 ? -15.241 -5.364 25.736 1.00 87.75 435 ALA A CA 1
ATOM 3237 C C . ALA A 1 435 ? -14.952 -6.263 26.951 1.00 87.75 435 ALA A C 1
ATOM 3239 O O . ALA A 1 435 ? -15.704 -7.198 27.220 1.00 87.75 435 ALA A O 1
ATOM 3240 N N . ALA A 1 436 ? -13.896 -5.970 27.716 1.00 84.81 436 ALA A N 1
ATOM 3241 C CA . ALA A 1 436 ? -13.579 -6.706 28.939 1.00 84.81 436 ALA A CA 1
ATOM 3242 C C . ALA A 1 436 ? -14.601 -6.457 30.066 1.00 84.81 436 ALA A C 1
ATOM 3244 O O . ALA A 1 436 ? -14.900 -7.360 30.845 1.00 84.81 436 ALA A O 1
ATOM 3245 N N . ALA A 1 437 ? -15.136 -5.238 30.170 1.00 83.50 437 ALA A N 1
ATOM 3246 C CA . ALA A 1 437 ? -16.041 -4.835 31.245 1.00 83.50 437 ALA A CA 1
ATOM 3247 C C . ALA A 1 437 ? -17.529 -5.084 30.951 1.00 83.50 437 ALA A C 1
ATOM 3249 O O . ALA A 1 437 ? -18.327 -5.047 31.896 1.00 83.50 437 ALA A O 1
ATOM 3250 N N . LEU A 1 438 ? -17.891 -5.308 29.682 1.00 82.81 438 LEU A N 1
ATOM 3251 C CA . LEU A 1 438 ? -19.253 -5.541 29.192 1.00 82.81 438 LEU A CA 1
ATOM 3252 C C . LEU A 1 438 ? -19.319 -6.868 28.404 1.00 82.81 438 LEU A C 1
ATOM 3254 O O . LEU A 1 438 ? -19.369 -6.8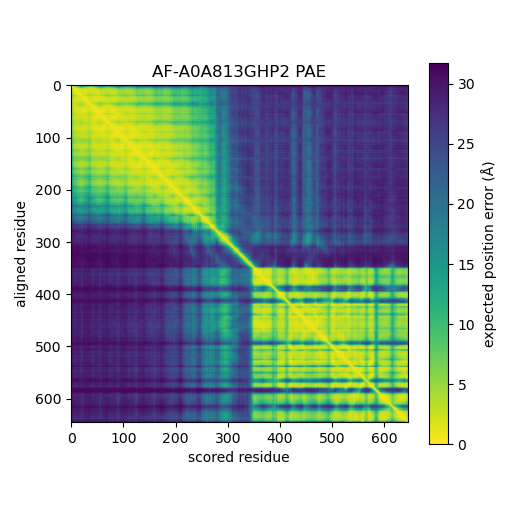60 27.171 1.00 82.81 438 LEU A O 1
ATOM 3258 N N . PRO A 1 439 ? -19.313 -8.030 29.086 1.00 75.81 439 PRO A N 1
ATOM 3259 C CA . PRO A 1 439 ? -19.315 -9.328 28.417 1.00 75.81 439 PRO A CA 1
ATOM 3260 C C . PRO A 1 439 ? -20.536 -9.493 27.504 1.00 75.81 439 PRO A C 1
ATOM 3262 O O . PRO A 1 439 ? -21.663 -9.221 27.910 1.00 75.81 439 PRO A O 1
ATOM 3265 N N . GLY A 1 440 ? -20.315 -9.958 26.273 1.00 76.62 440 GLY A N 1
ATOM 3266 C CA . GLY A 1 440 ? -21.379 -10.174 25.282 1.00 76.62 440 GLY A CA 1
ATOM 3267 C C . GLY A 1 440 ? -21.784 -8.931 24.482 1.00 76.62 440 GLY A C 1
ATOM 3268 O O . GLY A 1 440 ? -22.523 -9.060 23.507 1.00 76.62 440 GLY A O 1
ATOM 3269 N N . VAL A 1 441 ? -21.270 -7.746 24.828 1.00 81.50 441 VAL A N 1
ATOM 3270 C CA . VAL A 1 441 ? -21.469 -6.520 24.048 1.00 81.50 441 VAL A CA 1
ATOM 3271 C C . VAL A 1 441 ? -20.399 -6.421 22.963 1.00 81.50 441 VAL A C 1
ATOM 3273 O O . VAL A 1 441 ? -19.205 -6.525 23.238 1.00 81.50 441 VAL A O 1
ATOM 3276 N N . ARG A 1 442 ? -20.824 -6.197 21.716 1.00 85.69 442 ARG A N 1
ATOM 3277 C CA . ARG A 1 442 ? -19.907 -5.921 20.606 1.00 85.69 442 ARG A CA 1
ATOM 3278 C C . ARG A 1 442 ? -19.520 -4.442 20.602 1.00 85.69 442 ARG A C 1
ATOM 3280 O O . ARG A 1 442 ? -20.392 -3.579 20.671 1.00 85.69 442 ARG A O 1
ATOM 3287 N N . VAL A 1 443 ? -18.229 -4.156 20.481 1.00 89.25 443 VAL A N 1
ATOM 3288 C CA . VAL A 1 443 ? -17.684 -2.802 20.342 1.00 89.25 443 VAL A CA 1
ATOM 3289 C C . VAL A 1 443 ? -17.269 -2.595 18.890 1.00 89.25 443 VAL A C 1
ATOM 3291 O O . VAL A 1 443 ? -16.465 -3.350 18.356 1.00 89.25 443 VAL A O 1
ATOM 3294 N N . THR A 1 444 ? -17.814 -1.582 18.228 1.00 89.88 444 THR A N 1
ATOM 3295 C CA . THR A 1 444 ? -17.332 -1.119 16.921 1.00 89.88 444 THR A CA 1
ATOM 3296 C C . THR A 1 444 ? -16.546 0.157 17.140 1.00 89.88 444 THR A C 1
ATOM 3298 O O . THR A 1 444 ? -17.088 1.086 17.719 1.00 89.88 444 THR A O 1
ATOM 3301 N N . THR A 1 445 ? -15.302 0.230 16.685 1.00 90.69 445 THR A N 1
ATOM 3302 C CA . THR A 1 445 ? -14.452 1.409 16.868 1.00 90.69 445 THR A CA 1
ATOM 3303 C C . THR A 1 445 ? -13.936 1.945 15.537 1.00 90.69 445 THR A C 1
ATOM 3305 O O . THR A 1 445 ? -13.596 1.171 14.637 1.00 90.69 445 THR A O 1
ATOM 3308 N N . LEU A 1 446 ? -13.933 3.270 15.389 1.00 88.38 446 LEU A N 1
ATOM 3309 C CA . LEU A 1 446 ? -13.500 3.985 14.189 1.00 88.38 446 LEU A CA 1
ATOM 3310 C C . LEU A 1 446 ? -12.214 4.757 14.485 1.00 88.38 446 LEU A C 1
ATOM 3312 O O . LEU A 1 446 ? -12.184 5.549 15.423 1.00 88.38 446 LEU A O 1
ATOM 3316 N N . GLU A 1 447 ? -11.189 4.611 13.653 1.00 83.19 447 GLU A N 1
ATOM 3317 C CA . GLU A 1 447 ? -9.968 5.412 13.751 1.00 83.19 447 GLU A CA 1
ATOM 3318 C C . GLU A 1 447 ? -9.493 5.862 12.366 1.00 83.19 447 GLU A C 1
ATOM 3320 O O . GLU A 1 447 ? -9.566 5.128 11.384 1.00 83.19 447 GLU A O 1
ATOM 3325 N N . LEU A 1 448 ? -9.051 7.117 12.273 1.00 73.00 448 LEU A N 1
ATOM 3326 C CA . LEU A 1 448 ? -8.605 7.721 11.020 1.00 73.00 448 LEU A CA 1
ATOM 3327 C C . LEU A 1 448 ? -7.195 7.267 10.654 1.00 73.00 448 LEU A C 1
ATOM 3329 O O . LEU A 1 448 ? -6.908 7.108 9.472 1.00 73.00 448 LEU A O 1
ATOM 3333 N N . ASP A 1 449 ? -6.324 7.133 11.653 1.00 65.81 449 ASP A N 1
ATOM 3334 C CA . ASP A 1 449 ? -4.916 6.816 11.465 1.00 65.81 449 ASP A CA 1
ATOM 3335 C C . ASP A 1 449 ? -4.723 5.305 11.235 1.00 65.81 449 ASP A C 1
ATOM 3337 O O . ASP A 1 449 ? -4.942 4.514 12.160 1.00 65.81 449 ASP A O 1
ATOM 3341 N N . PRO A 1 450 ? -4.291 4.878 10.031 1.00 61.56 450 PRO A N 1
ATOM 3342 C CA . PRO A 1 450 ? -4.089 3.463 9.721 1.00 61.56 450 PRO A CA 1
ATOM 3343 C C . PRO A 1 450 ? -3.088 2.774 10.657 1.00 61.56 450 PRO A C 1
ATOM 3345 O O . PRO A 1 450 ? -3.235 1.592 10.963 1.00 61.56 450 PRO A O 1
ATOM 3348 N N . LEU A 1 451 ? -2.080 3.495 11.166 1.00 63.03 451 LEU A N 1
ATOM 3349 C CA . LEU A 1 451 ? -1.107 2.899 12.078 1.00 63.03 451 LEU A CA 1
ATOM 3350 C C . LEU A 1 451 ? -1.739 2.615 13.443 1.00 63.03 451 LEU A C 1
ATOM 3352 O O . LEU A 1 451 ? -1.540 1.537 14.002 1.00 63.03 451 LEU A O 1
ATOM 3356 N N . LEU A 1 452 ? -2.534 3.549 13.969 1.00 72.38 452 LEU A N 1
ATOM 3357 C CA . LEU A 1 452 ? -3.260 3.325 15.220 1.00 72.38 452 LEU A CA 1
ATOM 3358 C C . LEU A 1 452 ? -4.279 2.190 15.076 1.00 72.38 452 LEU A C 1
ATOM 3360 O O . LEU A 1 452 ? -4.441 1.415 16.018 1.00 72.38 452 LEU A O 1
ATOM 3364 N N . VAL A 1 453 ? -4.901 2.035 13.900 1.00 68.50 453 VAL A N 1
ATOM 3365 C CA . VAL A 1 453 ? -5.766 0.884 13.594 1.00 68.50 453 VAL A CA 1
ATOM 3366 C C . VAL A 1 453 ? -4.981 -0.422 13.603 1.00 68.50 453 VAL A C 1
ATOM 3368 O O . VAL A 1 453 ? -5.414 -1.382 14.242 1.00 68.50 453 VAL A O 1
ATOM 3371 N N . ALA A 1 454 ? -3.824 -0.471 12.944 1.00 61.91 454 ALA A N 1
ATOM 3372 C CA . ALA A 1 454 ? -2.972 -1.655 12.917 1.00 61.91 454 ALA A CA 1
ATOM 3373 C C . ALA A 1 454 ? -2.530 -2.068 14.333 1.00 61.91 454 ALA A C 1
ATOM 3375 O O . ALA A 1 454 ? -2.628 -3.243 14.704 1.00 61.91 454 ALA A O 1
ATOM 3376 N N . ILE A 1 455 ? -2.120 -1.100 15.158 1.00 70.75 455 ILE A N 1
ATOM 3377 C CA . ILE A 1 455 ? -1.761 -1.335 16.561 1.00 70.75 455 ILE A CA 1
ATOM 3378 C C . ILE A 1 455 ? -2.984 -1.810 17.354 1.00 70.75 455 ILE A C 1
ATOM 3380 O O . ILE A 1 455 ? -2.906 -2.831 18.037 1.00 70.75 455 ILE A O 1
ATOM 3384 N N . ALA A 1 456 ? -4.128 -1.134 17.224 1.00 76.56 456 ALA A N 1
ATOM 3385 C CA . ALA A 1 456 ? -5.364 -1.505 17.906 1.00 76.56 456 ALA A CA 1
ATOM 3386 C C . ALA A 1 456 ? -5.803 -2.932 17.556 1.00 76.56 456 ALA A C 1
ATOM 3388 O O . ALA A 1 456 ? -6.068 -3.726 18.453 1.00 76.56 456 ALA A O 1
ATOM 3389 N N . ARG A 1 457 ? -5.819 -3.300 16.270 1.00 73.25 457 ARG A N 1
ATOM 3390 C CA . ARG A 1 457 ? -6.154 -4.657 15.807 1.00 73.25 457 ARG A CA 1
ATOM 3391 C C . ARG A 1 457 ? -5.194 -5.700 16.366 1.00 73.25 457 ARG A C 1
ATOM 3393 O O . ARG A 1 457 ? -5.645 -6.756 16.804 1.00 73.25 457 ARG A O 1
ATOM 3400 N N . THR A 1 458 ? -3.898 -5.389 16.398 1.00 65.12 458 THR A N 1
ATOM 3401 C CA . THR A 1 458 ? -2.873 -6.275 16.968 1.00 65.12 458 THR A CA 1
ATOM 3402 C C . THR A 1 458 ? -3.131 -6.522 18.452 1.00 65.12 458 THR A C 1
ATOM 3404 O O . THR A 1 458 ? -3.151 -7.669 18.891 1.00 65.12 458 THR A O 1
ATOM 3407 N N . LEU A 1 459 ? -3.399 -5.468 19.224 1.00 75.38 459 LEU A N 1
ATOM 3408 C CA . LEU A 1 459 ? -3.642 -5.572 20.664 1.00 75.38 459 LEU A CA 1
ATOM 3409 C C . LEU A 1 459 ? -4.995 -6.218 20.993 1.00 75.38 459 LEU A C 1
ATOM 3411 O O . LEU A 1 459 ? -5.079 -7.019 21.921 1.00 75.38 459 LEU A O 1
ATOM 3415 N N . VAL A 1 460 ? -6.036 -5.953 20.198 1.00 72.81 460 VAL A N 1
ATOM 3416 C CA . VAL A 1 460 ? -7.337 -6.643 20.264 1.00 72.81 460 VAL A CA 1
ATOM 3417 C C . VAL A 1 460 ? -7.182 -8.141 20.010 1.00 72.81 460 VAL A C 1
ATOM 3419 O O . VAL A 1 460 ? -7.749 -8.951 20.746 1.00 72.81 460 VAL A O 1
ATOM 3422 N N . ALA A 1 461 ? -6.396 -8.521 19.002 1.00 60.75 461 ALA A N 1
ATOM 3423 C CA . ALA A 1 461 ? -6.121 -9.920 18.697 1.00 60.75 461 ALA A CA 1
ATOM 3424 C C . ALA A 1 461 ? -5.290 -10.592 19.790 1.00 60.75 461 ALA A C 1
ATOM 3426 O O . ALA A 1 461 ? -5.652 -11.674 20.253 1.00 60.75 461 ALA A O 1
ATOM 3427 N N . PHE A 1 462 ? -4.235 -9.925 20.258 1.00 63.19 462 PHE A N 1
ATOM 3428 C CA . PHE A 1 462 ? -3.401 -10.399 21.357 1.00 63.19 462 PHE A CA 1
ATOM 3429 C C . PHE A 1 462 ? -4.213 -10.605 22.641 1.00 63.19 462 PHE A C 1
ATOM 3431 O O . PHE A 1 462 ? -4.010 -11.589 23.345 1.00 63.19 462 PHE A O 1
ATOM 3438 N N . ALA A 1 463 ? -5.190 -9.737 22.914 1.00 71.94 463 ALA A N 1
ATOM 3439 C CA . ALA A 1 463 ? -6.116 -9.880 24.033 1.00 71.94 463 ALA A CA 1
ATOM 3440 C C . ALA A 1 463 ? -7.165 -10.995 23.841 1.00 71.94 463 ALA A C 1
ATOM 3442 O O . ALA A 1 463 ? -7.866 -11.325 24.791 1.00 71.94 463 ALA A O 1
ATOM 3443 N N . GLY A 1 464 ? -7.301 -11.579 22.646 1.00 68.88 464 GLY A N 1
ATOM 3444 C CA . GLY A 1 464 ? -8.322 -12.589 22.346 1.00 68.88 464 GLY A CA 1
ATOM 3445 C C . GLY A 1 464 ? -9.726 -12.014 22.118 1.00 68.88 464 GLY A C 1
ATOM 3446 O O . GLY A 1 464 ? -10.717 -12.710 22.326 1.00 68.88 464 GLY A O 1
ATOM 3447 N N . LEU A 1 465 ? -9.833 -10.749 21.698 1.00 75.50 465 LEU A N 1
ATOM 3448 C CA . LEU A 1 465 ? -11.101 -10.014 21.594 1.00 75.50 465 LEU A CA 1
ATOM 3449 C C . LEU A 1 465 ? -11.584 -9.770 20.152 1.00 75.50 465 LEU A C 1
ATOM 3451 O O . LEU A 1 465 ? -12.521 -9.000 19.951 1.00 75.50 465 LEU A O 1
ATOM 3455 N N . CYS A 1 466 ? -11.030 -10.457 19.144 1.00 68.25 466 CYS A N 1
ATOM 3456 C CA . CYS A 1 466 ? -11.439 -10.303 17.734 1.00 68.25 466 CYS A CA 1
ATOM 3457 C C . CYS A 1 466 ? -12.935 -10.553 17.475 1.00 68.25 466 CYS A C 1
ATOM 3459 O O . CYS A 1 466 ? -13.498 -9.987 16.547 1.00 68.25 466 CYS A O 1
ATOM 3461 N N . GLY A 1 467 ? -13.589 -11.407 18.268 1.00 68.12 467 GLY A N 1
ATOM 3462 C CA . GLY A 1 467 ? -15.034 -11.651 18.146 1.00 68.12 467 GLY A CA 1
ATOM 3463 C C . GLY A 1 467 ? -15.910 -10.571 18.797 1.00 68.12 467 GLY A C 1
ATOM 3464 O O . GLY A 1 467 ? -17.113 -10.511 18.526 1.00 68.12 467 GLY A O 1
ATOM 3465 N N . ALA A 1 468 ? -15.317 -9.739 19.657 1.00 77.56 468 ALA A N 1
ATOM 3466 C CA . ALA A 1 468 ? -16.000 -8.735 20.467 1.00 77.56 468 ALA A CA 1
ATOM 3467 C C . ALA A 1 468 ? -15.734 -7.297 19.995 1.00 77.56 468 ALA A C 1
ATOM 3469 O O . ALA A 1 468 ? -16.575 -6.434 20.238 1.00 77.56 468 ALA A O 1
ATOM 3470 N N . ILE A 1 469 ? -14.607 -7.034 19.323 1.00 80.50 469 ILE A N 1
ATOM 3471 C CA . ILE A 1 469 ? -14.202 -5.692 18.888 1.00 80.50 469 ILE A CA 1
ATOM 3472 C C . ILE A 1 469 ? -13.958 -5.662 17.375 1.00 80.50 469 ILE A C 1
ATOM 3474 O O . ILE A 1 469 ? -13.067 -6.342 16.870 1.00 80.50 469 ILE A O 1
ATOM 3478 N N . ASP A 1 470 ? -14.698 -4.804 16.675 1.00 79.81 470 ASP A N 1
ATOM 3479 C CA . ASP A 1 470 ? -14.518 -4.493 15.255 1.00 79.81 470 ASP A CA 1
ATOM 3480 C C . ASP A 1 470 ? -13.802 -3.136 15.106 1.00 79.81 470 ASP A C 1
ATOM 3482 O O . ASP A 1 470 ? -14.383 -2.100 15.423 1.00 79.81 470 ASP A O 1
ATOM 3486 N N . VAL A 1 471 ? -12.568 -3.112 14.586 1.00 77.06 471 VAL A N 1
ATOM 3487 C CA . VAL A 1 471 ? -11.786 -1.872 14.363 1.00 77.06 471 VAL A CA 1
ATOM 3488 C C . VAL A 1 471 ? -11.829 -1.466 12.888 1.00 77.06 471 VAL A C 1
ATOM 3490 O O . VAL A 1 471 ? -11.455 -2.259 12.019 1.00 77.06 471 VAL A O 1
ATOM 3493 N N . TRP A 1 472 ? -12.252 -0.237 12.592 1.00 77.00 472 TRP A N 1
ATOM 3494 C CA . TRP A 1 472 ? -12.414 0.291 11.235 1.00 77.00 472 TRP A CA 1
ATOM 3495 C C . TRP A 1 472 ? -11.505 1.492 10.969 1.00 77.00 472 TRP A C 1
ATOM 3497 O O . TRP A 1 472 ? -11.444 2.412 11.780 1.00 77.00 472 TRP A O 1
ATOM 3507 N N . THR A 1 473 ? -10.878 1.512 9.790 1.00 75.00 473 THR A N 1
ATOM 3508 C CA . THR A 1 473 ? -10.037 2.625 9.325 1.00 75.00 473 THR A CA 1
ATOM 3509 C C . THR A 1 473 ? -10.855 3.627 8.509 1.00 75.00 473 THR A C 1
ATOM 3511 O O . THR A 1 473 ? -11.513 3.244 7.537 1.00 75.00 473 THR A O 1
ATOM 3514 N N . GLY A 1 474 ? -10.804 4.911 8.865 1.00 61.41 474 GLY A N 1
ATOM 3515 C CA . GLY A 1 474 ? -11.368 6.010 8.076 1.00 61.41 474 GLY A CA 1
ATOM 3516 C C . GLY A 1 474 ? -12.120 7.074 8.880 1.00 61.41 474 GLY A C 1
ATOM 3517 O O . GLY A 1 474 ? -12.353 6.957 10.079 1.00 61.41 474 GLY A O 1
ATOM 3518 N N . HIS A 1 475 ? -12.516 8.146 8.189 1.00 75.81 475 HIS A N 1
ATOM 3519 C CA . HIS A 1 475 ? -13.228 9.277 8.789 1.00 75.81 475 HIS A CA 1
ATOM 3520 C C . HIS A 1 475 ? -14.693 8.924 9.107 1.00 75.81 475 HIS A C 1
ATOM 3522 O O . HIS A 1 475 ? -15.389 8.340 8.271 1.00 75.81 475 HIS A O 1
ATOM 3528 N N . SER A 1 476 ? -15.198 9.361 10.266 1.00 78.62 476 SER A N 1
ATOM 3529 C CA . SER A 1 476 ? -16.577 9.131 10.735 1.00 78.62 476 SER A CA 1
ATOM 3530 C C . SER A 1 476 ? -17.637 9.468 9.676 1.00 78.62 476 SER A C 1
ATOM 3532 O O . SER A 1 476 ? -18.468 8.625 9.359 1.00 78.62 476 SER A O 1
ATOM 3534 N N . GLY A 1 477 ? -17.548 10.641 9.040 1.00 73.00 477 GLY A N 1
ATOM 3535 C CA . GLY A 1 477 ? -18.435 11.061 7.939 1.00 73.00 477 GLY A CA 1
ATOM 3536 C C . GLY A 1 477 ? -18.542 10.114 6.735 1.00 73.00 477 GLY A C 1
ATOM 3537 O O . GLY A 1 477 ? -19.573 10.101 6.071 1.00 73.00 477 GLY A O 1
ATOM 3538 N N . LEU A 1 478 ? -17.528 9.285 6.460 1.00 72.56 478 LEU A N 1
ATOM 3539 C CA . LEU A 1 478 ? -17.596 8.256 5.410 1.00 72.56 478 LEU A CA 1
ATOM 3540 C C . LEU A 1 478 ? -18.060 6.903 5.959 1.00 72.56 478 LEU A C 1
ATOM 3542 O O . LEU A 1 478 ? -18.735 6.138 5.263 1.00 72.56 478 LEU A O 1
ATOM 3546 N N . LEU A 1 479 ? -17.672 6.588 7.196 1.00 76.69 479 LEU A N 1
ATOM 3547 C CA . LEU A 1 479 ? -17.913 5.284 7.802 1.00 76.69 479 LEU A CA 1
ATOM 3548 C C . LEU A 1 479 ? -19.311 5.154 8.401 1.00 76.69 479 LEU A C 1
ATOM 3550 O O . LEU A 1 479 ? -19.922 4.106 8.230 1.00 76.69 479 LEU A O 1
ATOM 3554 N N . ILE A 1 480 ? -19.851 6.194 9.034 1.00 82.19 480 ILE A N 1
ATOM 3555 C CA . ILE A 1 480 ? -21.176 6.181 9.673 1.00 82.19 480 ILE A CA 1
ATOM 3556 C C . ILE A 1 480 ? -22.299 5.786 8.691 1.00 82.19 480 ILE A C 1
ATOM 3558 O O . ILE A 1 480 ? -23.044 4.849 9.004 1.00 82.19 480 ILE A O 1
ATOM 3562 N N . PRO A 1 481 ? -22.403 6.370 7.477 1.00 74.81 481 PRO A N 1
ATOM 3563 C CA . PRO A 1 481 ? -23.429 5.963 6.514 1.00 74.81 481 PRO A CA 1
ATOM 3564 C C . PRO A 1 481 ? -23.297 4.490 6.092 1.00 74.81 481 PRO A C 1
ATOM 3566 O O . PRO A 1 481 ? -24.291 3.776 5.933 1.00 74.81 481 PRO A O 1
ATOM 3569 N N . ARG A 1 482 ? -22.056 4.008 5.926 1.00 74.69 482 ARG A N 1
ATOM 3570 C CA . ARG A 1 482 ? -21.756 2.610 5.569 1.00 74.69 482 ARG A CA 1
ATOM 3571 C C . ARG A 1 482 ? -22.066 1.656 6.718 1.00 74.69 482 ARG A C 1
ATOM 3573 O O . ARG A 1 482 ? -22.614 0.579 6.489 1.00 74.69 482 ARG A O 1
ATOM 3580 N N . LEU A 1 483 ? -21.740 2.060 7.941 1.00 78.81 483 LEU A N 1
ATOM 3581 C CA . LEU A 1 483 ? -22.006 1.318 9.161 1.00 78.81 483 LEU A CA 1
ATOM 3582 C C . LEU A 1 483 ? -23.510 1.117 9.328 1.00 78.81 483 LEU A C 1
ATOM 3584 O O . LEU A 1 483 ? -23.944 -0.022 9.457 1.00 78.81 483 LEU A O 1
ATOM 3588 N N . LYS A 1 484 ? -24.314 2.181 9.194 1.00 80.56 484 LYS A N 1
ATOM 3589 C CA . LYS A 1 484 ? -25.780 2.078 9.236 1.00 80.56 484 LYS A CA 1
ATOM 3590 C C . LYS A 1 484 ? -26.307 1.064 8.221 1.00 80.56 484 LYS A C 1
ATOM 3592 O O . LYS A 1 484 ? -27.121 0.215 8.577 1.00 80.56 484 LYS A O 1
ATOM 3597 N N . ARG A 1 485 ? -25.809 1.108 6.981 1.00 77.19 485 ARG A N 1
ATOM 3598 C CA . ARG A 1 485 ? -26.209 0.171 5.922 1.00 77.19 485 ARG A CA 1
ATOM 3599 C C . ARG A 1 485 ? -25.886 -1.284 6.296 1.00 77.19 485 ARG A C 1
ATOM 3601 O O . ARG A 1 485 ? -26.769 -2.132 6.230 1.00 77.19 485 ARG A O 1
ATOM 3608 N N . ARG A 1 486 ? -24.675 -1.554 6.804 1.00 72.50 486 ARG A N 1
ATOM 3609 C CA . ARG A 1 486 ? -24.281 -2.896 7.277 1.00 72.50 486 ARG A CA 1
ATOM 3610 C C . ARG A 1 486 ? -25.099 -3.385 8.473 1.00 72.50 486 ARG A C 1
ATOM 3612 O O . ARG A 1 486 ? -25.371 -4.578 8.564 1.00 72.50 486 ARG A O 1
ATOM 3619 N N . LEU A 1 487 ? -25.467 -2.500 9.400 1.00 71.88 487 LEU A N 1
ATOM 3620 C CA . LEU A 1 487 ? -26.301 -2.863 10.551 1.00 71.88 487 LEU A CA 1
ATOM 3621 C C . LEU A 1 487 ? -27.697 -3.315 10.101 1.00 71.88 487 LEU A C 1
ATOM 3623 O O . LEU A 1 487 ? -28.212 -4.300 10.622 1.00 71.88 487 LEU A O 1
ATOM 3627 N N . VAL A 1 488 ? -28.272 -2.640 9.100 1.00 71.50 488 VAL A N 1
ATOM 3628 C CA . VAL A 1 488 ? -29.553 -3.026 8.484 1.00 71.50 488 VAL A CA 1
ATOM 3629 C C . VAL A 1 488 ? -29.443 -4.379 7.776 1.00 71.50 488 VAL A C 1
ATOM 3631 O O . VAL A 1 488 ? -30.301 -5.235 7.961 1.00 71.50 488 VAL A O 1
ATOM 3634 N N . GLU A 1 489 ? -28.370 -4.607 7.016 1.00 68.75 489 GLU A N 1
ATOM 3635 C CA . GLU A 1 489 ? -28.142 -5.875 6.305 1.00 68.75 489 GLU A CA 1
ATOM 3636 C C . GLU A 1 489 ? -27.931 -7.073 7.246 1.00 68.75 489 GLU A C 1
ATOM 3638 O O . GLU A 1 489 ? -28.379 -8.179 6.947 1.00 68.75 489 GLU A O 1
ATOM 3643 N N . ARG A 1 490 ? -27.244 -6.876 8.382 1.00 64.12 490 ARG A N 1
ATOM 3644 C CA . ARG A 1 490 ? -26.926 -7.947 9.346 1.00 64.12 490 ARG A CA 1
ATOM 3645 C C . ARG A 1 490 ? -28.105 -8.361 10.225 1.00 64.12 490 ARG A C 1
ATOM 3647 O O . ARG A 1 490 ? -28.078 -9.466 10.762 1.00 64.12 490 ARG A O 1
ATOM 3654 N N . SER A 1 491 ? -29.117 -7.509 10.355 1.00 60.28 491 SER A N 1
ATOM 3655 C CA . SER A 1 491 ? -30.243 -7.735 11.262 1.00 60.28 491 SER A CA 1
ATOM 3656 C C . SER A 1 491 ? -31.599 -7.565 10.561 1.00 60.28 491 SER A C 1
ATOM 3658 O O . SER A 1 491 ? -32.398 -6.728 10.978 1.00 60.28 491 SER A O 1
ATOM 3660 N N . PRO A 1 492 ? -31.909 -8.375 9.526 1.00 54.59 492 PRO A N 1
ATOM 3661 C CA . PRO A 1 492 ? -33.165 -8.272 8.774 1.00 54.59 492 PRO A CA 1
ATOM 3662 C C . PRO A 1 492 ? -34.410 -8.638 9.603 1.00 54.59 492 PRO A C 1
ATOM 3664 O O . PRO A 1 492 ? -35.532 -8.411 9.161 1.00 54.59 492 PRO A O 1
ATOM 3667 N N . THR A 1 493 ? -34.222 -9.231 10.787 1.00 52.47 493 THR A N 1
ATOM 3668 C CA . THR A 1 493 ? -35.287 -9.672 11.701 1.00 52.47 493 THR A CA 1
ATOM 3669 C C . THR A 1 493 ? -35.684 -8.630 12.748 1.00 52.47 493 THR A C 1
ATOM 3671 O O . THR A 1 493 ? -36.702 -8.827 13.410 1.00 52.47 493 THR A O 1
ATOM 3674 N N . LEU A 1 494 ? -34.910 -7.552 12.931 1.00 56.78 494 LEU A N 1
ATOM 3675 C CA . LEU A 1 494 ? -35.297 -6.458 13.828 1.00 56.78 494 LEU A CA 1
ATOM 3676 C C . LEU A 1 494 ? -36.407 -5.660 13.133 1.00 56.78 494 LEU A C 1
ATOM 3678 O O . LEU A 1 494 ? -36.206 -5.116 12.050 1.00 56.78 494 LEU A O 1
ATOM 3682 N N . GLN A 1 495 ? -37.598 -5.607 13.734 1.00 49.62 495 GLN A N 1
ATOM 3683 C CA . GLN A 1 495 ? -38.719 -4.821 13.200 1.00 49.62 495 GLN A CA 1
ATOM 3684 C C . GLN A 1 495 ? -38.455 -3.305 13.274 1.00 49.62 495 GLN A C 1
ATOM 3686 O O . GLN A 1 495 ? -39.191 -2.528 12.665 1.00 49.62 495 GLN A O 1
ATOM 3691 N N . SER A 1 496 ? -37.408 -2.875 13.989 1.00 57.41 496 SER A N 1
ATOM 3692 C CA . SER A 1 496 ? -37.020 -1.475 14.140 1.00 57.41 496 SER A CA 1
ATOM 3693 C C . SER A 1 496 ? -35.641 -1.161 13.531 1.00 57.41 496 SER A C 1
ATOM 3695 O O . SER A 1 496 ? -34.869 -2.039 13.145 1.00 57.41 496 SER A O 1
ATOM 3697 N N . ARG A 1 497 ? -35.353 0.137 13.377 1.00 68.06 497 ARG A N 1
ATOM 3698 C CA . ARG A 1 497 ? -34.123 0.653 12.759 1.00 68.06 497 ARG A CA 1
ATOM 3699 C C . ARG A 1 497 ? -32.920 0.351 13.677 1.00 68.06 497 ARG A C 1
ATOM 3701 O O . ARG A 1 497 ? -32.874 0.913 14.769 1.00 68.06 497 ARG A O 1
ATOM 3708 N N . PRO A 1 498 ? -31.916 -0.445 13.254 1.00 75.19 498 PRO A N 1
ATOM 3709 C CA . PRO A 1 498 ? -30.821 -0.854 14.133 1.00 75.19 498 PRO A CA 1
ATOM 3710 C C . PRO A 1 498 ? -29.971 0.343 14.568 1.00 75.19 498 PRO A C 1
ATOM 3712 O O . PRO A 1 498 ? -29.628 1.206 13.750 1.00 75.19 498 PRO A O 1
ATOM 3715 N N . CYS A 1 499 ? -29.629 0.382 15.852 1.00 82.94 499 CYS A N 1
ATOM 3716 C CA . CYS A 1 499 ? -28.878 1.457 16.505 1.00 82.94 499 CYS A CA 1
ATOM 3717 C C . CYS A 1 499 ? -27.903 0.889 17.551 1.00 82.94 499 CYS A C 1
ATOM 3719 O O . CYS A 1 499 ? -27.900 -0.305 17.842 1.00 82.94 499 CYS A O 1
ATOM 3721 N N . PHE A 1 500 ? -27.038 1.729 18.099 1.00 88.50 500 PHE A N 1
ATOM 3722 C CA . PHE A 1 500 ? -26.160 1.417 19.218 1.00 88.50 500 PHE A CA 1
ATOM 3723 C C . PHE A 1 500 ? -26.849 1.784 20.534 1.00 88.50 500 PHE A C 1
ATOM 3725 O O . PHE A 1 500 ? -27.556 2.792 20.618 1.00 88.50 500 PHE A O 1
ATOM 3732 N N . SER A 1 501 ? -26.633 0.971 21.569 1.00 87.38 501 SER A N 1
ATOM 3733 C CA . SER A 1 501 ? -27.096 1.287 22.926 1.00 87.38 501 SER A CA 1
ATOM 3734 C C . SER A 1 501 ? -26.254 2.395 23.551 1.00 87.38 501 SER A C 1
ATOM 3736 O O . SER A 1 501 ? -26.746 3.154 24.388 1.00 87.38 501 SER A O 1
ATOM 3738 N N . ALA A 1 502 ? -24.996 2.504 23.117 1.00 90.56 502 ALA A N 1
ATOM 3739 C CA . ALA A 1 502 ? -24.071 3.504 23.604 1.00 90.56 502 ALA A CA 1
ATOM 3740 C C . ALA A 1 502 ? -23.095 3.981 22.522 1.00 90.56 502 ALA A C 1
ATOM 3742 O O . ALA A 1 502 ? -22.687 3.207 21.651 1.00 90.56 502 ALA A O 1
ATOM 3743 N N . ILE A 1 503 ? -22.688 5.246 22.607 1.00 93.00 503 ILE A N 1
ATOM 3744 C CA . ILE A 1 503 ? -21.664 5.845 21.752 1.00 93.00 503 ILE A CA 1
ATOM 3745 C C . ILE A 1 503 ? -20.623 6.551 22.622 1.00 93.00 503 ILE A C 1
ATOM 3747 O O . ILE A 1 503 ? -20.973 7.335 23.502 1.00 93.00 503 ILE A O 1
ATOM 3751 N N . PHE A 1 504 ? -19.346 6.285 22.363 1.00 93.00 504 PHE A N 1
ATOM 3752 C CA . PHE A 1 504 ? -18.209 6.963 22.972 1.00 93.00 504 PHE A CA 1
ATOM 3753 C C . PHE A 1 504 ? -17.461 7.801 21.932 1.00 93.00 504 PHE A C 1
ATOM 3755 O O . PHE A 1 504 ? -17.135 7.314 20.851 1.00 93.00 504 PHE A O 1
ATOM 3762 N N . MET A 1 505 ? -17.186 9.058 22.261 1.00 91.44 505 MET A N 1
ATOM 3763 C CA . MET A 1 505 ? -16.472 10.010 21.416 1.00 91.44 505 MET A CA 1
ATOM 3764 C C . MET A 1 505 ? -15.154 10.388 22.094 1.00 91.44 505 MET A C 1
ATOM 3766 O O . MET A 1 505 ? -15.137 11.195 23.025 1.00 91.44 505 MET A O 1
ATOM 3770 N N . ASP A 1 506 ? -14.057 9.800 21.618 1.00 83.25 506 ASP A N 1
ATOM 3771 C CA . ASP A 1 506 ? -12.696 10.025 22.135 1.00 83.25 506 ASP A CA 1
ATOM 3772 C C . ASP A 1 506 ? -11.892 11.018 21.275 1.00 83.25 506 ASP A C 1
ATOM 3774 O O . ASP A 1 506 ? -10.720 11.333 21.512 1.00 83.25 506 ASP A O 1
ATOM 3778 N N . ARG A 1 507 ? -12.522 11.529 20.215 1.00 75.88 507 ARG A N 1
ATOM 3779 C CA . ARG A 1 507 ? -11.910 12.447 19.264 1.00 75.88 507 ARG A CA 1
ATOM 3780 C C . ARG A 1 507 ? -12.767 13.692 19.066 1.00 75.88 507 ARG A C 1
ATOM 3782 O O . ARG A 1 507 ? -13.990 13.653 19.061 1.00 75.88 507 ARG A O 1
ATOM 3789 N N . TRP A 1 508 ? -12.064 14.797 18.854 1.00 69.44 508 TRP A N 1
ATOM 3790 C CA . TRP A 1 508 ? -12.548 16.077 18.349 1.00 69.44 508 TRP A CA 1
ATOM 3791 C C . TRP A 1 508 ? -13.456 15.914 17.123 1.00 69.44 508 TRP A C 1
ATOM 3793 O O . TRP A 1 508 ? -13.278 14.993 16.330 1.00 69.44 508 TRP A O 1
ATOM 3803 N N . GLY A 1 509 ? -14.326 16.901 16.899 1.00 76.19 509 GLY A N 1
ATOM 3804 C CA . GLY A 1 509 ? -15.327 16.859 15.827 1.00 76.19 509 GLY A CA 1
ATOM 3805 C C . GLY A 1 509 ? -16.750 16.631 16.332 1.00 76.19 509 GLY A C 1
ATOM 3806 O O . GLY A 1 509 ? -17.639 16.386 15.518 1.00 76.19 509 GLY A O 1
ATOM 3807 N N . TYR A 1 510 ? -16.970 16.781 17.646 1.00 84.94 510 TYR A N 1
ATOM 3808 C CA . TYR A 1 510 ? -18.209 16.423 18.336 1.00 84.94 510 TYR A CA 1
ATOM 3809 C C . TYR A 1 510 ? -19.483 16.908 17.651 1.00 84.94 510 TYR A C 1
ATOM 3811 O O . TYR A 1 510 ? -20.423 16.142 17.507 1.00 84.94 510 TYR A O 1
ATOM 3819 N N . ASP A 1 511 ? -19.511 18.151 17.171 1.00 83.75 511 ASP A N 1
ATOM 3820 C CA . ASP A 1 511 ? -20.681 18.704 16.487 1.00 83.75 511 ASP A CA 1
ATOM 3821 C C . ASP A 1 511 ? -21.032 17.984 15.184 1.00 83.75 511 ASP A C 1
ATOM 3823 O O . ASP A 1 511 ? -22.208 17.757 14.900 1.00 83.75 511 ASP A O 1
ATOM 3827 N N . LYS A 1 512 ? -20.016 17.645 14.383 1.00 85.19 512 LYS A N 1
ATOM 3828 C CA . LYS A 1 512 ? -20.204 16.946 13.108 1.00 85.19 512 LYS A CA 1
ATOM 3829 C C . LYS A 1 512 ? -20.601 15.499 13.355 1.00 85.19 512 LYS A C 1
ATOM 3831 O O . LYS A 1 512 ? -21.518 14.999 12.714 1.00 85.19 512 LYS A O 1
ATOM 3836 N N . ASP A 1 513 ? -19.934 14.851 14.302 1.00 89.38 513 ASP A N 1
ATOM 3837 C CA . ASP A 1 513 ? -20.215 13.465 14.654 1.00 89.38 513 ASP A CA 1
ATOM 3838 C C . ASP A 1 513 ? -21.592 13.324 15.316 1.00 89.38 513 ASP A C 1
ATOM 3840 O O . ASP A 1 513 ? -22.341 12.425 14.948 1.00 89.38 513 ASP A O 1
ATOM 3844 N N . LEU A 1 514 ? -21.990 14.248 16.200 1.00 89.94 514 LEU A N 1
ATOM 3845 C CA . LEU A 1 514 ? -23.336 14.291 16.780 1.00 89.94 514 LEU A CA 1
ATOM 3846 C C . LEU A 1 514 ? -24.406 14.477 15.696 1.00 89.94 514 LEU A C 1
ATOM 3848 O O . LEU A 1 514 ? -25.410 13.767 15.713 1.00 89.94 514 LEU A O 1
ATOM 3852 N N . ALA A 1 515 ? -24.177 15.372 14.728 1.00 87.44 515 ALA A N 1
ATOM 3853 C CA . ALA A 1 515 ? -25.090 15.557 13.602 1.00 87.44 515 ALA A CA 1
ATOM 3854 C C . ALA A 1 515 ? -25.242 14.268 12.777 1.00 87.44 515 ALA A C 1
ATOM 3856 O O . ALA A 1 515 ? -26.364 13.868 12.484 1.00 87.44 515 ALA A O 1
ATOM 3857 N N . LEU A 1 516 ? -24.140 13.571 12.477 1.00 87.19 516 LEU A N 1
ATOM 3858 C CA . LEU A 1 516 ? -24.161 12.286 11.766 1.00 87.19 516 LEU A CA 1
ATOM 3859 C C . LEU A 1 516 ? -24.871 11.185 12.567 1.00 87.19 516 LEU A C 1
ATOM 3861 O O . LEU A 1 516 ? -25.623 10.388 12.004 1.00 87.19 516 LEU A O 1
ATOM 3865 N N . ILE A 1 517 ? -24.649 11.134 13.883 1.00 89.50 517 ILE A N 1
ATOM 3866 C CA . ILE A 1 517 ? -25.317 10.193 14.790 1.00 89.50 517 ILE A CA 1
ATOM 3867 C C . ILE A 1 517 ? -26.832 10.420 14.777 1.00 89.50 517 ILE A C 1
ATOM 3869 O O . ILE A 1 517 ? -27.589 9.449 14.717 1.00 89.50 517 ILE A O 1
ATOM 3873 N N . GLN A 1 518 ? -27.273 11.680 14.818 1.00 88.44 518 GLN A N 1
ATOM 3874 C CA . GLN A 1 518 ? -28.686 12.058 14.784 1.00 88.44 518 GLN A CA 1
ATOM 3875 C C . GLN A 1 518 ? -29.312 11.803 13.406 1.00 88.44 518 GLN A C 1
ATOM 3877 O O . GLN A 1 518 ? -30.356 11.159 13.327 1.00 88.44 518 GLN A O 1
ATOM 3882 N N . GLU A 1 519 ? -28.655 12.232 12.325 1.00 88.19 519 GLU A N 1
ATOM 3883 C CA . GLU A 1 519 ? -29.108 12.059 10.937 1.00 88.19 519 GLU A CA 1
ATOM 3884 C C . GLU A 1 519 ? -29.341 10.583 10.590 1.00 88.19 519 GLU A C 1
ATOM 3886 O O . GLU A 1 519 ? -30.346 10.226 9.974 1.00 88.19 519 GLU A O 1
ATOM 3891 N N . HIS A 1 520 ? -28.431 9.708 11.021 1.00 86.75 520 HIS A N 1
ATOM 3892 C CA . HIS A 1 520 ? -28.510 8.274 10.749 1.00 86.75 520 HIS A CA 1
ATOM 3893 C C . HIS A 1 520 ? -29.200 7.463 11.852 1.00 86.75 520 HIS A C 1
ATOM 3895 O O . HIS A 1 520 ? -29.243 6.229 11.758 1.00 86.75 520 HIS A O 1
ATOM 3901 N N . GLU A 1 521 ? -29.746 8.127 12.878 1.00 88.00 521 GLU A N 1
ATOM 3902 C CA . GLU A 1 521 ? -30.383 7.501 14.041 1.00 88.00 521 GLU A CA 1
ATOM 3903 C C . GLU A 1 521 ? -29.524 6.347 14.589 1.00 88.00 521 GLU A C 1
ATOM 3905 O O . GLU A 1 521 ? -29.950 5.187 14.647 1.00 88.00 521 GLU A O 1
ATOM 3910 N N . LEU A 1 522 ? -28.248 6.639 14.855 1.00 88.38 522 LEU A N 1
ATOM 3911 C CA . LEU A 1 522 ? -27.273 5.646 15.304 1.00 88.38 522 LEU A CA 1
ATOM 3912 C C . LEU A 1 522 ? -27.357 5.357 16.797 1.00 88.38 522 LEU A C 1
ATOM 3914 O O . LEU A 1 522 ? -26.889 4.303 17.203 1.00 88.38 522 LEU A O 1
ATOM 3918 N N . LEU A 1 523 ? -27.933 6.245 17.602 1.00 89.12 523 LEU A N 1
ATOM 3919 C CA . LEU A 1 523 ? -28.111 6.040 19.036 1.00 89.12 523 LEU A CA 1
ATOM 3920 C C . LEU A 1 523 ? -29.559 5.645 19.340 1.00 89.12 523 LEU A C 1
ATOM 3922 O O . LEU A 1 523 ? -30.492 6.168 18.728 1.00 89.12 523 LEU A O 1
ATOM 3926 N N . GLN A 1 524 ? -29.747 4.738 20.299 1.00 86.62 524 GLN A N 1
ATOM 3927 C CA . GLN A 1 524 ? -31.069 4.385 20.809 1.00 86.62 524 GLN A CA 1
ATOM 3928 C C . GLN A 1 524 ? -31.831 5.641 21.278 1.00 86.62 524 GLN A C 1
ATOM 3930 O O . GLN A 1 524 ? -31.338 6.397 22.114 1.00 86.62 524 GLN A O 1
ATOM 3935 N N . ARG A 1 525 ? -33.055 5.836 20.762 1.00 81.81 525 ARG A N 1
ATOM 3936 C CA . ARG A 1 525 ? -33.868 7.050 20.989 1.00 81.81 525 ARG A CA 1
ATOM 3937 C C . ARG A 1 525 ? -34.140 7.353 22.461 1.00 81.81 525 ARG A C 1
ATOM 3939 O O . ARG A 1 525 ? -34.083 8.511 22.859 1.00 81.81 525 ARG A O 1
ATOM 3946 N N . THR A 1 526 ? -34.390 6.324 23.263 1.00 84.06 526 THR A N 1
ATOM 3947 C CA . THR A 1 526 ? -34.701 6.474 24.689 1.00 84.06 526 THR A CA 1
ATOM 3948 C C . THR A 1 526 ? -33.753 5.619 25.502 1.00 84.06 526 THR A C 1
ATOM 3950 O O . THR A 1 526 ? -33.658 4.412 25.277 1.00 84.06 526 THR A O 1
ATOM 3953 N N . GLY A 1 527 ? -33.039 6.245 26.432 1.00 85.81 527 GLY A N 1
ATOM 3954 C CA . GLY A 1 527 ? -32.048 5.587 27.279 1.00 85.81 527 GLY A CA 1
ATOM 3955 C C . GLY A 1 527 ? -30.693 5.344 26.610 1.00 85.81 527 GLY A C 1
ATOM 3956 O O . GLY A 1 527 ? -29.792 4.854 27.279 1.00 85.81 527 GLY A O 1
ATOM 3957 N N . GLY A 1 528 ? -30.511 5.680 25.327 1.00 89.00 528 GLY A N 1
ATOM 3958 C CA . GLY A 1 528 ? -29.206 5.569 24.672 1.00 89.00 528 GLY A CA 1
ATOM 3959 C C . GLY A 1 528 ? -28.167 6.469 25.341 1.00 89.00 528 GLY A C 1
ATOM 3960 O O . GLY A 1 528 ? -28.457 7.629 25.631 1.00 89.00 528 GLY A O 1
ATOM 3961 N N . VAL A 1 529 ? -26.969 5.938 25.585 1.00 91.56 529 VAL A N 1
ATOM 3962 C CA . VAL A 1 529 ? -25.904 6.649 26.308 1.00 91.56 529 VAL A CA 1
ATOM 3963 C C . VAL A 1 529 ? -24.885 7.233 25.330 1.00 91.56 529 VAL A C 1
ATOM 3965 O O . VAL A 1 529 ? -24.317 6.517 24.514 1.00 91.56 529 VAL A O 1
ATOM 3968 N N . LEU A 1 530 ? -24.612 8.528 25.430 1.00 93.12 530 LEU A N 1
ATOM 3969 C CA . LEU A 1 530 ? -23.574 9.227 24.680 1.00 93.12 530 LEU A CA 1
ATOM 3970 C C . LEU A 1 530 ? -22.529 9.769 25.655 1.00 93.12 530 LEU A C 1
ATOM 3972 O O . LEU A 1 530 ? -22.844 10.581 26.524 1.00 93.12 530 LEU A O 1
ATOM 3976 N N . VAL A 1 531 ? -21.283 9.331 25.503 1.00 92.62 531 VAL A N 1
ATOM 3977 C CA . VAL A 1 531 ? -20.151 9.792 26.310 1.00 92.62 531 VAL A CA 1
ATOM 3978 C C . VAL A 1 531 ? -19.152 10.506 25.413 1.00 92.62 531 VAL A C 1
ATOM 3980 O O . VAL A 1 531 ? -18.754 9.956 24.390 1.00 92.62 531 VAL A O 1
ATOM 3983 N N . ALA A 1 532 ? -18.705 11.695 25.806 1.00 91.12 532 ALA A N 1
ATOM 3984 C CA . ALA A 1 532 ? -17.630 12.410 25.118 1.00 91.12 532 ALA A CA 1
ATOM 3985 C C . ALA A 1 532 ? -16.501 12.755 26.095 1.00 91.12 532 ALA A C 1
ATOM 3987 O O . ALA A 1 532 ? -16.767 13.329 27.154 1.00 91.12 532 ALA A O 1
ATOM 3988 N N . ASP A 1 533 ? -15.264 12.393 25.744 1.00 87.19 533 ASP A N 1
ATOM 3989 C CA . ASP A 1 533 ? -14.058 12.723 26.518 1.00 87.19 533 ASP A CA 1
ATOM 3990 C C . ASP A 1 533 ? -13.493 14.096 26.126 1.00 87.19 533 ASP A C 1
ATOM 3992 O O . ASP A 1 533 ? -13.764 14.588 25.035 1.00 87.19 533 ASP A O 1
ATOM 3996 N N . ASN A 1 534 ? -12.678 14.698 26.995 1.00 81.56 534 ASN A N 1
ATOM 3997 C CA . ASN A 1 534 ? -11.933 15.946 26.776 1.00 81.56 534 ASN A CA 1
ATOM 3998 C C . ASN A 1 534 ? -12.789 17.171 26.404 1.00 81.56 534 ASN A C 1
ATOM 4000 O O . ASN A 1 534 ? -12.338 18.047 25.662 1.00 81.56 534 ASN A O 1
ATOM 4004 N N . VAL A 1 535 ? -14.035 17.257 26.879 1.00 85.75 535 VAL A N 1
ATOM 4005 C CA . VAL A 1 535 ? -14.985 18.298 26.431 1.00 85.75 535 VAL A CA 1
ATOM 4006 C C . VAL A 1 535 ? -14.645 19.702 26.942 1.00 85.75 535 VAL A C 1
ATOM 4008 O O . VAL A 1 535 ? -15.115 20.683 26.362 1.00 85.75 535 VAL A O 1
ATOM 4011 N N . LEU A 1 536 ? -13.810 19.821 27.983 1.00 82.19 536 LEU A N 1
ATOM 4012 C CA . LEU A 1 536 ? -13.361 21.110 28.513 1.00 82.19 536 LEU A CA 1
ATOM 4013 C C . LEU A 1 536 ? -12.120 21.617 27.775 1.00 82.19 536 LEU A C 1
ATOM 4015 O O . LEU A 1 536 ? -12.101 22.760 27.327 1.00 82.19 536 LEU A O 1
ATOM 4019 N N . THR A 1 537 ? -11.100 20.774 27.602 1.00 70.19 537 THR A N 1
ATOM 4020 C CA . THR A 1 537 ? -9.840 21.181 26.951 1.00 70.19 537 THR A CA 1
ATOM 4021 C C . THR A 1 537 ? -9.968 21.347 25.440 1.00 70.19 537 THR A C 1
ATOM 4023 O O . THR A 1 537 ? -9.270 22.171 24.852 1.00 70.19 537 THR A O 1
ATOM 4026 N N . THR A 1 538 ? -10.890 20.617 24.810 1.00 66.56 538 THR A N 1
ATOM 4027 C CA . THR A 1 538 ? -11.280 20.834 23.407 1.00 66.56 538 THR A CA 1
ATOM 4028 C C . THR A 1 538 ? -12.372 21.897 23.258 1.00 66.56 538 THR A C 1
ATOM 4030 O O . THR A 1 538 ? -12.773 22.194 22.128 1.00 66.56 538 THR A O 1
ATOM 4033 N N . ALA A 1 539 ? -12.849 22.456 24.386 1.00 62.44 539 ALA A N 1
ATOM 4034 C CA . ALA A 1 539 ? -13.954 23.405 24.516 1.00 62.44 539 ALA A CA 1
ATOM 4035 C C . ALA A 1 539 ? -15.052 23.128 23.494 1.00 62.44 539 ALA A C 1
ATOM 4037 O O . ALA A 1 539 ? -15.353 23.916 22.594 1.00 62.44 539 ALA A O 1
ATOM 4038 N N . ALA A 1 540 ? -15.647 21.953 23.667 1.00 79.88 540 ALA A N 1
ATOM 4039 C CA . ALA A 1 540 ? -16.787 21.473 22.915 1.00 79.88 540 ALA A CA 1
ATOM 4040 C C . ALA A 1 540 ? -18.060 22.238 23.335 1.00 79.88 540 ALA A C 1
ATOM 4042 O O . ALA A 1 540 ? -19.087 21.629 23.601 1.00 79.88 540 ALA A O 1
ATOM 4043 N N . ALA A 1 541 ? -17.992 23.569 23.455 1.00 87.69 541 ALA A N 1
ATOM 4044 C CA . ALA A 1 541 ? -19.031 24.428 24.019 1.00 87.69 541 ALA A CA 1
ATOM 4045 C C . ALA A 1 541 ? -20.341 24.339 23.230 1.00 87.69 541 ALA A C 1
ATOM 4047 O O . ALA A 1 541 ? -21.414 24.227 23.819 1.00 87.69 541 ALA A O 1
ATOM 4048 N N . SER A 1 542 ? -20.246 24.304 21.898 1.00 88.69 542 SER A N 1
ATOM 4049 C CA . SER A 1 542 ? -21.397 24.087 21.015 1.00 88.69 542 SER A CA 1
ATOM 4050 C C . SER A 1 542 ? -22.019 22.701 21.219 1.00 88.69 542 SER A C 1
ATOM 4052 O O . SER A 1 542 ? -23.237 22.571 21.340 1.00 88.69 542 SER A O 1
ATOM 4054 N N . PHE A 1 543 ? -21.187 21.666 21.344 1.00 91.12 543 PHE A N 1
ATOM 4055 C CA . PHE A 1 543 ? -21.645 20.303 21.611 1.00 91.12 543 PHE A CA 1
ATOM 4056 C C . PHE A 1 543 ? -22.294 20.182 22.996 1.00 91.12 543 PHE A C 1
ATOM 4058 O O . PHE A 1 543 ? -23.402 19.665 23.106 1.00 91.12 543 PHE A O 1
ATOM 4065 N N . LEU A 1 544 ? -21.651 20.715 24.038 1.00 91.62 544 LEU A N 1
ATOM 4066 C CA . LEU A 1 544 ? -22.163 20.744 25.405 1.00 91.62 544 LEU A CA 1
ATOM 4067 C C . LEU A 1 544 ? -23.497 21.485 25.480 1.00 91.62 544 LEU A C 1
ATOM 4069 O O . LEU A 1 544 ? -24.406 21.007 26.143 1.00 91.62 544 LEU A O 1
ATOM 4073 N N . TRP A 1 545 ? -23.663 22.592 24.753 1.00 91.69 545 TRP A N 1
ATOM 4074 C CA . TRP A 1 545 ? -24.954 23.275 24.653 1.00 91.69 545 TRP A CA 1
ATOM 4075 C C . TRP A 1 545 ? -26.031 22.397 24.002 1.00 91.69 545 TRP A C 1
ATOM 4077 O O . TRP A 1 545 ? -27.164 22.362 24.471 1.00 91.69 545 TRP A O 1
ATOM 4087 N N . LYS A 1 546 ? -25.691 21.627 22.961 1.00 89.50 546 LYS A N 1
ATOM 4088 C CA . LYS A 1 546 ? -26.643 20.717 22.297 1.00 89.50 546 LYS A CA 1
ATOM 4089 C C . LYS A 1 546 ? -27.074 19.541 23.169 1.00 89.50 546 LYS A C 1
ATOM 4091 O O . LYS A 1 546 ? -28.194 19.062 23.004 1.00 89.50 546 LYS A O 1
ATOM 4096 N N . VAL A 1 547 ? -26.201 19.056 24.056 1.00 89.94 547 VAL A N 1
ATOM 4097 C CA . VAL A 1 547 ? -26.510 17.906 24.923 1.00 89.94 547 VAL A CA 1
ATOM 4098 C C . VAL A 1 547 ? -26.968 18.307 26.326 1.00 89.94 547 VAL A C 1
ATOM 4100 O O . VAL A 1 547 ? -27.712 17.553 26.937 1.00 89.94 547 VAL A O 1
ATOM 4103 N N . ALA A 1 548 ? -26.588 19.472 26.847 1.00 89.94 548 ALA A N 1
ATOM 4104 C CA . ALA A 1 548 ? -26.894 19.903 28.218 1.00 89.94 548 ALA A CA 1
ATOM 4105 C C . ALA A 1 548 ? -27.673 21.227 28.308 1.00 89.94 548 ALA A C 1
ATOM 4107 O O . ALA A 1 548 ? -28.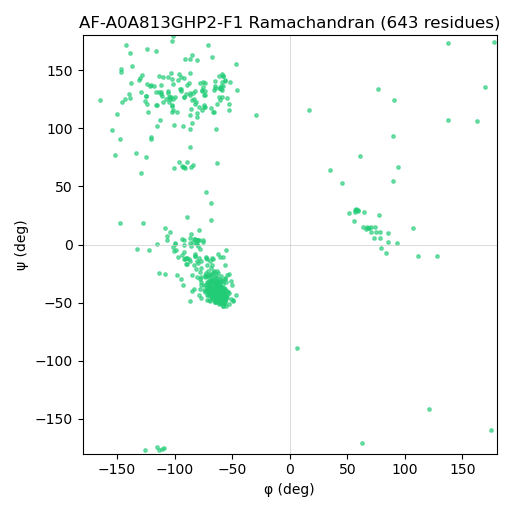033 21.648 29.404 1.00 89.94 548 ALA A O 1
ATOM 4108 N N . GLY A 1 549 ? -27.922 21.904 27.184 1.00 85.56 549 GLY A N 1
ATOM 4109 C CA . GLY A 1 549 ? -28.698 23.141 27.158 1.00 85.56 549 GLY A CA 1
ATOM 4110 C C . GLY A 1 549 ? -30.197 22.926 27.429 1.00 85.56 549 GLY A C 1
ATOM 4111 O O . GLY A 1 549 ? -30.682 21.793 27.426 1.00 85.56 549 GLY A O 1
ATOM 4112 N N . PRO A 1 550 ? -30.975 24.010 27.597 1.00 81.12 550 PRO A N 1
ATOM 4113 C CA . PRO A 1 550 ? -32.388 23.952 28.000 1.00 81.12 550 PRO A CA 1
ATOM 4114 C C . PRO A 1 550 ? -33.294 23.173 27.039 1.00 81.12 550 PRO A C 1
ATOM 4116 O O . PRO A 1 550 ? -34.322 22.634 27.441 1.00 81.12 550 PRO A O 1
ATOM 4119 N N . THR A 1 551 ? -32.915 23.129 25.760 1.00 79.75 551 THR A N 1
ATOM 4120 C CA . THR A 1 551 ? -33.658 22.462 24.679 1.00 79.75 551 THR A CA 1
ATOM 4121 C C . THR A 1 551 ? -33.032 21.130 24.254 1.00 79.75 551 THR A C 1
ATOM 4123 O O . THR A 1 551 ? -33.416 20.565 23.228 1.00 79.75 551 THR A O 1
ATOM 4126 N N . ALA A 1 552 ? -32.062 20.616 25.017 1.00 83.25 552 ALA A N 1
ATOM 4127 C CA . ALA A 1 552 ? -31.359 19.390 24.677 1.00 83.25 552 ALA A CA 1
ATOM 4128 C C . ALA A 1 552 ? -32.285 18.164 24.699 1.00 83.25 552 ALA A C 1
ATOM 4130 O O . ALA A 1 552 ? -33.109 17.976 25.593 1.00 83.25 552 ALA A O 1
ATOM 4131 N N . SER A 1 553 ? -32.094 17.261 23.734 1.00 85.50 553 SER A N 1
ATOM 4132 C CA . SER A 1 553 ? -32.753 15.946 23.702 1.00 85.50 553 SER A CA 1
ATOM 4133 C C . SER A 1 553 ? -32.101 14.920 24.640 1.00 85.50 553 SER A C 1
ATOM 4135 O O . SER A 1 553 ? -32.361 13.722 24.524 1.00 85.50 553 SER A O 1
ATOM 4137 N N . PHE A 1 554 ? -31.220 15.369 25.534 1.00 89.00 554 PHE A N 1
ATOM 4138 C CA . PHE A 1 554 ? -30.429 14.527 26.417 1.00 89.00 554 PHE A CA 1
ATOM 4139 C C . PHE A 1 554 ? -30.525 15.022 27.858 1.00 89.00 554 PHE A C 1
ATOM 4141 O O . PHE A 1 554 ? -30.511 16.223 28.112 1.00 89.00 554 PHE A O 1
ATOM 4148 N N . ALA A 1 555 ? -30.591 14.085 28.799 1.00 89.62 555 ALA A N 1
ATOM 4149 C CA . ALA A 1 555 ? -30.279 14.352 30.194 1.00 89.62 555 ALA A CA 1
ATOM 4150 C C . ALA A 1 555 ? -28.770 14.175 30.368 1.00 89.62 555 ALA A C 1
ATOM 4152 O O . ALA A 1 555 ? -28.266 13.057 30.235 1.00 89.62 555 ALA A O 1
ATOM 4153 N N . SER A 1 556 ? -28.053 15.269 30.616 1.00 91.00 556 SER A N 1
ATOM 4154 C CA . SER A 1 556 ? -26.591 15.278 30.567 1.00 91.00 556 SER A CA 1
ATOM 4155 C C . SER A 1 556 ? -25.972 15.685 31.886 1.00 91.00 556 SER A C 1
ATOM 4157 O O . SER A 1 556 ? -26.397 16.653 32.506 1.00 91.00 556 SER A O 1
ATOM 4159 N N . GLN A 1 557 ? -24.923 14.967 32.267 1.00 90.50 557 GLN A N 1
ATOM 4160 C CA . GLN A 1 557 ? -24.078 15.280 33.405 1.00 90.50 557 GLN A CA 1
ATOM 4161 C C . GLN A 1 557 ? -22.641 15.469 32.928 1.00 90.50 557 GLN A C 1
ATOM 4163 O O . GLN A 1 557 ? -22.117 14.682 32.134 1.00 90.50 557 GLN A O 1
ATOM 4168 N N . VAL A 1 558 ? -21.983 16.506 33.437 1.00 89.75 558 VAL A N 1
ATOM 4169 C CA . VAL A 1 558 ? -20.548 16.709 33.238 1.00 89.75 558 VAL A CA 1
ATOM 4170 C C . VAL A 1 558 ? -19.799 16.119 34.428 1.00 89.75 558 VAL A C 1
ATOM 4172 O O . VAL A 1 558 ? -20.145 16.361 35.583 1.00 89.75 558 VAL A O 1
ATOM 4175 N N . VAL A 1 559 ? -18.766 15.331 34.152 1.00 87.69 559 VAL A N 1
ATOM 4176 C CA . VAL A 1 559 ? -17.933 14.677 35.159 1.00 87.69 559 VAL A CA 1
ATOM 4177 C C . VAL A 1 559 ? -16.523 15.240 35.069 1.00 87.69 559 VAL A C 1
ATOM 4179 O O . VAL A 1 559 ? -15.872 15.134 34.030 1.00 87.69 559 VAL A O 1
ATOM 4182 N N . ALA A 1 560 ? -16.049 15.829 36.164 1.00 86.50 560 ALA A N 1
ATOM 4183 C CA . ALA A 1 560 ? -14.661 16.248 36.292 1.00 86.50 560 ALA A CA 1
ATOM 4184 C C . ALA A 1 560 ? -13.756 15.024 36.487 1.00 86.50 560 ALA A C 1
ATOM 4186 O O . ALA A 1 560 ? -13.999 14.186 37.359 1.00 86.50 560 ALA A O 1
ATOM 4187 N N . VAL A 1 561 ? -12.711 14.924 35.672 1.00 78.62 561 VAL A N 1
ATOM 4188 C CA . VAL A 1 561 ? -11.754 13.817 35.655 1.00 78.62 561 VAL A CA 1
ATOM 4189 C C . VAL A 1 561 ? -10.326 14.359 35.694 1.00 78.62 561 VAL A C 1
ATOM 4191 O O . VAL A 1 561 ? -10.011 15.398 35.117 1.00 78.62 561 VAL A O 1
ATOM 4194 N N . SER A 1 562 ? -9.450 13.649 36.398 1.00 70.00 562 SER A N 1
ATOM 4195 C CA . SER A 1 562 ? -8.021 13.960 36.471 1.00 70.00 562 SER A CA 1
ATOM 4196 C C . SER A 1 562 ? -7.247 13.291 35.332 1.00 70.00 562 SER A C 1
ATOM 4198 O O . SER A 1 562 ? -7.479 12.118 35.025 1.00 70.00 562 SER A O 1
ATOM 4200 N N . GLU A 1 563 ? -6.289 14.000 34.730 1.00 62.03 563 GLU A N 1
ATOM 4201 C CA . GLU A 1 563 ? -5.312 13.365 33.839 1.00 62.03 563 GLU A CA 1
ATOM 4202 C C . GLU A 1 563 ? -4.260 12.607 34.671 1.00 62.03 563 GLU A C 1
ATOM 4204 O O . GLU A 1 563 ? -3.694 13.139 35.623 1.00 62.03 563 GLU A O 1
ATOM 4209 N N . VAL A 1 564 ? -3.963 11.352 34.313 1.00 51.06 564 VAL A N 1
ATOM 4210 C CA . VAL A 1 564 ? -3.080 10.478 35.117 1.00 51.06 564 VAL A CA 1
ATOM 4211 C C . VAL A 1 564 ? -1.625 10.972 35.183 1.00 51.06 564 VAL A C 1
ATOM 4213 O O . VAL A 1 564 ? -0.904 10.635 36.120 1.00 51.06 564 VAL A O 1
ATOM 4216 N N . ALA A 1 565 ? -1.187 11.781 34.214 1.00 48.50 565 ALA A N 1
ATOM 4217 C CA . ALA A 1 565 ? 0.169 12.335 34.169 1.00 48.50 565 ALA A CA 1
ATOM 4218 C C . ALA A 1 565 ? 0.311 13.692 34.888 1.00 48.50 565 ALA A C 1
ATOM 4220 O O . ALA A 1 565 ? 1.431 14.096 35.198 1.00 48.50 565 ALA A O 1
ATOM 4221 N N . ASP A 1 566 ? -0.800 14.380 35.171 1.00 55.00 566 ASP A N 1
ATOM 4222 C CA . ASP A 1 566 ? -0.815 15.675 35.850 1.00 55.00 566 ASP A CA 1
ATOM 4223 C C . ASP A 1 566 ? -2.081 15.813 36.705 1.00 55.00 566 ASP A C 1
ATOM 4225 O O . ASP A 1 566 ? -3.120 16.302 36.256 1.00 55.00 566 ASP A O 1
ATOM 4229 N N . ASN A 1 567 ? -1.964 15.400 37.972 1.00 49.50 567 ASN A N 1
ATOM 4230 C CA . ASN A 1 567 ? -3.032 15.488 38.971 1.00 49.50 567 ASN A CA 1
ATOM 4231 C C . ASN A 1 567 ? -3.502 16.933 39.245 1.00 49.50 567 ASN A C 1
ATOM 4233 O O . ASN A 1 567 ? -4.505 17.105 39.937 1.00 49.50 567 ASN A O 1
ATOM 4237 N N . ALA A 1 568 ? -2.793 17.961 38.755 1.00 50.62 568 ALA A N 1
ATOM 4238 C CA . ALA A 1 568 ? -3.217 19.357 38.841 1.00 50.62 568 ALA A CA 1
ATOM 4239 C C . ALA A 1 568 ? -4.053 19.809 37.627 1.00 50.62 568 ALA A C 1
ATOM 4241 O O . ALA A 1 568 ? -4.685 20.866 37.688 1.00 50.62 568 ALA A O 1
ATOM 4242 N N . SER A 1 569 ? -4.090 19.022 36.544 1.00 64.88 569 SER A N 1
ATOM 4243 C CA . SER A 1 569 ? -4.888 19.306 35.352 1.00 64.88 569 SER A CA 1
ATOM 4244 C C . SER A 1 569 ? -6.215 18.535 35.380 1.00 64.88 569 SER A C 1
ATOM 4246 O O . SER A 1 569 ? -6.268 17.303 35.361 1.00 64.88 569 SER A O 1
ATOM 4248 N N . GLU A 1 570 ? -7.308 19.287 35.478 1.00 73.81 570 GLU A N 1
ATOM 4249 C CA . GLU A 1 570 ? -8.677 18.775 35.404 1.00 73.81 570 GLU A CA 1
ATOM 4250 C C . GLU A 1 570 ? -9.190 18.907 33.967 1.00 73.81 570 GLU A C 1
ATOM 4252 O O . GLU A 1 570 ? -9.075 19.978 33.364 1.00 73.81 570 GLU A O 1
ATOM 4257 N N . ASP A 1 571 ? -9.799 17.842 33.453 1.00 80.44 571 ASP A N 1
ATOM 4258 C CA . ASP A 1 571 ? -10.595 17.860 32.225 1.00 80.44 571 ASP A CA 1
ATOM 4259 C C . ASP A 1 571 ? -12.004 17.338 32.522 1.00 80.44 571 ASP A C 1
ATOM 4261 O O . ASP A 1 571 ? -12.274 16.805 33.601 1.00 80.44 571 ASP A O 1
ATOM 4265 N N . TRP A 1 572 ? -12.923 17.507 31.580 1.00 87.44 572 TRP A N 1
ATOM 4266 C CA . TRP A 1 572 ? -14.306 17.075 31.713 1.00 87.44 572 TRP A CA 1
ATOM 4267 C C . TRP A 1 572 ? -14.633 15.959 30.723 1.00 87.44 572 TRP A C 1
ATOM 4269 O O . TRP A 1 572 ? -14.177 15.958 29.578 1.00 87.44 572 TRP A O 1
ATOM 4279 N N . MET A 1 573 ? -15.488 15.040 31.164 1.00 89.06 573 MET A N 1
ATOM 4280 C CA . MET A 1 573 ? -16.253 14.139 30.306 1.00 89.06 573 MET A CA 1
ATOM 4281 C C . MET A 1 573 ? -17.725 14.538 30.372 1.00 89.06 573 MET A C 1
ATOM 4283 O O . MET A 1 573 ? -18.213 14.913 31.437 1.00 89.06 573 MET A O 1
ATOM 4287 N N . SER A 1 574 ? -18.452 14.426 29.265 1.00 91.25 574 SER A N 1
ATOM 4288 C CA . SER A 1 574 ? -19.919 14.514 29.292 1.00 91.25 574 SER A CA 1
ATOM 4289 C C . SER A 1 574 ? -20.524 13.119 29.209 1.00 91.25 574 SER A C 1
ATOM 4291 O O . SER A 1 574 ? -20.047 12.285 28.438 1.00 91.25 574 SER A O 1
ATOM 4293 N N . VAL A 1 575 ? -21.565 12.872 29.998 1.00 91.88 575 VAL A N 1
ATOM 4294 C CA . VAL A 1 575 ? -22.375 11.653 29.972 1.00 91.88 575 VAL A CA 1
ATOM 4295 C C . VAL A 1 575 ? -23.815 12.077 29.740 1.00 91.88 575 VAL A C 1
ATOM 4297 O O . VAL A 1 575 ? -24.400 12.753 30.578 1.00 91.88 575 VAL A O 1
ATOM 4300 N N . SER A 1 576 ? -24.369 11.701 28.594 1.00 92.38 576 SER A N 1
ATOM 4301 C CA . SER A 1 576 ? -25.656 12.190 28.099 1.00 92.38 576 SER A CA 1
ATOM 4302 C C . SER A 1 576 ? -26.580 11.009 27.814 1.00 92.38 576 SER A C 1
ATOM 4304 O O . SER A 1 576 ? -26.193 10.086 27.101 1.00 92.38 576 SER A O 1
ATOM 4306 N N . VAL A 1 577 ? -27.800 11.015 28.348 1.00 91.00 577 VAL A N 1
ATOM 4307 C CA . VAL A 1 577 ? -28.797 9.952 28.142 1.00 91.00 577 VAL A CA 1
ATOM 4308 C C . VAL A 1 577 ? -29.936 10.480 27.279 1.00 91.00 577 VAL A C 1
ATOM 4310 O O . VAL A 1 577 ? -30.576 11.468 27.633 1.00 91.00 577 VAL A O 1
ATOM 4313 N N . SER A 1 578 ? -30.193 9.830 26.144 1.00 89.25 578 SER A N 1
ATOM 4314 C CA . SER A 1 578 ? -31.224 10.249 25.187 1.00 89.25 578 SER A CA 1
ATOM 4315 C C . SER A 1 578 ? -32.633 10.130 25.781 1.00 89.25 578 SER A C 1
ATOM 4317 O O . SER A 1 578 ? -32.981 9.094 26.359 1.00 89.25 578 SER A O 1
ATOM 4319 N N . MET A 1 579 ? -33.452 11.173 25.626 1.00 86.06 579 MET A N 1
ATOM 4320 C CA . MET A 1 579 ? -34.828 11.252 26.135 1.00 86.06 579 MET A CA 1
ATOM 4321 C C . MET A 1 579 ? -35.855 11.103 24.999 1.00 86.06 579 MET A C 1
ATOM 4323 O O . MET A 1 579 ? -35.635 11.598 23.895 1.00 86.06 579 MET A O 1
ATOM 4327 N N . ASP A 1 580 ? -36.992 10.447 25.266 1.00 71.25 580 ASP A N 1
ATOM 4328 C CA . ASP A 1 580 ? -38.068 10.297 24.274 1.00 71.25 580 ASP A CA 1
ATOM 4329 C C . ASP A 1 580 ? -38.822 11.623 24.100 1.00 71.25 580 ASP A C 1
ATOM 4331 O O . ASP A 1 580 ? -39.399 12.150 25.056 1.00 71.25 580 ASP A O 1
ATOM 4335 N N . GLN A 1 581 ? -38.832 12.178 22.888 1.00 57.91 581 GLN A N 1
ATOM 4336 C CA . GLN A 1 581 ? -39.622 13.370 22.590 1.00 57.91 581 GLN A CA 1
ATOM 4337 C C . GLN A 1 581 ? -41.043 12.954 22.192 1.00 57.91 581 GLN A C 1
ATOM 4339 O O . GLN A 1 581 ? -41.307 12.615 21.039 1.00 57.91 581 GLN A O 1
ATOM 4344 N N . ASN A 1 582 ? -41.990 13.027 23.131 1.00 43.31 582 ASN A N 1
ATOM 4345 C CA . ASN A 1 582 ? -43.411 12.947 22.796 1.00 43.31 582 ASN A CA 1
ATOM 4346 C C . ASN A 1 582 ? -43.825 14.175 21.957 1.00 43.31 582 ASN A C 1
ATOM 4348 O O . ASN A 1 582 ? -43.808 15.304 22.437 1.00 43.31 582 ASN A O 1
ATOM 4352 N N . SER A 1 583 ? -44.192 13.915 20.698 1.00 47.09 583 SER A N 1
ATOM 4353 C CA . SER A 1 583 ? -45.124 14.650 19.823 1.00 47.09 583 SER A CA 1
ATOM 4354 C C . SER A 1 583 ? -45.506 16.098 20.201 1.00 47.09 583 SER A C 1
ATOM 4356 O O . SER A 1 583 ? -46.275 16.313 21.136 1.00 47.09 583 SER A O 1
ATOM 4358 N N . GLY A 1 584 ? -45.136 17.073 19.357 1.00 37.53 584 GLY A N 1
ATOM 4359 C CA . GLY A 1 584 ? -45.911 18.321 19.204 1.00 37.53 584 GLY A CA 1
ATOM 4360 C C . GLY A 1 584 ? -45.161 19.647 19.345 1.00 37.53 584 GLY A C 1
ATOM 4361 O O . GLY A 1 584 ? -45.715 20.681 18.984 1.00 37.53 584 GLY A O 1
ATOM 4362 N N . LEU A 1 585 ? -43.907 19.645 19.789 1.00 38.28 585 LEU A N 1
ATOM 4363 C CA . LEU A 1 585 ? -43.071 20.843 19.837 1.00 38.28 585 LEU A CA 1
ATOM 4364 C C . LEU A 1 585 ? -41.822 20.615 18.984 1.00 38.28 585 LEU A C 1
ATOM 4366 O O . LEU A 1 585 ? -40.792 20.167 19.472 1.00 38.28 585 LEU A O 1
ATOM 4370 N N . GLN A 1 586 ? -41.881 21.011 17.708 1.00 43.81 586 GLN A N 1
ATOM 4371 C CA . GLN A 1 586 ? -40.717 21.661 17.095 1.00 43.81 586 GLN A CA 1
ATOM 4372 C C . GLN A 1 586 ? -40.497 22.975 17.866 1.00 43.81 586 GLN A C 1
ATOM 4374 O O . GLN A 1 586 ? -40.833 24.057 17.393 1.00 43.81 586 GLN A O 1
ATOM 4379 N N . SER A 1 587 ? -40.049 22.884 19.119 1.00 42.72 587 SER A N 1
ATOM 4380 C CA . SER A 1 587 ? -39.679 24.047 19.912 1.00 42.72 587 SER A CA 1
ATOM 4381 C C . SER A 1 587 ? -38.361 24.544 19.353 1.00 42.72 587 SER A C 1
ATOM 4383 O O . SER A 1 587 ? -37.389 23.792 19.321 1.00 42.72 587 SER A O 1
ATOM 4385 N N . CYS A 1 588 ? -38.374 25.780 18.860 1.00 45.66 588 CYS A N 1
ATOM 4386 C CA . CYS A 1 588 ? -37.224 26.540 18.395 1.00 45.66 588 CYS A CA 1
ATOM 4387 C C . CYS A 1 588 ? -35.947 26.122 19.135 1.00 45.66 588 CYS A C 1
ATOM 4389 O O . CYS A 1 588 ? -35.843 26.365 20.335 1.00 45.66 588 CYS A O 1
ATOM 4391 N N . LEU A 1 589 ? -35.006 25.479 18.431 1.00 56.03 589 LEU A N 1
ATOM 4392 C CA . LEU A 1 589 ? -33.661 25.264 18.959 1.00 56.03 589 LEU A CA 1
ATOM 4393 C C . LEU A 1 589 ? -33.145 26.629 19.402 1.00 56.03 589 LEU A C 1
ATOM 4395 O O . LEU A 1 589 ? -33.025 27.539 18.575 1.00 56.03 589 LEU A O 1
ATOM 4399 N N . GLU A 1 590 ? -32.908 26.792 20.700 1.00 65.38 590 GLU A N 1
ATOM 4400 C CA . GLU A 1 590 ? -32.310 28.021 21.195 1.00 65.38 590 GLU A CA 1
ATOM 4401 C C . GLU A 1 590 ? -30.944 28.172 20.531 1.00 65.38 590 GLU A C 1
ATOM 4403 O O . GLU A 1 590 ? -30.107 27.263 20.568 1.00 65.38 590 GLU A O 1
ATOM 4408 N N . ALA A 1 591 ? -30.750 29.311 19.864 1.00 78.81 591 ALA A N 1
ATOM 4409 C CA . ALA A 1 591 ? -29.491 29.618 19.213 1.00 78.81 591 ALA A CA 1
ATOM 4410 C C . ALA A 1 591 ? -28.358 29.535 20.242 1.00 78.81 591 ALA A C 1
ATOM 4412 O O . ALA A 1 591 ? -28.528 29.954 21.387 1.00 78.81 591 ALA A O 1
ATOM 4413 N N . LEU A 1 592 ? -27.209 28.999 19.823 1.00 85.25 592 LEU A N 1
ATOM 4414 C CA . LEU A 1 592 ? -26.014 28.948 20.660 1.00 85.25 592 LEU A CA 1
ATOM 4415 C C . LEU A 1 592 ? -25.718 30.364 21.189 1.00 85.25 592 LEU A C 1
ATOM 4417 O O . LEU A 1 592 ? -25.535 31.268 20.366 1.00 85.25 592 LEU A O 1
ATOM 4421 N N . PRO A 1 593 ? -25.677 30.578 22.519 1.00 91.38 593 PRO A N 1
ATOM 4422 C CA . PRO A 1 593 ? -25.339 31.873 23.090 1.00 91.38 593 PRO A CA 1
ATOM 4423 C C . PRO A 1 593 ? -24.024 32.403 22.519 1.00 91.38 593 PRO A C 1
ATOM 4425 O O . PRO A 1 593 ? -23.067 31.641 22.365 1.00 91.38 593 PRO A O 1
ATOM 4428 N N . THR A 1 594 ? -23.958 33.707 22.239 1.00 91.00 594 THR A N 1
ATOM 4429 C CA . THR A 1 594 ? -22.786 34.341 21.612 1.00 91.00 594 THR A CA 1
ATOM 4430 C C . THR A 1 594 ? -21.492 34.028 22.364 1.00 91.00 594 THR A C 1
ATOM 4432 O O . THR A 1 594 ? -20.509 33.660 21.734 1.00 91.00 594 THR A O 1
ATOM 4435 N N . GLU A 1 595 ? -21.515 34.048 23.702 1.00 90.19 595 GLU A N 1
ATOM 4436 C CA . GLU A 1 595 ? -20.349 33.710 24.534 1.00 90.19 595 GLU A CA 1
ATOM 4437 C C . GLU A 1 595 ? -19.854 32.266 24.320 1.00 90.19 595 GLU A C 1
ATOM 4439 O O . GLU A 1 595 ? -18.652 32.010 24.332 1.00 90.19 595 GLU A O 1
ATOM 4444 N N . LEU A 1 596 ? -20.761 31.305 24.095 1.00 90.69 596 LEU A N 1
ATOM 4445 C CA . LEU A 1 596 ? -20.385 29.916 23.804 1.00 90.69 596 LEU A CA 1
ATOM 4446 C C . LEU A 1 596 ? -19.896 29.747 22.362 1.00 90.69 596 LEU A C 1
ATOM 4448 O O . LEU A 1 596 ? -19.022 28.918 22.108 1.00 90.69 596 LEU A O 1
ATOM 4452 N N . ALA A 1 597 ? -20.431 30.529 21.421 1.00 89.31 597 ALA A N 1
ATOM 4453 C CA . ALA A 1 597 ? -19.948 30.562 20.043 1.00 89.31 597 ALA A CA 1
ATOM 4454 C C . ALA A 1 597 ? -18.527 31.147 19.956 1.00 89.31 597 ALA A C 1
ATOM 4456 O O . ALA A 1 597 ? -17.680 30.603 19.246 1.00 89.31 597 ALA A O 1
ATOM 4457 N N . GLU A 1 598 ? -18.251 32.210 20.714 1.00 89.31 598 GLU A N 1
ATOM 4458 C CA . GLU A 1 598 ? -16.919 32.804 20.862 1.00 89.31 598 GLU A CA 1
ATOM 4459 C C . GLU A 1 598 ? -15.946 31.808 21.500 1.00 89.31 598 GLU A C 1
ATOM 4461 O O . GLU A 1 598 ? -14.903 31.525 20.912 1.00 89.31 598 GLU A O 1
ATOM 4466 N N . LEU A 1 599 ? -16.331 31.170 22.613 1.00 89.25 599 LEU A N 1
ATOM 4467 C CA . LEU A 1 599 ? -15.520 30.132 23.258 1.00 89.25 599 LEU A CA 1
ATOM 4468 C C . LEU A 1 599 ? -15.196 28.966 22.304 1.00 89.25 599 LEU A C 1
ATOM 4470 O O . LEU A 1 599 ? -14.071 28.463 22.278 1.00 89.25 599 LEU A O 1
ATOM 4474 N N . GLN A 1 600 ? -16.166 28.545 21.485 1.00 87.62 600 GLN A N 1
ATOM 4475 C CA . GLN A 1 600 ? -15.966 27.502 20.477 1.00 87.62 600 GLN A CA 1
ATOM 4476 C C . GLN A 1 600 ? -14.949 27.927 19.403 1.00 87.62 600 GLN A C 1
ATOM 4478 O O . GLN A 1 600 ? -14.119 27.113 18.987 1.00 87.62 600 GLN A O 1
ATOM 4483 N N . ALA A 1 601 ? -14.999 29.184 18.952 1.00 85.25 601 ALA A N 1
ATOM 4484 C CA . ALA A 1 601 ? -14.066 29.730 17.968 1.00 85.25 601 ALA A CA 1
ATOM 4485 C C . ALA A 1 601 ? -12.649 29.898 18.544 1.00 85.25 601 ALA A C 1
ATOM 4487 O O . ALA A 1 601 ? -11.666 29.558 17.879 1.00 85.25 601 ALA A O 1
ATOM 4488 N N . GLU A 1 602 ? -12.535 30.364 19.790 1.00 85.06 602 GLU A N 1
ATOM 4489 C CA . GLU A 1 602 ? -11.264 30.463 20.513 1.00 85.06 602 GLU A CA 1
ATOM 4490 C C . GLU A 1 602 ? -10.590 29.098 20.657 1.00 85.06 602 GLU A C 1
ATOM 4492 O O . GLU A 1 602 ? -9.395 28.966 20.379 1.00 85.06 602 GLU A O 1
ATOM 4497 N N . SER A 1 603 ? -11.370 28.072 21.006 1.00 79.94 603 SER A N 1
ATOM 4498 C CA . SER A 1 603 ? -10.902 26.689 21.098 1.00 79.94 603 SER A CA 1
ATOM 4499 C C . SER A 1 603 ? -10.362 26.155 19.771 1.00 79.94 603 SER A C 1
ATOM 4501 O O . SER A 1 603 ? -9.280 25.569 19.704 1.00 79.94 603 SER A O 1
ATOM 4503 N N . GLU A 1 604 ? -11.091 26.393 18.680 1.00 79.00 604 GLU A N 1
ATOM 4504 C CA . GLU A 1 604 ? -10.688 25.954 17.345 1.00 79.00 604 GLU A CA 1
ATOM 4505 C C . GLU A 1 604 ? -9.388 26.641 16.894 1.00 79.00 604 GLU A C 1
ATOM 4507 O O . GLU A 1 604 ? -8.518 26.008 16.288 1.00 79.00 604 GLU A O 1
ATOM 4512 N N . CYS A 1 605 ? -9.218 27.918 17.250 1.00 79.19 605 CYS A N 1
ATOM 4513 C CA . CYS A 1 605 ? -7.990 28.672 17.018 1.00 79.19 605 CYS A CA 1
ATOM 4514 C C . CYS A 1 605 ? -6.828 28.138 17.873 1.00 79.19 605 CYS A C 1
ATOM 4516 O O . CYS A 1 605 ? -5.734 27.910 17.353 1.00 79.19 605 CYS A O 1
ATOM 4518 N N . PHE A 1 606 ? -7.062 27.875 19.165 1.00 74.81 606 PHE A N 1
ATOM 4519 C CA . PHE A 1 606 ? -6.085 27.246 20.059 1.00 74.81 606 PHE A CA 1
ATOM 4520 C C . PHE A 1 606 ? -5.619 25.892 19.505 1.00 74.81 606 PHE A C 1
ATOM 4522 O O . PHE A 1 606 ? -4.419 25.643 19.384 1.00 74.81 606 PHE A O 1
ATOM 4529 N N . ARG A 1 607 ? -6.553 25.060 19.034 1.00 71.38 607 ARG A N 1
ATOM 4530 C CA . ARG A 1 607 ? -6.260 23.775 18.390 1.00 71.38 607 ARG A CA 1
ATOM 4531 C C . ARG A 1 607 ? -5.384 23.924 17.151 1.00 71.38 607 ARG A C 1
ATOM 4533 O O . ARG A 1 607 ? -4.414 23.183 17.006 1.00 71.38 607 ARG A O 1
ATOM 4540 N N . GLN A 1 608 ? -5.716 24.845 16.245 1.00 70.88 608 GLN A N 1
ATOM 4541 C CA . GLN A 1 608 ? -4.924 25.064 15.029 1.00 70.88 608 GLN A CA 1
ATOM 4542 C C . GLN A 1 608 ? -3.477 25.447 15.362 1.00 70.88 608 GLN A C 1
ATOM 4544 O O . GLN A 1 608 ? -2.561 24.953 14.707 1.00 70.88 608 GLN A O 1
ATOM 4549 N N . ARG A 1 609 ? -3.261 26.243 16.420 1.00 69.75 609 ARG A N 1
ATOM 4550 C CA . ARG A 1 609 ? -1.914 26.590 16.901 1.00 69.75 609 ARG A CA 1
ATOM 4551 C C . ARG A 1 609 ? -1.170 25.387 17.483 1.00 69.75 609 ARG A C 1
ATOM 4553 O O . ARG A 1 609 ? -0.005 25.193 17.156 1.00 69.75 609 ARG A O 1
ATOM 4560 N N . VAL A 1 610 ? -1.842 24.545 18.272 1.00 63.56 610 VAL A N 1
ATOM 4561 C CA . VAL A 1 610 ? -1.245 23.315 18.832 1.00 63.56 610 VAL A CA 1
ATOM 4562 C C . VAL A 1 610 ? -0.861 22.314 17.731 1.00 63.56 610 VAL A C 1
ATOM 4564 O O . VAL A 1 610 ? 0.171 21.655 17.835 1.00 63.56 610 VAL A O 1
ATOM 4567 N N . VAL A 1 611 ? -1.660 22.208 16.663 1.00 57.81 611 VAL A N 1
ATOM 4568 C CA . VAL A 1 611 ? -1.411 21.287 15.536 1.00 57.81 611 VAL A CA 1
ATOM 4569 C C . VAL A 1 611 ? -0.321 21.800 14.582 1.00 57.81 611 VAL A C 1
ATOM 4571 O O . VAL A 1 611 ? 0.434 20.995 14.041 1.00 57.81 611 VAL A O 1
ATOM 4574 N N . ALA A 1 612 ? -0.212 23.116 14.371 1.00 53.66 612 ALA A N 1
ATOM 4575 C CA . ALA A 1 612 ? 0.755 23.708 13.440 1.00 53.66 612 ALA A CA 1
ATOM 4576 C C . ALA A 1 612 ? 2.227 23.566 13.882 1.00 53.66 612 ALA A C 1
ATOM 4578 O O . ALA A 1 612 ? 3.121 23.640 13.042 1.00 53.66 612 ALA A O 1
ATOM 4579 N N . ASP A 1 613 ? 2.487 23.323 15.169 1.00 44.88 613 ASP A N 1
ATOM 4580 C CA . ASP A 1 613 ? 3.832 23.368 15.760 1.00 44.88 613 ASP A CA 1
ATOM 4581 C C . ASP A 1 613 ? 4.607 22.029 15.724 1.00 44.88 613 ASP A C 1
ATOM 4583 O O . ASP A 1 613 ? 5.486 21.781 16.542 1.00 44.88 613 ASP A O 1
ATOM 4587 N N . GLY A 1 614 ? 4.278 21.119 14.798 1.00 43.06 614 GLY A N 1
ATOM 4588 C CA . GLY A 1 614 ? 5.199 20.076 14.303 1.00 43.06 614 GLY A CA 1
ATOM 4589 C C . GLY A 1 614 ? 5.942 19.191 15.324 1.00 43.06 614 GLY A C 1
ATOM 4590 O O . GLY A 1 614 ? 7.020 18.692 15.007 1.00 43.06 614 GLY A O 1
ATOM 4591 N N . GLY A 1 615 ? 5.399 18.979 16.527 1.00 40.69 615 GLY A N 1
ATOM 4592 C CA . GLY A 1 615 ? 6.005 18.152 17.582 1.00 40.69 615 GLY A CA 1
ATOM 4593 C C . GLY A 1 615 ? 6.510 18.905 18.824 1.00 40.69 615 GLY A C 1
ATOM 4594 O O . GLY A 1 615 ? 6.788 18.248 19.828 1.00 40.69 615 GLY A O 1
ATOM 4595 N N . SER A 1 616 ? 6.560 20.246 18.818 1.00 39.31 616 SER A N 1
ATOM 4596 C CA . SER A 1 616 ? 6.866 21.093 19.993 1.00 39.31 616 SER A CA 1
ATOM 4597 C C . SER A 1 616 ? 5.641 21.730 20.660 1.00 39.31 616 SER A C 1
ATOM 4599 O O . SER A 1 616 ? 5.779 22.306 21.740 1.00 39.31 616 SER A O 1
ATOM 4601 N N . GLY A 1 617 ? 4.430 21.510 20.127 1.00 40.97 617 GLY A N 1
ATOM 4602 C CA . GLY A 1 617 ? 3.159 22.039 20.659 1.00 40.97 617 GLY A CA 1
ATOM 4603 C C . GLY A 1 617 ? 2.847 21.706 22.131 1.00 40.97 617 GLY A C 1
ATOM 4604 O O . GLY A 1 617 ? 1.876 22.209 22.693 1.00 40.97 617 GLY A O 1
ATOM 4605 N N . ALA A 1 618 ? 3.689 20.901 22.786 1.00 49.38 618 ALA A N 1
ATOM 4606 C CA . ALA A 1 618 ? 3.709 20.716 24.229 1.00 49.38 618 ALA A CA 1
ATOM 4607 C C . ALA A 1 618 ? 4.015 22.009 25.011 1.00 49.38 618 ALA A C 1
ATOM 4609 O O . ALA A 1 618 ? 3.535 22.125 26.132 1.00 49.38 618 ALA A O 1
ATOM 4610 N N . GLU A 1 619 ? 4.779 22.971 24.477 1.00 50.50 619 GLU A N 1
ATOM 4611 C CA . GLU A 1 619 ? 5.062 24.229 25.196 1.00 50.50 619 GLU A CA 1
ATOM 4612 C C . GLU A 1 619 ? 3.885 25.207 25.152 1.00 50.50 619 GLU A C 1
ATOM 4614 O O . GLU A 1 619 ? 3.476 25.693 26.206 1.00 50.50 619 GLU A O 1
ATOM 4619 N N . VAL A 1 620 ? 3.277 25.417 23.977 1.00 54.56 620 VAL A N 1
ATOM 4620 C CA . VAL A 1 620 ? 2.057 26.237 23.820 1.00 54.56 620 VAL A CA 1
ATOM 4621 C C . VAL A 1 620 ? 0.902 25.641 24.627 1.00 54.56 620 VAL A C 1
ATOM 4623 O O . VAL A 1 620 ? 0.211 26.351 25.355 1.00 54.56 620 VAL A O 1
ATOM 4626 N N . ALA A 1 621 ? 0.729 24.315 24.576 1.00 59.50 621 ALA A N 1
ATOM 4627 C CA . ALA A 1 621 ? -0.262 23.636 25.401 1.00 59.50 621 ALA A CA 1
ATOM 4628 C C . ALA A 1 621 ? 0.039 23.768 26.904 1.00 59.50 621 ALA A C 1
ATOM 4630 O O . ALA A 1 621 ? -0.888 23.915 27.686 1.00 59.50 621 ALA A O 1
ATOM 4631 N N . LYS A 1 622 ? 1.301 23.750 27.346 1.00 62.12 622 LYS A N 1
ATOM 4632 C CA . LYS A 1 622 ? 1.631 23.893 28.777 1.00 62.12 622 LYS A CA 1
ATOM 4633 C C . LYS A 1 622 ? 1.433 25.315 29.307 1.00 62.12 622 LYS A C 1
ATOM 4635 O O . LYS A 1 622 ? 1.054 25.458 30.466 1.00 62.12 622 LYS A O 1
ATOM 4640 N N . SER A 1 623 ? 1.687 26.347 28.503 1.00 67.25 623 SER A N 1
ATOM 4641 C CA . SER A 1 623 ? 1.593 27.745 28.944 1.00 67.25 623 SER A CA 1
ATOM 4642 C C . SER A 1 623 ? 0.174 28.319 28.852 1.00 67.25 623 SER A C 1
ATOM 4644 O O . SER A 1 623 ? -0.249 29.028 29.763 1.00 67.25 623 SER A O 1
ATOM 4646 N N . GLU A 1 624 ? -0.579 28.000 27.793 1.00 73.06 624 GLU A N 1
ATOM 4647 C CA . GLU A 1 624 ? -1.901 28.593 27.529 1.00 73.06 624 GLU A CA 1
ATOM 4648 C C . GLU A 1 624 ? -3.076 27.749 28.069 1.00 73.06 624 GLU A C 1
ATOM 4650 O O . GLU A 1 624 ? -4.094 28.325 28.464 1.00 73.06 624 GLU A O 1
ATOM 4655 N N . LYS A 1 625 ? -2.952 26.408 28.153 1.00 74.88 625 LYS A N 1
ATOM 4656 C CA . LYS A 1 625 ? -4.048 25.504 28.591 1.00 74.88 625 LYS A CA 1
ATOM 4657 C C . LYS A 1 625 ? -4.627 25.884 29.961 1.00 74.88 625 LYS A C 1
ATOM 4659 O O . LYS A 1 625 ? -5.847 25.921 30.056 1.00 74.88 625 LYS A O 1
ATOM 4664 N N . PRO A 1 626 ? -3.847 26.227 31.009 1.00 79.25 626 PRO A N 1
ATOM 4665 C CA . PRO A 1 626 ? -4.429 26.570 32.311 1.00 79.25 626 PRO A CA 1
ATOM 4666 C C . PRO A 1 626 ? -5.333 27.811 32.271 1.00 79.25 626 PRO A C 1
ATOM 4668 O O . PRO A 1 626 ? -6.421 27.805 32.848 1.00 79.25 626 PRO A O 1
ATOM 4671 N N . ALA A 1 627 ? -4.901 28.863 31.566 1.00 81.75 627 ALA A N 1
ATOM 4672 C CA . ALA A 1 627 ? -5.668 30.098 31.424 1.00 81.75 627 ALA A CA 1
ATOM 4673 C C . ALA A 1 627 ? -6.933 29.872 30.587 1.00 81.75 627 ALA A C 1
ATOM 4675 O O . ALA A 1 627 ? -8.016 30.317 30.972 1.00 81.75 627 ALA A O 1
ATOM 4676 N N . PHE A 1 628 ? -6.805 29.118 29.491 1.00 83.62 628 PHE A N 1
ATOM 4677 C CA . PHE A 1 628 ? -7.932 28.728 28.653 1.00 83.62 628 PHE A CA 1
ATOM 4678 C C . PHE A 1 628 ? -8.962 27.900 29.429 1.00 83.62 628 PHE A C 1
ATOM 4680 O O . PHE A 1 628 ? -10.142 28.234 29.434 1.00 83.62 628 PHE A O 1
ATOM 4687 N N . THR A 1 629 ? -8.523 26.869 30.155 1.00 83.44 629 THR A N 1
ATOM 4688 C CA . THR A 1 629 ? -9.398 26.016 30.966 1.00 83.44 629 THR A CA 1
ATOM 4689 C C . THR A 1 629 ? -10.158 26.829 32.014 1.00 83.44 629 THR A C 1
ATOM 4691 O O . THR A 1 629 ? -11.357 26.623 32.195 1.00 83.44 629 THR A O 1
ATOM 4694 N N . LEU A 1 630 ? -9.503 27.781 32.690 1.00 86.31 630 LEU A N 1
ATOM 4695 C CA . LEU A 1 630 ? -10.169 28.656 33.659 1.00 86.31 630 LEU A CA 1
ATOM 4696 C C . LEU A 1 630 ? -11.243 29.533 32.995 1.00 86.31 630 LEU A C 1
ATOM 4698 O O . LEU A 1 630 ? -12.354 29.645 33.518 1.00 86.31 630 LEU A O 1
ATOM 4702 N N . HIS A 1 631 ? -10.924 30.121 31.838 1.00 88.06 631 HIS A N 1
ATOM 4703 C CA . HIS A 1 631 ? -11.871 30.907 31.050 1.00 88.06 631 HIS A CA 1
ATOM 4704 C C . HIS A 1 631 ? -13.069 30.059 30.589 1.00 88.06 631 HIS A C 1
ATOM 4706 O O . HIS A 1 631 ? -14.217 30.438 30.825 1.00 88.06 631 HIS A O 1
ATOM 4712 N N . ALA A 1 632 ? -12.815 28.873 30.029 1.00 88.62 632 ALA A N 1
ATOM 4713 C CA . ALA A 1 632 ? -13.839 27.946 29.561 1.00 88.62 632 ALA A CA 1
ATOM 4714 C C . ALA A 1 632 ? -14.788 27.517 30.689 1.00 88.62 632 ALA A C 1
ATOM 4716 O O . ALA A 1 632 ? -16.004 27.570 30.512 1.00 88.62 632 ALA A O 1
ATOM 4717 N N . LYS A 1 633 ? -14.259 27.174 31.874 1.00 89.88 633 LYS A N 1
ATOM 4718 C CA . LYS A 1 633 ? -15.073 26.839 33.056 1.00 89.88 633 LYS A CA 1
ATOM 4719 C C . LYS A 1 633 ? -16.005 27.983 33.449 1.00 89.88 633 LYS A C 1
ATOM 4721 O O . LYS A 1 633 ? -17.185 27.749 33.690 1.00 89.88 633 LYS A O 1
ATOM 4726 N N . ALA A 1 634 ? -15.487 29.210 33.513 1.00 90.00 634 ALA A N 1
ATOM 4727 C CA . ALA A 1 634 ? -16.281 30.375 33.895 1.00 90.00 634 ALA A CA 1
ATOM 4728 C C . ALA A 1 634 ? -17.400 30.660 32.881 1.00 90.00 634 ALA A C 1
ATOM 4730 O O . ALA A 1 634 ? -18.535 30.931 33.273 1.00 90.00 634 ALA A O 1
ATOM 4731 N N . THR A 1 635 ? -17.092 30.570 31.588 1.00 91.19 635 THR A N 1
ATOM 4732 C CA . THR A 1 635 ? -18.056 30.805 30.508 1.00 91.19 635 THR A CA 1
ATOM 4733 C C . THR A 1 635 ? -19.122 29.701 30.442 1.00 91.19 635 THR A C 1
ATOM 4735 O O . THR A 1 635 ? -20.309 30.009 30.370 1.00 91.19 635 THR A O 1
ATOM 4738 N N . LEU A 1 636 ? -18.743 28.423 30.570 1.00 90.56 636 LEU A N 1
ATOM 4739 C CA . LEU A 1 636 ? -19.689 27.297 30.618 1.00 90.56 636 LEU A CA 1
ATOM 4740 C C . LEU A 1 636 ? -20.592 27.354 31.861 1.00 90.56 636 LEU A C 1
ATOM 4742 O O . LEU A 1 636 ? -21.799 27.139 31.747 1.00 90.56 636 LEU A O 1
ATOM 4746 N N . ALA A 1 637 ? -20.050 27.737 33.022 1.00 89.88 637 ALA A N 1
ATOM 4747 C CA . ALA A 1 637 ? -20.831 27.886 34.249 1.00 89.88 637 ALA A CA 1
ATOM 4748 C C . ALA A 1 637 ? -21.913 28.974 34.132 1.00 89.88 637 ALA A C 1
ATOM 4750 O O . ALA A 1 637 ? -23.019 28.785 34.638 1.00 89.88 637 ALA A O 1
ATOM 4751 N N . ARG A 1 638 ? -21.643 30.085 33.423 1.00 89.94 638 ARG A N 1
ATOM 4752 C CA . ARG A 1 638 ? -22.667 31.111 33.128 1.00 89.94 638 ARG A CA 1
ATOM 4753 C C . ARG A 1 638 ? -23.812 30.571 32.268 1.00 89.94 638 ARG A C 1
ATOM 4755 O O . ARG A 1 638 ? -24.935 31.043 32.404 1.00 89.94 638 ARG A O 1
ATOM 4762 N N . ALA A 1 639 ? -23.541 29.567 31.437 1.00 86.94 639 ALA A N 1
ATOM 4763 C CA . ALA A 1 639 ? -24.544 28.854 30.651 1.00 86.94 639 ALA A CA 1
ATOM 4764 C C . ALA A 1 639 ? -25.202 27.679 31.407 1.00 86.94 639 ALA A C 1
ATOM 4766 O O . ALA A 1 639 ? -25.972 26.931 30.810 1.00 86.94 639 ALA A O 1
ATOM 4767 N N . GLY A 1 640 ? -24.904 27.493 32.701 1.00 87.94 640 GLY A N 1
ATOM 4768 C CA . GLY A 1 640 ? -25.441 26.397 33.515 1.00 87.94 640 GLY A CA 1
ATOM 4769 C C . GLY A 1 640 ? -24.766 25.040 33.285 1.00 87.94 640 GLY A C 1
ATOM 4770 O O . GLY A 1 640 ? -25.248 24.030 33.791 1.00 87.94 640 GLY A O 1
ATOM 4771 N N . ILE A 1 641 ? -23.647 24.995 32.559 1.00 89.06 641 ILE A N 1
ATOM 4772 C CA . ILE A 1 641 ? -22.942 23.759 32.208 1.00 89.06 641 ILE A CA 1
ATOM 4773 C C . ILE A 1 641 ? -21.715 23.599 33.107 1.00 89.06 641 ILE A C 1
ATOM 4775 O O . ILE A 1 641 ? -20.795 24.417 33.081 1.00 89.06 641 ILE A O 1
ATOM 4779 N N . GLY A 1 642 ? -21.667 22.516 33.880 1.00 85.81 642 GLY A N 1
ATOM 4780 C CA . GLY A 1 642 ? -20.514 22.194 34.714 1.00 85.81 642 GLY A CA 1
ATOM 4781 C C . GLY A 1 642 ? -20.707 20.933 35.561 1.00 85.81 642 GLY A C 1
ATOM 4782 O O . GLY A 1 642 ? -21.788 20.343 35.551 1.00 85.81 642 GLY A O 1
ATOM 4783 N N . PRO A 1 643 ? -19.660 20.493 36.280 1.00 83.38 643 PRO A N 1
ATOM 4784 C CA . PRO A 1 643 ? -19.715 19.302 37.113 1.00 83.38 643 PRO A CA 1
ATOM 4785 C C . PRO A 1 643 ? -20.685 19.461 38.283 1.00 83.38 643 PRO A C 1
ATOM 4787 O O . PRO A 1 643 ? -20.632 20.459 38.999 1.00 83.38 643 PRO A O 1
ATOM 4790 N N . GLY A 1 644 ? -21.515 18.443 38.517 1.00 67.25 644 GLY A N 1
ATOM 4791 C CA . GLY A 1 644 ? -22.437 18.397 39.660 1.00 67.25 644 GLY A CA 1
ATOM 4792 C C . GLY A 1 644 ? -23.791 19.085 39.456 1.00 67.25 644 GLY A C 1
ATOM 4793 O O . GLY A 1 644 ? -24.583 19.080 40.398 1.00 67.25 644 GLY A O 1
ATOM 4794 N N . ASN A 1 645 ? -24.052 19.627 38.261 1.00 49.06 645 ASN A N 1
ATOM 4795 C CA . ASN A 1 645 ? -25.387 20.056 37.834 1.00 49.06 645 ASN A CA 1
ATOM 4796 C C . ASN A 1 645 ? -26.228 18.891 37.311 1.00 49.06 645 ASN A C 1
ATOM 4798 O O . ASN A 1 645 ? -25.630 17.930 36.764 1.00 49.06 645 ASN A O 1
#

pLDDT: mean 74.5, std 21.37, range [22.33, 98.0]

Foldseek 3Di:
DPDQDAQVNLLVVLLVLLVVLVLVVLVVSLVCCVVSVHQDEQSSLLSNLSSCLSVLNLVVLVVSQVCCVVSVYQHEQSSLLSSLSSCLSVLNLVVLVVSQVCCVVSVYQHEQSSLLSNLSSCLSNLNLVVSVVSQVCCVVSVYQHEQSSLLSNLSSLLSNLNLVVLVVSQVCCVVSVYQHEQSSLLSSLSSCLSVLNLVVLVVSQVCCVVSVYHHALSSLLSSLSSCLVVLVLVVLLVSLVVCVVVVHPNDLSSLLSSLSSCVVVLNVQSNCVSVVRNDLQRQDPVNLVSVLVSLVVSVVVVVVVVVPDDDDDDPPPPPDDDDDDDDDDDDDPDDDDDDDDDDDDDDDDPCPLLSVLLSQLSNFAAFQALVSSLVSLLVSVVVCALVNPDSQDNDFPVLVVVLVLQVQFDPPVPALEQAEEEEADQLQNSVSSNCVSRPPGAYEYEHADSSSLVSNVSSCSRNVNPVRYHYYYRDLVVVLVVVQVVSCVVCVPHPDRYAHLEYEYADPPLVVNVVSCVVSVRADQFRRKYKYWQCLLLVVLVNLCCQPNPPHQWDKAKDWTADPSDNPDIGIMMITTGHHDPDDDPPPDPPRPPLSVVLNVVSVVLVVQLVVPPPPSVVSCVPCSVVNSVSSQVSCVVRVDDHPD

Nearest PDB structures (foldseek):
  6een-assembly1_B  TM=6.972E-01  e=2.842E-11  Zea mays
  6een-assembly1_C  TM=6.902E-01  e=4.271E-11  Zea mays
  6een-assembly1_A  TM=6.905E-01  e=6.163E-11  Zea mays
  6een-assembly1_D  TM=6.799E-01  e=8.537E-11  Zea mays
  4m57-assembly1_A  TM=3.726E-01  e=7.394E-10  Zea mays

Sequence (645 aa):
MRVSPDEITYNAAISSCEKGGKWQLALHLLSSMPDARLVPNMITYSAAISACEKGGQWQLSLNLLSRMPEAGVVPNQITYSATISACEKGGQWQLALNLLSRMPEARVVPNQITYNSAISACSKGGQWQLALNLLSRMPEAMVMPDQITYNAAISACSRGGQWQLALNLLSRMPEARVVPNQITCSAAISACEKGGQWQLTLSLLSAMPEMKVTPDAISYCAVMESLDSGGQWLEALSLLQQMLAAGLEAIPQARRMAISACSRAGCWQEALSATGVAEISEVTASDLDSFGILLMECEQRDLHSLELSSELSMSRRLSAAAPGFLPRQSLLKPLFAGVACSHISTRSLSYHRELALLRYVLETAQPGHPATVAEAFDAFGRNLGSSGSWAKFAGGSKAMALLAAMRAGPPAHQSDTVGVLEIGTYCGNSALRLAAALPGVRVTTLELDPLLVAIARTLVAFAGLCGAIDVWTGHSGLLIPRLKRRLVERSPTLQSRPCFSAIFMDRWGYDKDLALIQEHELLQRTGGVLVADNVLTTAAASFLWKVAGPTASFASQVVAVSEVADNASEDWMSVSVSMDQNSGLQSCLEALPTELAELQAESECFRQRVVADGGSGAEVAKSEKPAFTLHAKATLARAGIGPGN

Secondary structure (DSSP, 8-state):
--PPP-HHHHHHHHHHHHHTT-HHHHHHHHHHTTTTTPPP-HHHHHHHHHHHHHTT-HHHHHHHHHHTTTTTPPP-HHHHHHHHHHHHHTT-HHHHHHHHHHTTTTT----HHHHHHHHHHHHHTT-HHHHHHHHHHTGGGT----HHHHHHHHHHHHHTT-HHHHHHHHHHTTTTT----HHHHHHHHHHHHHTT-HHHHHHHHHHTTTTT----HHHHHHHHHHHHHHT-HHHHHHHHHHHHHTT----HHHHHHHHHHHHHHT-HHHHHHHTT-SSGGG--HHHHHHHHHHHHHHHHHHHHHTTT-----STTSTT--------------------PPPPPPP---TTHHHHHHHHHHHHHSPTT-HHHHHHHHHHHHHHT-TT-TT-TT-SSHHHHHHHHHHHHSPPTTSSSB--EEEE--STTHHHHHHHHHSTT--EEEEES-HHHHHHHHHHHHHTT-TTTEEEEES-HHHHHHHHHHHHHHH-TT-SS--BBSEEEE-SS-HHHHHHHHHHTT-B-TTT-EEEESSTTTTT-HHHHHHHHSTT-SEEEEEEEEEETTEEEEEEEEEEEEE----SS-----PPPPHHHHHHHHHHHHHHHHHHHTTT-THHHHHHHHHHHHHHHHHHHHHTT-SBT-

Solvent-accessible surface area (backbone atoms only — not comparable to full-atom values): 35069 Å² total; per-residue (Å²): 134,89,80,76,85,48,72,67,55,53,37,50,52,23,43,48,22,30,77,66,40,36,28,70,60,18,49,51,54,63,67,47,29,60,84,70,74,41,79,81,47,61,66,42,52,35,27,33,29,40,4,16,29,67,54,46,36,28,70,60,17,48,52,52,63,67,44,28,61,81,68,74,28,75,80,46,56,63,45,52,29,29,35,24,39,3,16,29,69,55,57,36,28,69,58,16,48,52,52,62,69,44,27,62,82,67,73,30,72,80,49,57,68,38,51,33,26,36,25,36,7,19,19,77,57,50,35,27,70,60,14,50,52,51,63,69,45,28,62,81,69,74,30,72,79,48,58,65,38,51,32,26,38,24,38,5,18,24,64,54,49,35,26,69,59,16,50,50,52,61,70,43,28,63,82,68,73,33,72,72,44,54,68,40,50,38,28,35,29,40,3,21,24,69,53,67,34,37,68,57,20,52,54,50,62,69,42,26,61,81,65,74,22,74,82,48,69,65,42,54,33,34,35,31,51,14,20,39,77,66,63,38,30,70,61,26,45,54,49,51,52,51,41,48,74,71,71,43,77,78,49,70,67,45,51,48,36,31,37,50,21,16,57,79,67,72,42,55,72,61,32,39,47,67,75,73,32,88,47,85,88,65,66,46,77,71,52,51,56,49,50,52,53,50,49,49,54,50,52,55,49,48,58,60,45,68,75,71,65,85,85,89,76,76,85,80,68,84,84,78,80,85,90,86,86,85,85,86,86,84,87,84,86,87,85,85,85,86,82,87,88,77,90,80,88,89,82,88,67,97,50,60,62,61,54,49,49,52,50,49,29,69,74,69,25,50,78,58,33,47,67,41,39,54,50,30,44,26,51,55,37,61,73,45,47,82,82,33,89,74,55,90,63,34,78,48,58,55,56,53,52,52,53,50,54,64,66,72,28,66,64,66,89,79,53,74,38,73,25,36,37,33,40,42,50,76,48,30,55,67,60,51,50,49,38,69,74,36,78,93,41,36,33,40,36,32,19,64,51,62,63,38,43,52,46,13,53,51,48,36,48,45,24,59,35,63,92,32,45,47,80,43,75,42,53,62,89,67,45,51,66,52,48,54,53,50,47,47,71,76,43,79,81,51,94,62,82,55,18,19,36,29,37,39,32,66,45,89,58,54,61,62,51,51,49,51,35,59,76,64,45,38,52,32,62,61,48,12,30,39,35,34,54,50,39,46,78,57,29,40,41,63,41,47,42,53,35,58,32,99,79,29,62,26,57,45,37,36,44,77,30,55,42,85,59,39,84,85,45,76,37,26,31,40,44,28,32,26,47,74,80,80,85,88,70,93,63,78,76,73,74,80,53,65,72,41,51,49,47,30,52,53,32,54,51,52,48,53,56,44,65,69,42,82,86,58,27,64,56,61,49,64,69,47,45,64,61,50,44,54,50,48,51,56,57,34,45,76,72,70,46,49,65,85,92

InterPro domains:
  IPR002885 Pentatricopeptide repeat [PF01535] (78-106)
  IPR002885 Pentatricopeptide repeat [PF13041] (5-52)
  IPR002885 Pentatricopeptide repeat [PF13041] (110-158)
  IPR002885 Pentatricopeptide repeat [PS51375] (6-40)
  IPR002885 Pentatricopeptide repeat [PS51375] (41-75)
  IPR002885 Pentatricopeptide repeat [PS51375] (76-110)
  IPR002885 Pentatricopeptide repeat [PS51375] (111-145)
  IPR002885 Pentatricopeptide repeat [PS51375] (146-180)
  IPR002885 Pentatricopeptide repeat [PS51375] (181-215)
  IPR002885 Pentatricopeptide repeat [PS51375] (216-250)
  IPR002885 Pentatricopeptide repeat [TIGR00756] (8-41)
  IPR002885 Pentatricopeptide repeat [TIGR00756] (43-76)
  IPR002885 Pentatricopeptide repeat [TIGR00756] (113-140)
  IPR002885 Pentatricopeptide repeat [TIGR00756] (148-181)
  IPR002935 Class I-like SAM-dependent O-methyltransferase [PF01596] (420-537)
  IPR002935 Class I-like SAM-dependent O-methyltransferase [PS51682] (350-591)
  IPR011990 Tetratricopeptide-like helical domain superfamily [G3DSA:1.25.40.10] (1-91)
  IPR011990 Tetratricopeptide-like helical domain superfamily [G3DSA:1.25.40.10] (92-304)
  IPR029063 S-adenosyl-L-methionine-dependent methyltransferase superfamily [G3DSA:3.40.50.150] (351-587)
  IPR029063 S-adenosyl-L-methionine-dependent methyltransferase superfamily [SSF53335] (357-538)

Radius of gyration: 34.33 Å; Cα contacts (8 Å, |Δi|>4): 982; chains: 1; bounding box: 102×66×88 Å